Protein 8P6S (pdb70)

Secondary structure (DSSP, 8-state):
-EEEEE-S--TTS-SHHHHHHHHHHHHHHHSSS-EEEEEEEEPPHHHHHHHS-TT---SSHHHHHHHHHHHHHTTSSS----EEEEEEEEEETTTTEEEE-S-GGGGS-GGG--EEEEESHHHHT--HHHHSSEEEEEE-B-HHHHHTT---HHHHHHHHHHHH-SEEEESSSSS---TTEEE-----B-HHHHHHHHHHHHHHHHT----EEEEEEES-S-GGGTHHHHHHHHHHHTGGGTT-EEEEE--STTHHHHHHHHTTSSSEEEEE----TTSGGGTTEEEEEE--SSBSS-HHHHHHHHTT-EEEEE-SGGGGGGGGSTTEEEESSHHHHHHHHHHHHHSPPPPPPHHHHHHHBHHHHHHHHHHHTT--

Radius of gyration: 20.48 Å; Cα contacts (8 Å, |Δi|>4): 736; chains: 1; bounding box: 48×40×60 Å

B-factor: mean 57.17, std 20.21, range [25.08, 135.18]

InterPro domains:
  IPR001296 Glycosyl transferase, family 1 [PF00534] (224-334)
  IPR044525 Digalactosyldiacylglycerol synthase 1/2 [PTHR46132] (3-462)

Structure (mmCIF, N/CA/C/O backbone):
data_8P6S
#
_entry.id   8P6S
#
_cell.length_a   44.032
_cell.length_b   44.032
_cell.length_c   368.478
_cell.angle_alpha   90.00
_cell.angle_beta   90.00
_cell.angle_gamma   90.00
#
_symmetry.space_group_name_H-M   'P 41 21 2'
#
loop_
_entity.id
_entity.type
_entity.pdbx_description
1 polymer 'Digalactosyldiacylglycerol synthase 2, chloroplastic'
2 non-polymer "GALACTOSE-URIDINE-5'-DIPHOSPHATE"
3 water water
#
loop_
_atom_site.group_PDB
_atom_site.id
_atom_site.type_symbol
_atom_site.label_atom_id
_atom_site.label_alt_id
_atom_site.label_comp_id
_atom_site.label_asym_id
_atom_site.label_entity_id
_atom_site.label_seq_id
_atom_site.pdbx_PDB_ins_code
_atom_site.Cartn_x
_atom_site.Cartn_y
_atom_site.Cartn_z
_atom_site.occupancy
_atom_site.B_iso_or_equiv
_atom_site.auth_seq_id
_atom_site.auth_comp_id
_atom_site.auth_asym_id
_atom_site.auth_atom_id
_atom_site.pdbx_PDB_model_num
ATOM 1 N N . GLN A 1 7 ? 27.760 -13.560 7.611 1.00 86.55 7 GLN A N 1
ATOM 2 C CA . GLN A 1 7 ? 26.277 -13.408 7.741 1.00 86.19 7 GLN A CA 1
ATOM 3 C C . GLN A 1 7 ? 25.821 -12.035 8.281 1.00 78.31 7 GLN A C 1
ATOM 4 O O . GLN A 1 7 ? 26.214 -11.575 9.351 1.00 79.83 7 GLN A O 1
ATOM 10 N N . HIS A 1 8 ? 24.881 -11.403 7.584 1.00 69.80 8 HIS A N 1
ATOM 11 C CA . HIS A 1 8 ? 24.503 -10.051 7.922 1.00 70.70 8 HIS A CA 1
ATOM 12 C C . HIS A 1 8 ? 22.979 -9.977 8.097 1.00 68.52 8 HIS A C 1
ATOM 13 O O . HIS A 1 8 ? 22.198 -10.290 7.189 1.00 63.70 8 HIS A O 1
ATOM 20 N N . ILE A 1 9 ? 22.569 -9.552 9.300 1.00 61.41 9 ILE A N 1
ATOM 21 C CA . ILE A 1 9 ? 21.151 -9.449 9.604 1.00 65.85 9 ILE A CA 1
ATOM 22 C C . ILE A 1 9 ? 20.739 -7.992 9.646 1.00 62.55 9 ILE A C 1
ATOM 23 O O . ILE A 1 9 ? 21.245 -7.224 10.494 1.00 56.28 9 ILE A O 1
ATOM 28 N N . ALA A 1 10 ? 19.734 -7.695 8.810 1.00 57.99 10 ALA A N 1
ATOM 29 C CA . ALA A 1 10 ? 19.180 -6.360 8.748 1.00 57.78 10 ALA A CA 1
ATOM 30 C C . ALA A 1 10 ? 17.789 -6.406 9.402 1.00 57.49 10 ALA A C 1
ATOM 31 O O . ALA A 1 10 ? 16.890 -7.136 8.918 1.00 55.89 10 ALA A O 1
ATOM 33 N N . ILE A 1 11 ? 17.642 -5.627 10.488 1.00 47.08 11 ILE A N 1
ATOM 34 C CA . ILE A 1 11 ? 16.421 -5.628 11.266 1.00 47.41 11 ILE A CA 1
ATOM 35 C C . ILE A 1 11 ? 15.642 -4.327 11.052 1.00 47.74 11 ILE A C 1
ATOM 36 O O . ILE A 1 11 ? 16.080 -3.253 11.444 1.00 49.38 11 ILE A O 1
ATOM 41 N N . PHE A 1 12 ? 14.457 -4.451 10.481 1.00 46.28 12 PHE A N 1
ATOM 42 C CA . PHE A 1 12 ? 13.717 -3.317 10.023 1.00 48.65 12 PHE A CA 1
ATOM 43 C C . PHE A 1 12 ? 12.588 -3.226 11.017 1.00 50.34 12 PHE A C 1
ATOM 44 O O . PHE A 1 12 ? 11.819 -4.182 11.159 1.00 47.91 12 PHE A O 1
ATOM 52 N N . THR A 1 13 ? 12.422 -2.052 11.638 1.00 43.78 13 THR A N 1
ATOM 53 C CA . THR A 1 13 ? 11.284 -1.909 12.530 1.00 43.27 13 THR A CA 1
ATOM 54 C C . THR A 1 13 ? 10.557 -0.579 12.323 1.00 44.00 13 THR A C 1
ATOM 55 O O . THR A 1 13 ? 11.032 0.303 11.600 1.00 44.31 13 THR A O 1
ATOM 59 N N . THR A 1 14 ? 9.412 -0.464 13.010 1.00 44.28 14 THR A N 1
ATOM 60 C CA . THR A 1 14 ? 8.385 0.561 12.797 1.00 44.88 14 THR A CA 1
ATOM 61 C C . THR A 1 14 ? 8.454 1.715 13.834 1.00 38.99 14 THR A C 1
ATOM 62 O O . THR A 1 14 ? 7.608 2.607 13.845 1.00 39.48 14 THR A O 1
ATOM 66 N N . ALA A 1 15 ? 9.397 1.638 14.781 1.00 37.41 15 ALA A N 1
ATOM 67 C CA . ALA A 1 15 ? 9.505 2.600 15.864 1.00 37.72 15 ALA A CA 1
ATOM 68 C C . ALA A 1 15 ? 10.926 2.600 16.427 1.00 39.01 15 ALA A C 1
ATOM 69 O O . ALA A 1 15 ? 11.681 1.655 16.320 1.00 39.93 15 ALA A O 1
ATOM 71 N N . SER A 1 16 ? 11.275 3.711 17.037 1.00 36.11 16 SER A N 1
ATOM 72 C CA . SER A 1 16 ? 12.562 3.968 17.632 1.00 36.08 16 SER A CA 1
ATOM 73 C C . SER A 1 16 ? 12.319 4.555 19.010 1.00 33.03 16 SER A C 1
ATOM 74 O O . SER A 1 16 ? 11.470 5.447 19.204 1.00 33.45 16 SER A O 1
ATOM 77 N N . ILE A 1 17 ? 13.233 4.202 19.897 1.00 29.56 17 ILE A N 1
ATOM 78 C CA . ILE A 1 17 ? 13.499 5.000 21.104 1.00 31.97 17 ILE A CA 1
ATOM 79 C C . ILE A 1 17 ? 13.731 6.444 20.643 1.00 30.46 17 ILE A C 1
ATOM 80 O O . ILE A 1 17 ? 14.521 6.660 19.697 1.00 36.58 17 ILE A O 1
ATOM 85 N N . PRO A 1 18 ? 13.213 7.492 21.324 1.00 34.31 18 PRO A N 1
ATOM 86 C CA . PRO A 1 18 ? 12.626 7.377 22.651 1.00 35.71 18 PRO A CA 1
ATOM 87 C C . PRO A 1 18 ? 11.138 7.063 22.763 1.00 34.44 18 PRO A C 1
ATOM 88 O O . PRO A 1 18 ? 10.578 7.264 23.809 1.00 33.02 18 PRO A O 1
ATOM 92 N N . TRP A 1 19 ? 10.470 6.695 21.679 1.00 30.59 19 TRP A N 1
ATOM 93 C CA . TRP A 1 19 ? 9.104 6.189 21.749 1.00 34.26 19 TRP A CA 1
ATOM 94 C C . TRP A 1 19 ? 9.067 4.874 22.506 1.00 34.38 19 TRP A C 1
ATOM 95 O O . TRP A 1 19 ? 9.571 3.904 21.992 1.00 35.59 19 TRP A O 1
ATOM 106 N N . LEU A 1 20 ? 8.470 4.868 23.719 1.00 32.16 20 LEU A N 1
ATOM 107 C CA . LEU A 1 20 ? 8.466 3.670 24.543 1.00 31.24 20 LEU A CA 1
ATOM 108 C C . LEU A 1 20 ? 7.268 2.775 24.198 1.00 30.70 20 LEU A C 1
ATOM 109 O O . LEU A 1 20 ? 6.170 2.903 24.703 1.00 30.34 20 LEU A O 1
ATOM 114 N N . THR A 1 21 ? 7.510 1.922 23.189 1.00 31.08 21 THR A N 1
ATOM 115 C CA . THR A 1 21 ? 6.565 0.991 22.595 1.00 30.73 21 THR A CA 1
ATOM 116 C C . THR A 1 21 ? 7.348 -0.269 22.163 1.00 31.18 21 THR A C 1
ATOM 117 O O . THR A 1 21 ? 8.565 -0.223 22.039 1.00 32.04 21 THR A O 1
ATOM 121 N N . GLY A 1 22 ? 6.679 -1.408 22.125 1.00 33.12 22 GLY A N 1
ATOM 122 C CA . GLY A 1 22 ? 7.301 -2.712 21.922 1.00 35.27 22 GLY A CA 1
ATOM 123 C C . GLY A 1 22 ? 8.135 -2.810 20.644 1.00 33.20 22 GLY A C 1
ATOM 124 O O . GLY A 1 22 ? 9.269 -3.283 20.682 1.00 34.03 22 GLY A O 1
ATOM 125 N N . THR A 1 23 ? 7.674 -2.250 19.546 1.00 32.88 23 THR A N 1
ATOM 126 C CA . THR A 1 23 ? 8.448 -2.304 18.309 1.00 35.22 23 THR A CA 1
ATOM 127 C C . THR A 1 23 ? 9.596 -1.307 18.230 1.00 38.28 23 THR A C 1
ATOM 128 O O . THR A 1 23 ? 10.393 -1.315 17.285 1.00 38.27 23 THR A O 1
ATOM 132 N N . ALA A 1 24 ? 9.728 -0.475 19.248 1.00 34.68 24 ALA A N 1
ATOM 133 C CA . ALA A 1 24 ? 10.984 0.231 19.442 1.00 34.41 24 ALA A CA 1
ATOM 134 C C . ALA A 1 24 ? 11.927 -0.539 20.331 1.00 31.80 24 ALA A C 1
ATOM 135 O O . ALA A 1 24 ? 13.095 -0.672 19.985 1.00 32.35 24 ALA A O 1
ATOM 137 N N . VAL A 1 25 ? 11.438 -0.901 21.524 1.00 33.38 25 VAL A N 1
ATOM 138 C CA . VAL A 1 25 ? 12.295 -1.442 22.587 1.00 32.38 25 VAL A CA 1
ATOM 139 C C . VAL A 1 25 ? 12.768 -2.848 22.167 1.00 34.98 25 VAL A C 1
ATOM 140 O O . VAL A 1 25 ? 13.957 -3.125 22.247 1.00 30.47 25 VAL A O 1
ATOM 144 N N . ASN A 1 26 ? 11.859 -3.747 21.721 1.00 32.47 26 ASN A N 1
ATOM 145 C CA . ASN A 1 26 ? 12.273 -5.144 21.514 1.00 34.33 26 ASN A CA 1
ATOM 146 C C . ASN A 1 26 ? 13.260 -5.364 20.363 1.00 35.04 26 ASN A C 1
ATOM 147 O O . ASN A 1 26 ? 14.223 -6.056 20.605 1.00 39.64 26 ASN A O 1
ATOM 152 N N . PRO A 1 27 ? 13.098 -4.767 19.146 1.00 34.26 27 PRO A N 1
ATOM 153 C CA . PRO A 1 27 ? 14.065 -4.899 18.047 1.00 33.38 27 PRO A CA 1
ATOM 154 C C . PRO A 1 27 ? 15.415 -4.296 18.371 1.00 40.64 27 PRO A C 1
ATOM 155 O O . PRO A 1 27 ? 16.469 -4.838 18.021 1.00 42.85 27 PRO A O 1
ATOM 159 N N . LEU A 1 28 ? 15.420 -3.290 19.241 1.00 39.24 28 LEU A N 1
ATOM 160 C CA . LEU A 1 28 ? 16.692 -2.724 19.678 1.00 37.38 28 LEU A CA 1
ATOM 161 C C . LEU A 1 28 ? 17.509 -3.673 20.550 1.00 41.14 28 LEU A C 1
ATOM 162 O O . LEU A 1 28 ? 18.714 -3.806 20.341 1.00 39.64 28 LEU A O 1
ATOM 167 N N . PHE A 1 29 ? 16.877 -4.303 21.562 1.00 38.42 29 PHE A N 1
ATOM 168 C CA . PHE A 1 29 ? 17.540 -5.324 22.340 1.00 43.07 29 PHE A CA 1
ATOM 169 C C . PHE A 1 29 ? 17.940 -6.517 21.435 1.00 40.36 29 PHE A C 1
ATOM 170 O O . PHE A 1 29 ? 19.023 -7.054 21.570 1.00 39.57 29 PHE A O 1
ATOM 178 N N . ARG A 1 30 ? 17.048 -6.921 20.539 1.00 37.24 30 ARG A N 1
ATOM 179 C CA . ARG A 1 30 ? 17.293 -8.047 19.688 1.00 40.54 30 ARG A CA 1
ATOM 180 C C . ARG A 1 30 ? 18.619 -7.829 18.962 1.00 42.86 30 ARG A C 1
ATOM 181 O O . ARG A 1 30 ? 19.517 -8.652 19.003 1.00 43.26 30 ARG A O 1
ATOM 189 N N . ALA A 1 31 ? 18.817 -6.616 18.457 1.00 42.91 31 ALA A N 1
ATOM 190 C CA . ALA A 1 31 ? 19.961 -6.277 17.646 1.00 42.25 31 ALA A CA 1
ATOM 191 C C . ALA A 1 31 ? 21.172 -6.335 18.540 1.00 49.94 31 ALA A C 1
ATOM 192 O O . ALA A 1 31 ? 22.135 -6.995 18.172 1.00 50.89 31 ALA A O 1
ATOM 194 N N . ALA A 1 32 ? 21.068 -5.739 19.737 1.00 47.98 32 ALA A N 1
ATOM 195 C CA . ALA A 1 32 ? 22.192 -5.702 20.672 1.00 47.02 32 ALA A CA 1
ATOM 196 C C . ALA A 1 32 ? 22.705 -7.118 20.942 1.00 47.36 32 ALA A C 1
ATOM 197 O O . ALA A 1 32 ? 23.903 -7.392 20.801 1.00 48.18 32 ALA A O 1
ATOM 199 N N . TYR A 1 33 ? 21.782 -8.044 21.236 1.00 49.73 33 TYR A N 1
ATOM 200 C CA . TYR A 1 33 ? 22.147 -9.382 21.696 1.00 49.87 33 TYR A CA 1
ATOM 201 C C . TYR A 1 33 ? 22.478 -10.288 20.505 1.00 59.77 33 TYR A C 1
ATOM 202 O O . TYR A 1 33 ? 23.400 -11.090 20.612 1.00 66.04 33 TYR A O 1
ATOM 211 N N . LEU A 1 34 ? 21.812 -10.134 19.348 1.00 60.02 34 LEU A N 1
ATOM 212 C CA . LEU A 1 34 ? 22.272 -10.837 18.155 1.00 58.39 34 LEU A CA 1
ATOM 213 C C . LEU A 1 34 ? 23.743 -10.521 17.839 1.00 59.36 34 LEU A C 1
ATOM 214 O O . LEU A 1 34 ? 24.516 -11.416 17.541 1.00 64.45 34 LEU A O 1
ATOM 219 N N . ALA A 1 35 ? 24.104 -9.236 17.814 1.00 54.35 35 ALA A N 1
ATOM 220 C CA . ALA A 1 35 ? 25.396 -8.773 17.353 1.00 57.51 35 ALA A CA 1
ATOM 221 C C . ALA A 1 35 ? 26.503 -9.121 18.344 1.00 62.55 35 ALA A C 1
ATOM 222 O O . ALA A 1 35 ? 27.681 -9.141 17.972 1.00 59.80 35 ALA A O 1
ATOM 224 N N . ASN A 1 36 ? 26.117 -9.440 19.579 1.00 69.98 36 ASN A N 1
ATOM 225 C CA . ASN A 1 36 ? 27.042 -10.013 20.545 1.00 84.62 36 ASN A CA 1
ATOM 226 C C . ASN A 1 36 ? 27.303 -11.494 20.243 1.00 93.00 36 ASN A C 1
ATOM 227 O O . ASN A 1 36 ? 28.471 -11.891 20.261 1.00 98.09 36 ASN A O 1
ATOM 232 N N . ASP A 1 37 ? 26.258 -12.271 19.879 1.00 90.40 37 ASP A N 1
ATOM 233 C CA . ASP A 1 37 ? 26.405 -13.659 19.424 1.00 101.70 37 ASP A CA 1
ATOM 234 C C . ASP A 1 37 ? 27.708 -13.911 18.632 1.00 100.10 37 ASP A C 1
ATOM 235 O O . ASP A 1 37 ? 28.167 -15.041 18.644 1.00 108.54 37 ASP A O 1
ATOM 237 N N . GLY A 1 38 ? 28.301 -12.936 17.913 1.00 101.93 38 GLY A N 1
ATOM 238 C CA . GLY A 1 38 ? 29.739 -12.977 17.649 1.00 97.62 38 GLY A CA 1
ATOM 239 C C . GLY A 1 38 ? 30.170 -13.076 16.178 1.00 99.78 38 GLY A C 1
ATOM 240 O O . GLY A 1 38 ? 30.937 -12.239 15.699 1.00 101.20 38 GLY A O 1
ATOM 241 N N . GLU A 1 39 ? 29.780 -14.134 15.466 1.00 93.22 39 GLU A N 1
ATOM 242 C CA . GLU A 1 39 ? 30.221 -14.270 14.086 1.00 99.38 39 GLU A CA 1
ATOM 243 C C . GLU A 1 39 ? 29.121 -13.746 13.162 1.00 93.22 39 GLU A C 1
ATOM 244 O O . GLU A 1 39 ? 28.818 -14.391 12.164 1.00 101.00 39 GLU A O 1
ATOM 246 N N . ARG A 1 40 ? 28.576 -12.551 13.461 1.00 92.44 40 ARG A N 1
ATOM 247 C CA . ARG A 1 40 ? 27.407 -12.036 12.759 1.00 88.76 40 ARG A CA 1
ATOM 248 C C . ARG A 1 40 ? 27.311 -10.506 12.773 1.00 78.85 40 ARG A C 1
ATOM 249 O O . ARG A 1 40 ? 27.358 -9.885 13.832 1.00 73.09 40 ARG A O 1
ATOM 257 N N . ARG A 1 41 ? 27.081 -9.910 11.595 1.00 73.76 41 ARG A N 1
ATOM 258 C CA . ARG A 1 41 ? 26.940 -8.465 11.458 1.00 70.73 41 ARG A CA 1
ATOM 259 C C . ARG A 1 41 ? 25.463 -8.073 11.583 1.00 62.16 41 ARG A C 1
ATOM 260 O O . ARG A 1 41 ? 24.592 -8.641 10.923 1.00 64.03 41 ARG A O 1
ATOM 262 N N . VAL A 1 42 ? 25.191 -7.067 12.409 1.00 54.66 42 VAL A N 1
ATOM 263 C CA . VAL A 1 42 ? 23.819 -6.646 12.607 1.00 52.98 42 VAL A CA 1
ATOM 264 C C . VAL A 1 42 ? 23.684 -5.176 12.277 1.00 50.63 42 VAL A C 1
ATOM 265 O O . VAL A 1 42 ? 24.472 -4.360 12.755 1.00 56.86 42 VAL A O 1
ATOM 269 N N . THR A 1 43 ? 22.651 -4.882 11.494 1.00 47.97 43 THR A N 1
ATOM 270 C CA . THR A 1 43 ? 22.203 -3.533 11.208 1.00 50.60 43 THR A CA 1
ATOM 271 C C . THR A 1 43 ? 20.729 -3.408 11.623 1.00 49.85 43 THR A C 1
ATOM 272 O O . THR A 1 43 ? 19.900 -4.202 11.249 1.00 50.20 43 THR A O 1
ATOM 276 N N . LEU A 1 44 ? 20.444 -2.422 12.468 1.00 46.88 44 LEU A N 1
ATOM 277 C CA . LEU A 1 44 ? 19.098 -2.042 12.840 1.00 46.47 44 LEU A CA 1
ATOM 278 C C . LEU A 1 44 ? 18.643 -0.818 12.014 1.00 49.90 44 LEU A C 1
ATOM 279 O O . LEU A 1 44 ? 19.390 0.151 11.906 1.00 51.41 44 LEU A O 1
ATOM 284 N N . VAL A 1 45 ? 17.455 -0.916 11.366 1.00 46.56 45 VAL A N 1
ATOM 285 C CA . VAL A 1 45 ? 16.935 0.088 10.465 1.00 45.25 45 VAL A CA 1
ATOM 286 C C . VAL A 1 45 ? 15.661 0.659 11.102 1.00 45.65 45 VAL A C 1
ATOM 287 O O . VAL A 1 45 ? 14.693 -0.060 11.306 1.00 40.39 45 VAL A O 1
ATOM 291 N N . ILE A 1 46 ? 15.717 1.954 11.476 1.00 43.42 46 ILE A N 1
ATOM 292 C CA . ILE A 1 46 ? 14.718 2.648 12.300 1.00 40.73 46 ILE A CA 1
ATOM 293 C C . ILE A 1 46 ? 14.176 3.906 11.623 1.00 39.74 46 ILE A C 1
ATOM 294 O O . ILE A 1 46 ? 14.786 4.465 10.700 1.00 40.48 46 ILE A O 1
ATOM 299 N N . PRO A 1 47 ? 12.915 4.302 11.927 1.00 41.39 47 PRO A N 1
ATOM 300 C CA . PRO A 1 47 ? 12.313 5.510 11.315 1.00 44.25 47 PRO A CA 1
ATOM 301 C C . PRO A 1 47 ? 12.915 6.830 11.819 1.00 41.50 47 PRO A C 1
ATOM 302 O O . PRO A 1 47 ? 13.162 6.995 13.004 1.00 42.72 47 PRO A O 1
ATOM 306 N N . TRP A 1 48 ? 13.226 7.723 10.879 1.00 48.98 48 TRP A N 1
ATOM 307 C CA . TRP A 1 48 ? 13.541 9.132 11.109 1.00 46.13 48 TRP A CA 1
ATOM 308 C C . TRP A 1 48 ? 12.248 9.937 10.933 1.00 48.43 48 TRP A C 1
ATOM 309 O O . TRP A 1 48 ? 11.664 9.847 9.867 1.00 50.41 48 TRP A O 1
ATOM 320 N N . LEU A 1 49 ? 11.724 10.609 11.976 1.00 45.04 49 LEU A N 1
ATOM 321 C CA . LEU A 1 49 ? 10.560 11.498 11.832 1.00 44.58 49 LEU A CA 1
ATOM 322 C C . LEU A 1 49 ? 10.994 12.958 11.767 1.00 47.67 49 LEU A C 1
ATOM 323 O O . LEU A 1 49 ? 11.954 13.334 12.445 1.00 50.56 49 LEU A O 1
ATOM 328 N N . THR A 1 50 ? 10.282 13.789 10.995 1.00 49.19 50 THR A N 1
ATOM 329 C CA . THR A 1 50 ? 10.526 15.204 11.042 1.00 47.75 50 THR A CA 1
ATOM 330 C C . THR A 1 50 ? 10.120 15.661 12.428 1.00 50.66 50 THR A C 1
ATOM 331 O O . THR A 1 50 ? 9.432 14.931 13.169 1.00 52.84 50 THR A O 1
ATOM 335 N N . LEU A 1 51 ? 10.467 16.929 12.726 1.00 52.59 51 LEU A N 1
ATOM 336 C CA . LEU A 1 51 ? 10.413 17.365 14.093 1.00 48.94 51 LEU A CA 1
ATOM 337 C C . LEU A 1 51 ? 8.970 17.503 14.555 1.00 46.59 51 LEU A C 1
ATOM 338 O O . LEU A 1 51 ? 8.678 17.089 15.690 1.00 53.15 51 LEU A O 1
ATOM 343 N N . LYS A 1 52 ? 8.090 17.866 13.629 1.00 46.97 52 LYS A N 1
ATOM 344 C CA . LYS A 1 52 ? 6.672 17.990 13.872 1.00 50.49 52 LYS A CA 1
ATOM 345 C C . LYS A 1 52 ? 6.112 16.649 14.312 1.00 51.61 52 LYS A C 1
ATOM 346 O O . LYS A 1 52 ? 5.344 16.592 15.261 1.00 53.73 52 LYS A O 1
ATOM 352 N N . HIS A 1 53 ? 6.592 15.534 13.731 1.00 51.76 53 HIS A N 1
ATOM 353 C CA . HIS A 1 53 ? 6.027 14.252 14.137 1.00 49.09 53 HIS A CA 1
ATOM 354 C C . HIS A 1 53 ? 6.734 13.740 15.352 1.00 45.42 53 HIS A C 1
ATOM 355 O O . HIS A 1 53 ? 6.178 13.008 16.171 1.00 49.23 53 HIS A O 1
ATOM 362 N N . GLN A 1 54 ? 8.001 14.087 15.463 1.00 47.54 54 GLN A N 1
ATOM 363 C CA . GLN A 1 54 ? 8.704 13.620 16.649 1.00 48.04 54 GLN A CA 1
ATOM 364 C C . GLN A 1 54 ? 7.957 14.101 17.899 1.00 51.64 54 GLN A C 1
ATOM 365 O O . GLN A 1 54 ? 7.877 13.369 18.875 1.00 49.97 54 GLN A O 1
ATOM 371 N N . LYS A 1 55 ? 7.450 15.358 17.885 1.00 57.05 55 LYS A N 1
ATOM 372 C CA . LYS A 1 55 ? 6.784 15.889 19.070 1.00 60.25 55 LYS A CA 1
ATOM 373 C C . LYS A 1 55 ? 5.560 15.049 19.423 1.00 61.62 55 LYS A C 1
ATOM 374 O O . LYS A 1 55 ? 5.211 14.988 20.588 1.00 66.12 55 LYS A O 1
ATOM 380 N N . LEU A 1 56 ? 4.957 14.348 18.455 1.00 67.24 56 LEU A N 1
ATOM 381 C CA . LEU A 1 56 ? 3.763 13.561 18.720 1.00 61.97 56 LEU A CA 1
ATOM 382 C C . LEU A 1 56 ? 4.098 12.300 19.494 1.00 63.09 56 LEU A C 1
ATOM 383 O O . LEU A 1 56 ? 3.274 11.864 20.280 1.00 67.36 56 LEU A O 1
ATOM 388 N N . VAL A 1 57 ? 5.246 11.653 19.242 1.00 62.41 57 VAL A N 1
ATOM 389 C CA . VAL A 1 57 ? 5.498 10.367 19.899 1.00 59.54 57 VAL A CA 1
ATOM 390 C C . VAL A 1 57 ? 6.619 10.462 20.909 1.00 49.27 57 VAL A C 1
ATOM 391 O O . VAL A 1 57 ? 6.739 9.554 21.708 1.00 51.16 57 VAL A O 1
ATOM 395 N N . TYR A 1 58 ? 7.531 11.433 20.798 1.00 53.55 58 TYR A N 1
ATOM 396 C CA . TYR A 1 58 ? 8.625 11.450 21.771 1.00 51.96 58 TYR A CA 1
ATOM 397 C C . TYR A 1 58 ? 8.127 12.196 22.997 1.00 51.82 58 TYR A C 1
ATOM 398 O O . TYR A 1 58 ? 7.283 13.064 22.841 1.00 50.71 58 TYR A O 1
ATOM 407 N N . PRO A 1 59 ? 8.640 11.920 24.221 1.00 66.04 59 PRO A N 1
ATOM 408 C CA . PRO A 1 59 ? 8.703 12.975 25.251 1.00 65.67 59 PRO A CA 1
ATOM 409 C C . PRO A 1 59 ? 9.306 14.257 24.668 1.00 78.81 59 PRO A C 1
ATOM 410 O O . PRO A 1 59 ? 10.511 14.299 24.522 1.00 70.45 59 PRO A O 1
ATOM 414 N N . ASN A 1 60 ? 8.503 15.284 24.297 1.00 96.16 60 ASN A N 1
ATOM 415 C CA . ASN A 1 60 ? 8.997 16.419 23.499 1.00 101.95 60 ASN A CA 1
ATOM 416 C C . ASN A 1 60 ? 10.100 17.151 24.268 1.00 95.71 60 ASN A C 1
ATOM 417 O O . ASN A 1 60 ? 10.829 18.000 23.739 1.00 86.06 60 ASN A O 1
ATOM 419 N N . SER A 1 61 ? 10.241 16.784 25.538 1.00 83.83 61 SER A N 1
ATOM 420 C CA . SER A 1 61 ? 11.539 16.913 26.174 1.00 80.48 61 SER A CA 1
ATOM 421 C C . SER A 1 61 ? 12.638 16.548 25.163 1.00 86.93 61 SER A C 1
ATOM 422 O O . SER A 1 61 ? 13.676 17.215 25.116 1.00 87.76 61 SER A O 1
ATOM 424 N N . ILE A 1 62 ? 12.381 15.494 24.343 1.00 73.26 62 ILE A N 1
ATOM 425 C CA . ILE A 1 62 ? 13.356 14.872 23.459 1.00 61.81 62 ILE A CA 1
ATOM 426 C C . ILE A 1 62 ? 12.918 15.039 22.008 1.00 62.80 62 ILE A C 1
ATOM 427 O O . ILE A 1 62 ? 11.852 14.560 21.590 1.00 61.85 62 ILE A O 1
ATOM 432 N N . THR A 1 63 ? 13.772 15.740 21.256 1.00 52.35 63 THR A N 1
ATOM 433 C CA . THR A 1 63 ? 13.659 15.853 19.821 1.00 51.46 63 THR A CA 1
ATOM 434 C C . THR A 1 63 ? 15.077 15.957 19.290 1.00 47.03 63 THR A C 1
ATOM 435 O O . THR A 1 63 ? 15.999 16.201 20.027 1.00 44.50 63 THR A O 1
ATOM 439 N N . PHE A 1 64 ? 15.261 15.605 18.031 1.00 49.14 64 PHE A N 1
ATOM 440 C CA . PHE A 1 64 ? 16.563 15.526 17.421 1.00 47.02 64 PHE A CA 1
ATOM 441 C C . PHE A 1 64 ? 16.492 16.354 16.171 1.00 52.56 64 PHE A C 1
ATOM 442 O O . PHE A 1 64 ? 15.486 16.313 15.455 1.00 53.14 64 PHE A O 1
ATOM 450 N N . SER A 1 65 ? 17.543 17.125 15.911 1.00 53.64 65 SER A N 1
ATOM 451 C CA . SER A 1 65 ? 17.531 17.872 14.679 1.00 54.10 65 SER A CA 1
ATOM 452 C C . SER A 1 65 ? 18.172 17.046 13.569 1.00 53.69 65 SER A C 1
ATOM 453 O O . SER A 1 65 ? 18.063 17.392 12.425 1.00 57.88 65 SER A O 1
ATOM 456 N N . SER A 1 66 ? 18.864 15.959 13.872 1.00 52.89 66 SER A N 1
ATOM 457 C CA . SER A 1 66 ? 19.312 15.100 12.795 1.00 51.83 66 SER A CA 1
ATOM 458 C C . SER A 1 66 ? 19.270 13.635 13.221 1.00 48.10 66 SER A C 1
ATOM 459 O O . SER A 1 66 ? 19.132 13.243 14.409 1.00 46.94 66 SER A O 1
ATOM 462 N N . PRO A 1 67 ? 19.272 12.748 12.229 1.00 49.20 67 PRO A N 1
ATOM 463 C CA . PRO A 1 67 ? 19.468 11.316 12.488 1.00 49.59 67 PRO A CA 1
ATOM 464 C C . PRO A 1 67 ? 20.683 10.999 13.345 1.00 51.50 67 PRO A C 1
ATOM 465 O O . PRO A 1 67 ? 20.627 10.122 14.212 1.00 48.31 67 PRO A O 1
ATOM 469 N N . SER A 1 68 ? 21.770 11.740 13.120 1.00 53.23 68 SER A N 1
ATOM 470 C CA . SER A 1 68 ? 23.010 11.452 13.820 1.00 54.21 68 SER A CA 1
ATOM 471 C C . SER A 1 68 ? 22.793 11.713 15.317 1.00 51.28 68 SER A C 1
ATOM 472 O O . SER A 1 68 ? 23.377 11.057 16.176 1.00 50.52 68 SER A O 1
ATOM 475 N N . GLU A 1 69 ? 21.992 12.723 15.640 1.00 47.68 69 GLU A N 1
ATOM 476 C CA . GLU A 1 69 ? 21.691 12.978 17.020 1.00 51.69 69 GLU A CA 1
ATOM 477 C C . GLU A 1 69 ? 20.846 11.825 17.554 1.00 46.69 69 GLU A C 1
ATOM 478 O O . GLU A 1 69 ? 21.074 11.314 18.655 1.00 47.77 69 GLU A O 1
ATOM 484 N N . GLN A 1 70 ? 19.771 11.509 16.846 1.00 42.16 70 GLN A N 1
ATOM 485 C CA . GLN A 1 70 ? 18.956 10.414 17.352 1.00 39.72 70 GLN A CA 1
ATOM 486 C C . GLN A 1 70 ? 19.807 9.200 17.573 1.00 36.68 70 GLN A C 1
ATOM 487 O O . GLN A 1 70 ? 19.567 8.510 18.538 1.00 39.05 70 GLN A O 1
ATOM 493 N N . GLU A 1 71 ? 20.732 8.909 16.645 1.00 46.52 71 GLU A N 1
ATOM 494 C CA . GLU A 1 71 ? 21.569 7.724 16.776 1.00 46.80 71 GLU A CA 1
ATOM 495 C C . GLU A 1 71 ? 22.434 7.760 18.029 1.00 45.60 71 GLU A C 1
ATOM 496 O O . GLU A 1 71 ? 22.384 6.818 18.796 1.00 47.16 71 GLU A O 1
ATOM 502 N N . ALA A 1 72 ? 23.127 8.881 18.298 1.00 42.86 72 ALA A N 1
ATOM 503 C CA . ALA A 1 72 ? 23.833 9.060 19.560 1.00 40.90 72 ALA A CA 1
ATOM 504 C C . ALA A 1 72 ? 22.885 8.838 20.730 1.00 44.29 72 ALA A C 1
ATOM 505 O O . ALA A 1 72 ? 23.235 8.227 21.740 1.00 44.78 72 ALA A O 1
ATOM 507 N N . TYR A 1 73 ? 21.635 9.323 20.632 1.00 43.86 73 TYR A N 1
ATOM 508 C CA . TYR A 1 73 ? 20.768 9.196 21.786 1.00 41.01 73 TYR A CA 1
ATOM 509 C C . TYR A 1 73 ? 20.385 7.732 22.005 1.00 44.55 73 TYR A C 1
ATOM 510 O O . TYR A 1 73 ? 20.458 7.251 23.150 1.00 40.65 73 TYR A O 1
ATOM 519 N N . VAL A 1 74 ? 20.076 7.012 20.899 1.00 39.05 74 VAL A N 1
ATOM 520 C CA . VAL A 1 74 ? 19.666 5.611 21.020 1.00 37.45 74 VAL A CA 1
ATOM 521 C C . VAL A 1 74 ? 20.839 4.752 21.517 1.00 38.24 74 VAL A C 1
ATOM 522 O O . VAL A 1 74 ? 20.624 3.838 22.320 1.00 38.56 74 VAL A O 1
ATOM 526 N N . ARG A 1 75 ? 22.085 5.053 21.090 1.00 43.22 75 ARG A N 1
ATOM 527 C CA . ARG A 1 75 ? 23.215 4.249 21.532 1.00 44.11 75 ARG A CA 1
ATOM 528 C C . ARG A 1 75 ? 23.478 4.421 23.012 1.00 40.02 75 ARG A C 1
ATOM 529 O O . ARG A 1 75 ? 23.614 3.440 23.754 1.00 38.71 75 ARG A O 1
ATOM 537 N N . GLN A 1 76 ? 23.450 5.692 23.434 1.00 46.26 76 GLN A N 1
ATOM 538 C CA . GLN A 1 76 ? 23.578 6.075 24.838 1.00 44.62 76 GLN A CA 1
ATOM 539 C C . GLN A 1 76 ? 22.525 5.359 25.697 1.00 43.40 76 GLN A C 1
ATOM 540 O O . GLN A 1 76 ? 22.800 4.762 26.717 1.00 45.12 76 GLN A O 1
ATOM 546 N N . TRP A 1 77 ? 21.256 5.427 25.312 1.00 42.02 77 TRP A N 1
ATOM 547 C CA . TRP A 1 77 ? 20.191 4.825 26.075 1.00 34.96 77 TRP A CA 1
ATOM 548 C C . TRP A 1 77 ? 20.419 3.309 26.249 1.00 36.16 77 TRP A C 1
ATOM 549 O O . TRP A 1 77 ? 20.215 2.746 27.313 1.00 34.58 77 TRP A O 1
ATOM 560 N N . LEU A 1 78 ? 20.804 2.631 25.172 1.00 35.40 78 LEU A N 1
ATOM 561 C CA . LEU A 1 78 ? 21.001 1.202 25.252 1.00 40.44 78 LEU A CA 1
ATOM 562 C C . LEU A 1 78 ? 22.302 0.843 25.989 1.00 40.41 78 LEU A C 1
ATOM 563 O O . LEU A 1 78 ? 22.280 -0.041 26.812 1.00 38.79 78 LEU A O 1
ATOM 568 N N . GLU A 1 79 ? 23.361 1.616 25.818 1.00 43.04 79 GLU A N 1
ATOM 569 C CA . GLU A 1 79 ? 24.617 1.374 26.532 1.00 44.23 79 GLU A CA 1
ATOM 570 C C . GLU A 1 79 ? 24.454 1.521 28.049 1.00 41.52 79 GLU A C 1
ATOM 571 O O . GLU A 1 79 ? 25.082 0.845 28.850 1.00 42.28 79 GLU A O 1
ATOM 577 N N . GLU A 1 80 ? 23.580 2.413 28.430 1.00 37.95 80 GLU A N 1
ATOM 578 C CA . GLU A 1 80 ? 23.242 2.593 29.818 1.00 40.94 80 GLU A CA 1
ATOM 579 C C . GLU A 1 80 ? 22.595 1.328 30.386 1.00 44.31 80 GLU A C 1
ATOM 580 O O . GLU A 1 80 ? 22.607 1.131 31.596 1.00 45.52 80 GLU A O 1
ATOM 586 N N . ARG A 1 81 ? 22.008 0.477 29.534 1.00 46.10 81 ARG A N 1
ATOM 587 C CA . ARG A 1 81 ? 21.147 -0.588 30.023 1.00 40.40 81 ARG A CA 1
ATOM 588 C C . ARG A 1 81 ? 21.792 -1.974 29.896 1.00 39.70 81 ARG A C 1
ATOM 589 O O . ARG A 1 81 ? 21.358 -2.851 30.603 1.00 50.03 81 ARG A O 1
ATOM 597 N N . VAL A 1 82 ? 22.647 -2.208 28.922 1.00 40.16 82 VAL A N 1
ATOM 598 C CA . VAL A 1 82 ? 23.354 -3.472 28.764 1.00 44.05 82 VAL A CA 1
ATOM 599 C C . VAL A 1 82 ? 24.786 -3.388 29.289 1.00 50.03 82 VAL A C 1
ATOM 600 O O . VAL A 1 82 ? 25.404 -2.324 29.330 1.00 62.91 82 VAL A O 1
ATOM 604 N N . SER A 1 83 ? 25.396 -4.558 29.513 1.00 53.36 83 SER A N 1
ATOM 605 C CA . SER A 1 83 ? 26.703 -4.639 30.164 1.00 54.18 83 SER A CA 1
ATOM 606 C C . SER A 1 83 ? 27.843 -4.443 29.212 1.00 51.84 83 SER A C 1
ATOM 607 O O . SER A 1 83 ? 28.996 -4.379 29.633 1.00 59.94 83 SER A O 1
ATOM 610 N N . PHE A 1 84 ? 27.550 -4.657 27.950 1.00 52.98 84 PHE A N 1
ATOM 611 C CA . PHE A 1 84 ? 28.627 -4.803 26.995 1.00 58.06 84 PHE A CA 1
ATOM 612 C C . PHE A 1 84 ? 28.643 -3.542 26.134 1.00 57.84 84 PHE A C 1
ATOM 613 O O . PHE A 1 84 ? 27.700 -2.726 26.194 1.00 59.71 84 PHE A O 1
ATOM 621 N N . ARG A 1 85 ? 29.692 -3.446 25.322 1.00 54.64 85 ARG A N 1
ATOM 622 C CA . ARG A 1 85 ? 29.775 -2.502 24.210 1.00 58.93 85 ARG A CA 1
ATOM 623 C C . ARG A 1 85 ? 28.922 -2.925 23.002 1.00 59.22 85 ARG A C 1
ATOM 624 O O . ARG A 1 85 ? 28.908 -4.066 22.564 1.00 61.89 85 ARG A O 1
ATOM 632 N N . LEU A 1 86 ? 28.139 -1.991 22.464 1.00 59.11 86 LEU A N 1
ATOM 633 C CA . LEU A 1 86 ? 27.286 -2.344 21.344 1.00 57.21 86 LEU A CA 1
ATOM 634 C C . LEU A 1 86 ? 28.162 -2.660 20.155 1.00 61.27 86 LEU A C 1
ATOM 635 O O . LEU A 1 86 ? 29.213 -2.046 19.973 1.00 68.08 86 LEU A O 1
ATOM 640 N N . ALA A 1 87 ? 27.656 -3.520 19.277 1.00 56.60 87 ALA A N 1
ATOM 641 C CA . ALA A 1 87 ? 28.458 -3.862 18.143 1.00 56.68 87 ALA A CA 1
ATOM 642 C C . ALA A 1 87 ? 27.587 -4.059 16.917 1.00 60.66 87 ALA A C 1
ATOM 643 O O . ALA A 1 87 ? 27.875 -4.930 16.115 1.00 65.17 87 ALA A O 1
ATOM 645 N N . PHE A 1 88 ? 26.550 -3.238 16.750 1.00 59.04 88 PHE A N 1
ATOM 646 C CA . PHE A 1 88 ? 25.780 -3.232 15.519 1.00 52.87 88 PHE A CA 1
ATOM 647 C C . PHE A 1 88 ? 25.700 -1.817 14.973 1.00 56.56 88 PHE A C 1
ATOM 648 O O . PHE A 1 88 ? 26.007 -0.852 15.688 1.00 57.55 88 PHE A O 1
ATOM 656 N N . GLU A 1 89 ? 25.286 -1.726 13.709 1.00 53.99 89 GLU A N 1
ATOM 657 C CA . GLU A 1 89 ? 25.118 -0.457 13.042 1.00 57.79 89 GLU A CA 1
ATOM 658 C C . GLU A 1 89 ? 23.641 -0.046 13.101 1.00 57.82 89 GLU A C 1
ATOM 659 O O . GLU A 1 89 ? 22.734 -0.882 13.199 1.00 48.93 89 GLU A O 1
ATOM 665 N N . ILE A 1 90 ? 23.432 1.268 12.970 1.00 50.88 90 ILE A N 1
ATOM 666 C CA . ILE A 1 90 ? 22.114 1.850 12.971 1.00 51.69 90 ILE A CA 1
ATOM 667 C C . ILE A 1 90 ? 21.959 2.634 11.682 1.00 51.49 90 ILE A C 1
ATOM 668 O O . ILE A 1 90 ? 22.874 3.371 11.326 1.00 55.13 90 ILE A O 1
ATOM 673 N N . ARG A 1 91 ? 20.845 2.393 10.959 1.00 48.62 91 ARG A N 1
ATOM 674 C CA . ARG A 1 91 ? 20.491 3.201 9.801 1.00 50.89 91 ARG A CA 1
ATOM 675 C C . ARG A 1 91 ? 19.025 3.631 9.908 1.00 48.32 91 ARG A C 1
ATOM 676 O O . ARG A 1 91 ? 18.258 3.049 10.686 1.00 46.35 91 ARG A O 1
ATOM 684 N N . PHE A 1 92 ? 18.664 4.652 9.132 1.00 44.53 92 PHE A N 1
ATOM 685 C CA . PHE A 1 92 ? 17.369 5.291 9.197 1.00 50.24 92 PHE A CA 1
ATOM 686 C C . PHE A 1 92 ? 16.645 5.160 7.853 1.00 54.31 92 PHE A C 1
ATOM 687 O O . PHE A 1 92 ? 17.275 5.118 6.812 1.00 52.48 92 PHE A O 1
ATOM 695 N N . TYR A 1 93 ? 15.316 5.070 7.873 1.00 52.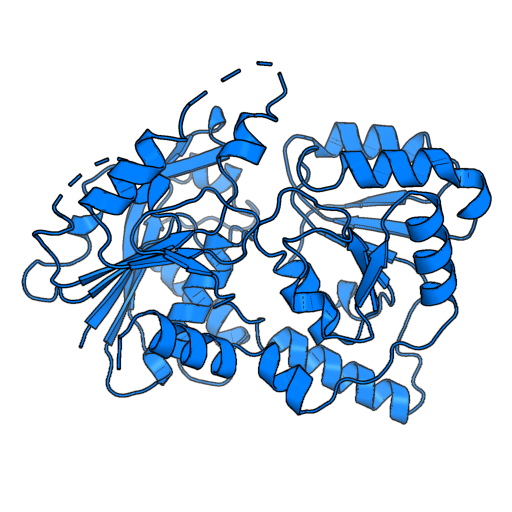55 93 TYR A N 1
ATOM 696 C CA . TYR A 1 93 ? 14.549 5.350 6.672 1.00 55.49 93 TYR A CA 1
ATOM 697 C C . TYR A 1 93 ? 13.635 6.509 7.019 1.00 55.47 93 TYR A C 1
ATOM 698 O O . TYR A 1 93 ? 13.245 6.585 8.182 1.00 51.10 93 TYR A O 1
ATOM 707 N N . PRO A 1 94 ? 13.179 7.342 6.044 1.00 55.40 94 PRO A N 1
ATOM 708 C CA . PRO A 1 94 ? 12.268 8.429 6.347 1.00 55.70 94 PRO A CA 1
ATOM 709 C C . PRO A 1 94 ? 10.885 7.861 6.644 1.00 56.95 94 PRO A C 1
ATOM 710 O O . PRO A 1 94 ? 10.361 7.016 5.920 1.00 54.28 94 PRO A O 1
ATOM 714 N N . GLY A 1 95 ? 10.256 8.378 7.695 1.00 54.65 95 GLY A N 1
ATOM 715 C CA . GLY A 1 95 ? 8.911 7.961 8.029 1.00 55.27 95 GLY A CA 1
ATOM 716 C C . GLY A 1 95 ? 7.991 9.148 8.294 1.00 54.50 95 GLY A C 1
ATOM 717 O O . GLY A 1 95 ? 8.416 10.261 8.501 1.00 60.47 95 GLY A O 1
ATOM 718 N N . LYS A 1 96 ? 6.705 8.860 8.383 1.00 54.46 96 LYS A N 1
ATOM 719 C CA . LYS A 1 96 ? 5.686 9.863 8.567 1.00 60.78 96 LYS A CA 1
ATOM 720 C C . LYS A 1 96 ? 4.705 9.249 9.560 1.00 60.17 96 LYS A C 1
ATOM 721 O O . LYS A 1 96 ? 4.365 8.076 9.430 1.00 67.27 96 LYS A O 1
ATOM 727 N N . PHE A 1 97 ? 4.422 9.957 10.658 1.00 59.60 97 PHE A N 1
ATOM 728 C CA . PHE A 1 97 ? 3.454 9.473 11.614 1.00 55.79 97 PHE A CA 1
ATOM 729 C C . PHE A 1 97 ? 2.082 9.804 11.052 1.00 64.18 97 PHE A C 1
ATOM 730 O O . PHE A 1 97 ? 1.850 10.975 10.778 1.00 77.71 97 PHE A O 1
ATOM 738 N N . ALA A 1 98 ? 1.282 8.770 10.723 1.00 72.01 98 ALA A N 1
ATOM 739 C CA . ALA A 1 98 ? -0.142 8.902 10.403 1.00 68.14 98 ALA A CA 1
ATOM 740 C C . ALA A 1 98 ? -0.923 8.776 11.703 1.00 65.22 98 ALA A C 1
ATOM 741 O O . ALA A 1 98 ? -0.841 7.738 12.377 1.00 68.54 98 ALA A O 1
ATOM 743 N N . ILE A 1 99 ? -1.622 9.833 12.093 1.00 72.41 99 ILE A N 1
ATOM 744 C CA . ILE A 1 99 ? -2.149 9.910 13.453 1.00 80.76 99 ILE A CA 1
ATOM 745 C C . ILE A 1 99 ? -3.319 8.934 13.588 1.00 89.98 99 ILE A C 1
ATOM 746 O O . ILE A 1 99 ? -3.436 8.279 14.621 1.00 87.48 99 ILE A O 1
ATOM 751 N N . ASP A 1 100 ? -4.123 8.812 12.511 1.00 105.07 100 ASP A N 1
ATOM 752 C CA . ASP A 1 100 ? -5.252 7.884 12.416 1.00 97.78 100 ASP A CA 1
ATOM 753 C C . ASP A 1 100 ? -4.818 6.416 12.425 1.00 97.57 100 ASP A C 1
ATOM 754 O O . ASP A 1 100 ? -5.597 5.564 12.843 1.00 109.17 100 ASP A O 1
ATOM 759 N N . LYS A 1 101 ? -3.593 6.102 12.001 1.00 85.50 101 LYS A N 1
ATOM 760 C CA . LYS A 1 101 ? -3.091 4.750 12.160 1.00 77.33 101 LYS A CA 1
ATOM 761 C C . LYS A 1 101 ? -2.412 4.595 13.523 1.00 72.20 101 LYS A C 1
ATOM 762 O O . LYS A 1 101 ? -2.173 3.481 13.958 1.00 66.25 101 LYS A O 1
ATOM 764 N N . ARG A 1 102 ? -2.150 5.694 14.245 1.00 76.18 102 ARG A N 1
ATOM 765 C CA . ARG A 1 102 ? -1.384 5.637 15.485 1.00 71.88 102 ARG A CA 1
ATOM 766 C C . ARG A 1 102 ? 0.000 5.067 15.191 1.00 68.41 102 ARG A C 1
ATOM 767 O O . ARG A 1 102 ? 0.606 4.383 16.006 1.00 64.98 102 ARG A O 1
ATOM 775 N N . SER A 1 103 ? 0.527 5.369 14.010 1.00 68.19 103 SER A N 1
ATOM 776 C CA . SER A 1 103 ? 1.576 4.531 13.485 1.00 63.44 103 SER A CA 1
ATOM 777 C C . SER A 1 103 ? 2.499 5.278 12.505 1.00 60.72 103 SER A C 1
ATOM 778 O O . SER A 1 103 ? 2.049 6.158 11.739 1.00 59.89 103 SER A O 1
ATOM 781 N N . ILE A 1 104 ? 3.771 4.810 12.462 1.00 50.16 104 ILE A N 1
ATOM 782 C CA . ILE A 1 104 ? 4.766 5.348 11.560 1.00 51.14 104 ILE A CA 1
ATOM 783 C C . ILE A 1 104 ? 4.761 4.614 10.214 1.00 55.28 104 ILE A C 1
ATOM 784 O O . ILE A 1 104 ? 5.153 3.464 10.124 1.00 56.04 104 ILE A O 1
ATOM 789 N N . LEU A 1 105 ? 4.449 5.338 9.150 1.00 56.47 105 LEU A N 1
ATOM 790 C CA . LEU A 1 105 ? 4.480 4.780 7.810 1.00 66.99 105 LEU A CA 1
ATOM 791 C C . LEU A 1 105 ? 5.803 5.074 7.101 1.00 65.11 105 LEU A C 1
ATOM 792 O O . LEU A 1 105 ? 6.228 6.208 7.102 1.00 70.78 105 LEU A O 1
ATOM 797 N N . PRO A 1 106 ? 6.445 4.092 6.416 1.00 65.99 106 PRO A N 1
ATOM 798 C CA . PRO A 1 106 ? 7.691 4.323 5.680 1.00 63.73 106 PRO A CA 1
ATOM 799 C C . PRO A 1 106 ? 7.436 5.268 4.508 1.00 69.73 106 PRO A C 1
ATOM 800 O O . PRO A 1 106 ? 6.294 5.347 4.074 1.00 67.70 106 PRO A O 1
ATOM 804 N N . VAL A 1 107 ? 8.467 5.935 3.958 1.00 74.16 107 VAL A N 1
ATOM 805 C CA . VAL A 1 107 ? 8.269 6.786 2.785 1.00 75.43 107 VAL A CA 1
ATOM 806 C C . VAL A 1 107 ? 8.970 6.188 1.570 1.00 81.14 107 VAL A C 1
ATOM 807 O O . VAL A 1 107 ? 8.351 6.062 0.504 1.00 88.38 107 VAL A O 1
ATOM 811 N N . GLY A 1 108 ? 10.257 5.850 1.673 1.00 83.13 108 GLY A N 1
ATOM 812 C CA . GLY A 1 108 ? 10.905 5.274 0.491 1.00 92.14 108 GLY A CA 1
ATOM 813 C C . GLY A 1 108 ? 10.594 3.778 0.324 1.00 93.53 108 GLY A C 1
ATOM 814 O O . GLY A 1 108 ? 9.700 3.245 0.982 1.00 101.26 108 GLY A O 1
ATOM 815 N N . ASP A 1 109 ? 11.361 3.082 -0.523 1.00 92.82 109 ASP A N 1
ATOM 816 C CA . ASP A 1 109 ? 11.577 1.654 -0.337 1.00 95.57 109 ASP A CA 1
ATOM 817 C C . ASP A 1 109 ? 12.543 1.586 0.842 1.00 89.47 109 ASP A C 1
ATOM 818 O O . ASP A 1 109 ? 13.647 2.099 0.745 1.00 85.38 109 ASP A O 1
ATOM 820 N N . ILE A 1 110 ? 12.103 1.042 1.985 1.00 79.68 110 ILE A N 1
ATOM 821 C CA . ILE A 1 110 ? 12.988 0.965 3.134 1.00 76.03 110 ILE A CA 1
ATOM 822 C C . ILE A 1 110 ? 14.162 0.035 2.850 1.00 72.80 110 ILE A C 1
ATOM 823 O O . ILE A 1 110 ? 15.175 0.121 3.547 1.00 67.76 110 ILE A O 1
ATOM 828 N N . SER A 1 111 ? 13.986 -0.890 1.898 1.00 71.36 111 SER A N 1
ATOM 829 C CA . SER A 1 111 ? 15.013 -1.841 1.519 1.00 73.79 111 SER A CA 1
ATOM 830 C C . SER A 1 111 ? 16.282 -1.057 1.173 1.00 78.48 111 SER A C 1
ATOM 831 O O . SER A 1 111 ? 17.406 -1.474 1.500 1.00 74.78 111 SER A O 1
ATOM 834 N N . ASP A 1 112 ? 16.054 0.117 0.544 1.00 75.71 112 ASP A N 1
ATOM 835 C CA . ASP A 1 112 ? 17.106 1.048 0.141 1.00 80.71 112 ASP A CA 1
ATOM 836 C C . ASP A 1 112 ? 18.164 1.309 1.226 1.00 79.08 112 ASP A C 1
ATOM 837 O O . ASP A 1 112 ? 19.294 1.627 0.841 1.00 69.58 112 ASP A O 1
ATOM 842 N N . ALA A 1 113 ? 17.825 1.253 2.538 1.00 71.55 113 ALA A N 1
ATOM 843 C CA . ALA A 1 113 ? 18.780 1.603 3.593 1.00 70.95 113 ALA A CA 1
ATOM 844 C C . ALA A 1 113 ? 19.986 0.655 3.563 1.00 72.45 113 ALA A C 1
ATOM 845 O O . ALA A 1 113 ? 21.003 0.892 4.216 1.00 79.06 113 ALA A O 1
ATOM 847 N N . ILE A 1 114 ? 19.824 -0.473 2.870 1.00 68.53 114 ILE A N 1
ATOM 848 C CA . ILE A 1 114 ? 20.809 -1.534 2.860 1.00 72.20 114 ILE A CA 1
ATOM 849 C C . ILE A 1 114 ? 21.246 -1.697 1.405 1.00 78.18 114 ILE A C 1
ATOM 850 O O . ILE A 1 114 ? 20.447 -2.123 0.559 1.00 86.31 114 ILE A O 1
ATOM 855 N N . PRO A 1 115 ? 22.526 -1.414 1.061 1.00 77.13 115 P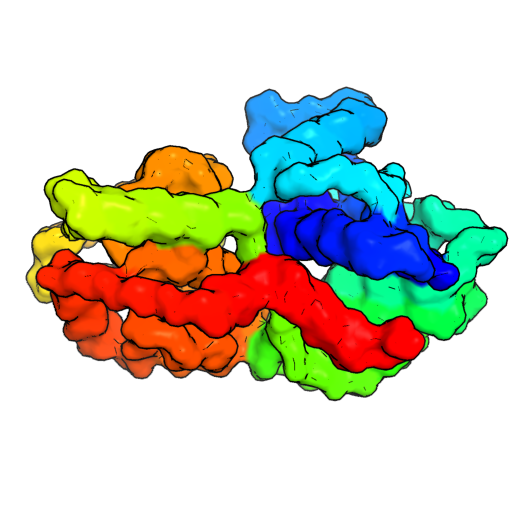RO A N 1
ATOM 856 C CA . PRO A 1 115 ? 23.001 -1.617 -0.298 1.00 79.93 115 PRO A CA 1
ATOM 857 C C . PRO A 1 115 ? 22.709 -3.045 -0.721 1.00 80.31 115 PRO A C 1
ATOM 858 O O . PRO A 1 115 ? 22.564 -3.924 0.131 1.00 80.69 115 PRO A O 1
ATOM 862 N N . ASP A 1 116 ? 22.633 -3.274 -2.026 1.00 86.51 116 ASP A N 1
ATOM 863 C CA . ASP A 1 116 ? 22.423 -4.609 -2.555 1.00 87.57 116 ASP A CA 1
ATOM 864 C C . ASP A 1 116 ? 23.628 -5.461 -2.158 1.00 87.29 116 ASP A C 1
ATOM 865 O O . ASP A 1 116 ? 23.462 -6.638 -1.818 1.00 82.30 116 ASP A O 1
ATOM 870 N N . GLU A 1 117 ? 24.814 -4.825 -2.134 1.00 94.14 117 GLU A N 1
ATOM 871 C CA . GLU A 1 117 ? 26.093 -5.524 -2.065 1.00 101.98 117 GLU A CA 1
ATOM 872 C C . GLU A 1 117 ? 26.291 -6.137 -0.678 1.00 100.08 117 GLU A C 1
ATOM 873 O O . GLU A 1 117 ? 27.122 -7.034 -0.541 1.00 99.15 117 GLU A O 1
ATOM 875 N N . GLU A 1 118 ? 25.543 -5.677 0.349 1.00 105.63 118 GLU A N 1
ATOM 876 C CA . GLU A 1 118 ? 25.707 -6.193 1.709 1.00 96.48 118 GLU A CA 1
ATOM 877 C C . GLU A 1 118 ? 24.455 -6.945 2.165 1.00 87.20 118 GLU A C 1
ATOM 878 O O . GLU A 1 118 ? 24.459 -7.520 3.262 1.00 86.38 118 GLU A O 1
ATOM 884 N N . ALA A 1 119 ? 23.392 -6.923 1.341 1.00 79.37 119 ALA A N 1
ATOM 885 C CA . ALA A 1 119 ? 22.124 -7.532 1.716 1.00 78.88 119 ALA A CA 1
ATOM 886 C C . ALA A 1 119 ? 22.331 -9.037 1.933 1.00 80.84 119 ALA A C 1
ATOM 887 O O . ALA A 1 119 ? 22.995 -9.689 1.150 1.00 77.86 119 ALA A O 1
ATOM 889 N N . ASP A 1 120 ? 21.818 -9.609 3.022 1.00 76.73 120 ASP A N 1
ATOM 890 C CA . ASP A 1 120 ? 21.836 -11.056 3.189 1.00 77.50 120 ASP A CA 1
ATOM 891 C C . ASP A 1 120 ? 20.484 -11.433 3.822 1.00 71.48 120 ASP A C 1
ATOM 892 O O . ASP A 1 120 ? 19.580 -11.796 3.064 1.00 74.13 120 ASP A O 1
ATOM 897 N N . ILE A 1 121 ? 20.313 -11.275 5.149 1.00 66.27 121 ILE A N 1
ATOM 898 C CA . ILE A 1 121 ? 19.088 -11.685 5.821 1.00 63.66 121 ILE A CA 1
ATOM 899 C C . ILE A 1 121 ? 18.340 -10.461 6.272 1.00 65.13 121 ILE A C 1
ATOM 900 O O . ILE A 1 121 ? 18.969 -9.523 6.739 1.00 73.08 121 ILE A O 1
ATOM 905 N N . ALA A 1 122 ? 17.012 -10.488 6.128 1.00 63.07 122 ALA A N 1
ATOM 906 C CA . ALA A 1 122 ? 16.171 -9.357 6.489 1.00 59.03 122 ALA A CA 1
ATOM 907 C C . ALA A 1 122 ? 15.167 -9.811 7.552 1.00 58.86 122 ALA A C 1
ATOM 908 O O . ALA A 1 122 ? 14.461 -10.824 7.355 1.00 55.06 122 ALA A O 1
ATOM 910 N N . VAL A 1 123 ? 15.176 -9.082 8.685 1.00 52.36 123 VAL A N 1
ATOM 911 C CA . VAL A 1 123 ? 14.159 -9.262 9.706 1.00 51.50 123 VAL A CA 1
ATOM 912 C C . VAL A 1 123 ? 13.213 -8.070 9.692 1.00 51.81 123 VAL A C 1
ATOM 913 O O . VAL A 1 123 ? 13.635 -6.954 10.016 1.00 48.88 123 VAL A O 1
ATOM 917 N N . LEU A 1 124 ? 11.934 -8.363 9.392 1.00 50.41 124 LEU A N 1
ATOM 918 C CA . LEU A 1 124 ? 10.867 -7.398 9.401 1.00 48.11 124 LEU A CA 1
ATOM 919 C C . LEU A 1 124 ? 10.037 -7.518 10.678 1.00 52.89 124 LEU A C 1
ATOM 920 O O . LEU A 1 124 ? 9.148 -8.358 10.826 1.00 52.45 124 LEU A O 1
ATOM 925 N N . GLU A 1 125 ? 10.308 -6.629 11.619 1.00 47.25 125 GLU A N 1
ATOM 926 C CA . GLU A 1 125 ? 9.435 -6.427 12.765 1.00 47.72 125 GLU A CA 1
ATOM 927 C C . GLU A 1 125 ? 8.178 -5.743 12.259 1.00 50.80 125 GLU A C 1
ATOM 928 O O . GLU A 1 125 ? 8.283 -4.652 11.701 1.00 56.53 125 GLU A O 1
ATOM 934 N N . GLU A 1 126 ? 7.033 -6.405 12.473 1.00 49.06 126 GLU A N 1
ATOM 935 C CA . GLU A 1 126 ? 5.746 -6.005 11.954 1.00 56.01 126 GLU A CA 1
ATOM 936 C C . GLU A 1 126 ? 5.708 -6.149 10.435 1.00 64.07 126 GLU A C 1
ATOM 937 O O . GLU A 1 126 ? 5.434 -5.176 9.725 1.00 59.18 126 GLU A O 1
ATOM 943 N N . PRO A 1 127 ? 5.947 -7.369 9.898 1.00 59.27 127 PRO A N 1
ATOM 944 C CA . PRO A 1 127 ? 6.021 -7.565 8.463 1.00 64.60 127 PRO A CA 1
ATOM 945 C C . PRO A 1 127 ? 4.760 -6.984 7.825 1.00 69.77 127 PRO A C 1
ATOM 946 O O . PRO A 1 127 ? 4.853 -6.448 6.728 1.00 82.86 127 PRO A O 1
ATOM 950 N N . GLU A 1 128 ? 3.610 -7.015 8.522 1.00 68.97 128 GLU A N 1
ATOM 951 C CA . GLU A 1 128 ? 2.363 -6.561 7.915 1.00 77.02 128 GLU A CA 1
ATOM 952 C C . GLU A 1 128 ? 2.512 -5.149 7.313 1.00 85.50 128 GLU A C 1
ATOM 953 O O . GLU A 1 128 ? 2.278 -4.982 6.108 1.00 85.07 128 GLU A O 1
ATOM 959 N N . HIS A 1 129 ? 2.992 -4.147 8.078 1.00 83.00 129 HIS A N 1
ATOM 960 C CA . HIS A 1 129 ? 3.136 -2.788 7.550 1.00 81.45 129 HIS A CA 1
ATOM 961 C C . HIS A 1 129 ? 4.394 -2.720 6.681 1.00 76.66 129 HIS A C 1
ATOM 962 O O . HIS A 1 129 ? 4.409 -2.238 5.541 1.00 72.13 129 HIS A O 1
ATOM 969 N N . LEU A 1 130 ? 5.497 -3.220 7.230 1.00 74.77 130 LEU A N 1
ATOM 970 C CA . LEU A 1 130 ? 6.756 -3.091 6.535 1.00 78.03 130 LEU A CA 1
ATOM 971 C C . LEU A 1 130 ? 6.724 -3.708 5.123 1.00 83.73 130 LEU A C 1
ATOM 972 O O . LEU A 1 130 ? 7.590 -3.365 4.321 1.00 82.33 130 LEU A O 1
ATOM 977 N N . THR A 1 131 ? 5.770 -4.626 4.822 1.00 89.80 131 THR A N 1
ATOM 978 C CA . THR A 1 131 ? 5.587 -5.183 3.471 1.00 94.81 131 THR A CA 1
ATOM 979 C C . THR A 1 131 ? 4.480 -4.439 2.715 1.00 92.01 131 THR A C 1
ATOM 980 O O . THR A 1 131 ? 4.035 -4.904 1.685 1.00 87.65 131 THR A O 1
ATOM 984 N N . TRP A 1 132 ? 4.066 -3.270 3.217 1.00 100.99 132 TRP A N 1
ATOM 985 C CA . TRP A 1 132 ? 2.832 -2.609 2.829 1.00 99.90 132 TRP A CA 1
ATOM 986 C C . TRP A 1 132 ? 1.888 -3.597 2.151 1.00 109.50 132 TRP A C 1
ATOM 987 O O . TRP A 1 132 ? 1.201 -3.140 1.227 1.00 113.16 132 TRP A O 1
ATOM 998 N N . LYS A 1 138 ? 10.554 -6.238 -3.913 1.00 125.60 138 LYS A N 1
ATOM 999 C CA . LYS A 1 138 ? 11.958 -5.892 -3.558 1.00 120.93 138 LYS A CA 1
ATOM 1000 C C . LYS A 1 138 ? 12.507 -6.973 -2.621 1.00 119.70 138 LYS A C 1
ATOM 1001 O O . LYS A 1 138 ? 13.632 -7.424 -2.831 1.00 118.89 138 LYS A O 1
ATOM 1003 N N . TRP A 1 139 ? 11.678 -7.443 -1.663 1.00 112.24 139 TRP A N 1
ATOM 1004 C CA . TRP A 1 139 ? 12.119 -8.233 -0.509 1.00 106.07 139 TRP A CA 1
ATOM 1005 C C . TRP A 1 139 ? 12.674 -9.625 -0.857 1.00 109.45 139 TRP A C 1
ATOM 1006 O O . TRP A 1 139 ? 13.858 -9.884 -0.621 1.00 99.87 139 TRP A O 1
ATOM 1017 N N . LYS A 1 140 ? 11.833 -10.547 -1.360 1.00 115.57 140 LYS A N 1
ATOM 1018 C CA . LYS A 1 140 ? 12.291 -11.910 -1.613 1.00 116.97 140 LYS A CA 1
ATOM 1019 C C . LYS A 1 140 ? 13.344 -11.895 -2.731 1.00 111.61 140 LYS A C 1
ATOM 1020 O O . LYS A 1 140 ? 13.996 -12.904 -2.947 1.00 114.33 140 LYS A O 1
ATOM 1022 N N . THR A 1 141 ? 13.600 -10.730 -3.350 1.00 106.57 141 THR A N 1
ATOM 1023 C CA . THR A 1 141 ? 14.508 -10.621 -4.484 1.00 104.93 141 THR A CA 1
ATOM 1024 C C . THR A 1 141 ? 15.781 -9.816 -4.172 1.00 103.49 141 THR A C 1
ATOM 1025 O O . THR A 1 141 ? 16.764 -9.955 -4.883 1.00 100.79 141 THR A O 1
ATOM 1029 N N . LYS A 1 142 ? 15.777 -8.958 -3.140 1.00 105.01 142 LYS A N 1
ATOM 1030 C CA . LYS A 1 142 ? 16.950 -8.180 -2.730 1.00 103.61 142 LYS A CA 1
ATOM 1031 C C . LYS A 1 142 ? 17.754 -8.879 -1.628 1.00 101.56 142 LYS A C 1
ATOM 1032 O O . LYS A 1 142 ? 18.962 -8.670 -1.488 1.00 99.42 142 LYS A O 1
ATOM 1034 N N . PHE A 1 143 ? 17.062 -9.657 -0.791 1.00 92.13 143 PHE A N 1
ATOM 1035 C CA . PHE A 1 143 ? 17.702 -10.420 0.267 1.00 84.79 143 PHE A CA 1
ATOM 1036 C C . PHE A 1 143 ? 17.511 -11.917 0.043 1.00 79.97 143 PHE A C 1
ATOM 1037 O O . PHE A 1 143 ? 16.531 -12.363 -0.555 1.00 84.71 143 PHE A O 1
ATOM 1045 N N . ASN A 1 144 ? 18.428 -12.693 0.599 1.00 73.35 144 ASN A N 1
ATOM 1046 C CA . ASN A 1 144 ? 18.319 -14.122 0.463 1.00 76.84 144 ASN A CA 1
ATOM 1047 C C . ASN A 1 144 ? 17.169 -14.586 1.344 1.00 72.85 144 ASN A C 1
ATOM 1048 O O . ASN A 1 144 ? 16.444 -15.504 1.001 1.00 64.78 144 ASN A O 1
ATOM 1053 N N . TYR A 1 145 ? 16.988 -13.933 2.498 1.00 72.02 145 TYR A N 1
ATOM 1054 C CA . TYR A 1 145 ? 16.231 -14.574 3.548 1.00 69.51 145 TYR A CA 1
ATOM 1055 C C . TYR A 1 145 ? 15.612 -13.557 4.487 1.00 69.61 145 TYR A C 1
ATOM 1056 O O . TYR A 1 145 ? 16.281 -12.679 5.079 1.00 70.56 145 TYR A O 1
ATOM 1065 N N . VAL A 1 146 ? 14.296 -13.706 4.570 1.00 65.30 146 VAL A N 1
ATOM 1066 C CA . VAL A 1 146 ? 13.419 -12.726 5.096 1.00 62.60 146 VAL A CA 1
ATOM 1067 C C . VAL A 1 146 ? 12.586 -13.411 6.170 1.00 62.84 146 VAL A C 1
ATOM 1068 O O . VAL A 1 146 ? 11.814 -14.311 5.846 1.00 62.53 146 VAL A O 1
ATOM 1072 N N . ILE A 1 147 ? 12.602 -12.813 7.358 1.00 55.97 147 ILE A N 1
ATOM 1073 C CA . ILE A 1 147 ? 11.902 -13.350 8.513 1.00 56.78 147 ILE A CA 1
ATOM 1074 C C . ILE A 1 147 ? 11.013 -12.240 9.035 1.00 54.93 147 ILE A C 1
ATOM 1075 O O . ILE A 1 147 ? 11.516 -11.153 9.290 1.00 56.40 147 ILE A O 1
ATOM 1080 N N . GLY A 1 148 ? 9.712 -12.481 9.144 1.00 55.26 148 GLY A N 1
ATOM 1081 C CA . GLY A 1 148 ? 8.851 -11.499 9.768 1.00 52.90 148 GLY A CA 1
ATOM 1082 C C . GLY A 1 148 ? 8.590 -11.888 11.218 1.00 52.93 148 GLY A C 1
ATOM 1083 O O . GLY A 1 148 ? 8.547 -13.068 11.550 1.00 57.07 148 GLY A O 1
ATOM 1084 N N . ILE A 1 149 ? 8.434 -10.898 12.093 1.00 53.58 149 ILE A N 1
ATOM 1085 C CA . ILE A 1 149 ? 8.073 -11.144 13.472 1.00 46.73 149 ILE A CA 1
ATOM 1086 C C . ILE A 1 149 ? 6.811 -10.347 13.771 1.00 48.35 149 ILE A C 1
ATOM 1087 O O . ILE A 1 149 ? 6.790 -9.137 13.575 1.00 50.67 149 ILE A O 1
ATOM 1092 N N . VAL A 1 150 ? 5.749 -11.028 14.187 1.00 47.07 150 VAL A N 1
ATOM 1093 C CA . VAL A 1 150 ? 4.484 -10.397 14.443 1.00 47.76 150 VAL A CA 1
ATOM 1094 C C . VAL A 1 150 ? 4.390 -9.994 15.907 1.00 51.72 150 VAL A C 1
ATOM 1095 O O . VAL A 1 150 ? 4.394 -10.848 16.814 1.00 51.46 150 VAL A O 1
ATOM 1099 N N . HIS A 1 151 ? 4.347 -8.655 16.093 1.00 48.29 151 HIS A N 1
ATOM 1100 C CA . HIS A 1 151 ? 4.234 -8.051 17.419 1.00 48.89 151 HIS A CA 1
ATOM 1101 C C . HIS A 1 151 ? 2.832 -7.645 17.798 1.00 45.33 151 HIS A C 1
ATOM 1102 O O . HIS A 1 151 ? 2.581 -7.425 18.951 1.00 49.78 151 HIS A O 1
ATOM 1109 N N . THR A 1 152 ? 1.928 -7.578 16.844 1.00 52.66 152 THR A N 1
ATOM 1110 C CA . THR A 1 152 ? 0.652 -6.936 17.076 1.00 57.52 152 THR A CA 1
ATOM 1111 C C . THR A 1 152 ? -0.470 -7.778 16.527 1.00 56.62 152 THR A C 1
ATOM 1112 O O . THR A 1 152 ? -0.331 -8.500 15.550 1.00 59.14 152 THR A O 1
ATOM 1116 N N . ASN A 1 153 ? -1.599 -7.537 17.155 1.00 63.15 153 ASN A N 1
ATOM 1117 C CA . ASN A 1 153 ? -2.855 -8.183 16.876 1.00 74.31 153 ASN A CA 1
ATOM 1118 C C . ASN A 1 153 ? -3.697 -7.188 16.073 1.00 78.96 153 ASN A C 1
ATOM 1119 O O . ASN A 1 153 ? -4.823 -6.899 16.466 1.00 86.29 153 ASN A O 1
ATOM 1124 N N . TYR A 1 154 ? -3.089 -6.646 14.995 1.00 85.98 154 TYR A N 1
ATOM 1125 C CA . TYR A 1 154 ? -3.679 -5.703 14.042 1.00 100.77 154 TYR A CA 1
ATOM 1126 C C . TYR A 1 154 ? -5.216 -5.778 14.066 1.00 103.88 154 TYR A C 1
ATOM 1127 O O . TYR A 1 154 ? -5.863 -4.768 14.361 1.00 96.11 154 TYR A O 1
ATOM 1129 N N . LEU A 1 155 ? -5.767 -6.980 13.786 1.00 101.02 155 LEU A N 1
ATOM 1130 C CA . LEU A 1 155 ? -7.199 -7.267 13.749 1.00 90.19 155 LEU A CA 1
ATOM 1131 C C . LEU A 1 155 ? -7.879 -6.731 15.010 1.00 89.63 155 LEU A C 1
ATOM 1132 O O . LEU A 1 155 ? -8.905 -6.050 14.916 1.00 85.06 155 LEU A O 1
ATOM 1134 N N . GLU A 1 156 ? -7.274 -7.010 16.178 1.00 84.33 156 GLU A N 1
ATOM 1135 C CA . GLU A 1 156 ? -7.897 -6.715 17.456 1.00 87.74 156 GLU A CA 1
ATOM 1136 C C . GLU A 1 156 ? -7.872 -5.212 17.748 1.00 93.42 156 GLU A C 1
ATOM 1137 O O . GLU A 1 156 ? -8.684 -4.768 18.551 1.00 93.80 156 GLU A O 1
ATOM 1139 N N . TYR A 1 157 ? -6.989 -4.426 17.099 1.00 90.75 157 TYR A N 1
ATOM 1140 C CA . TYR A 1 157 ? -6.862 -2.996 17.385 1.00 86.08 157 TYR A CA 1
ATOM 1141 C C . TYR A 1 157 ? -7.677 -2.149 16.388 1.00 91.42 157 TYR A C 1
ATOM 1142 O O . TYR A 1 157 ? -8.283 -1.142 16.746 1.00 88.79 157 TYR A O 1
ATOM 1144 N N . VAL A 1 158 ? -7.743 -2.531 15.116 1.00 92.69 158 VAL A N 1
ATOM 1145 C CA . VAL A 1 158 ? -8.604 -1.791 14.203 1.00 104.87 158 VAL A CA 1
ATOM 1146 C C . VAL A 1 158 ? -10.059 -2.194 14.485 1.00 106.33 158 VAL A C 1
ATOM 1147 O O . VAL A 1 158 ? -10.965 -1.348 14.465 1.00 95.88 158 VAL A O 1
ATOM 1149 N N . LYS A 1 159 ? -10.299 -3.476 14.793 1.00 94.70 159 LYS A N 1
ATOM 1150 C CA . LYS A 1 159 ? -11.664 -3.867 15.094 1.00 96.67 159 LYS A CA 1
ATOM 1151 C C . LYS A 1 159 ? -12.080 -3.221 16.425 1.00 98.49 159 LYS A C 1
ATOM 1152 O O . LYS A 1 159 ? -13.207 -3.418 16.825 1.00 97.28 159 LYS A O 1
ATOM 1154 N N . ARG A 1 160 ? -11.218 -2.410 17.079 1.00 98.66 160 ARG A N 1
ATOM 1155 C CA . ARG A 1 160 ? -11.563 -1.661 18.292 1.00 92.37 160 ARG A CA 1
ATOM 1156 C C . ARG A 1 160 ? -11.191 -0.169 18.235 1.00 96.30 160 ARG A C 1
ATOM 1157 O O . ARG A 1 160 ? -10.620 0.333 19.198 1.00 96.84 160 ARG A O 1
ATOM 1165 N N . GLU A 1 161 ? -11.536 0.564 17.158 1.00 117.18 161 GLU A N 1
ATOM 1166 C CA . GLU A 1 161 ? -11.347 2.016 17.090 1.00 111.59 161 GLU A CA 1
ATOM 1167 C C . GLU A 1 161 ? -12.683 2.745 17.320 1.00 119.72 161 GLU A C 1
ATOM 1168 O O . GLU A 1 161 ? -13.685 2.437 16.663 1.00 121.24 161 GLU A O 1
ATOM 1170 N N . LYS A 1 162 ? -12.720 3.708 18.263 1.00 114.69 162 LYS A N 1
ATOM 1171 C CA . LYS A 1 162 ? -13.901 4.557 18.434 1.00 106.22 162 LYS A CA 1
ATOM 1172 C C . LYS A 1 162 ? -14.106 5.368 17.154 1.00 98.88 162 LYS A C 1
ATOM 1173 O O . LYS A 1 162 ? -15.048 5.024 16.441 1.00 102.35 162 LYS A O 1
ATOM 1179 N N . PHE A 1 170 ? -10.498 -7.485 6.430 1.00 119.74 170 PHE A N 1
ATOM 1180 C CA . PHE A 1 170 ? -9.905 -6.116 6.451 1.00 112.03 170 PHE A CA 1
ATOM 1181 C C . PHE A 1 170 ? -8.421 -6.283 6.156 1.00 108.90 170 PHE A C 1
ATOM 1182 O O . PHE A 1 170 ? -8.084 -6.732 5.060 1.00 101.71 170 PHE A O 1
ATOM 1184 N N . LEU A 1 171 ? -7.566 -6.021 7.160 1.00 104.37 171 LEU A N 1
ATOM 1185 C CA . LEU A 1 171 ? -6.144 -6.317 7.044 1.00 97.53 171 LEU A CA 1
ATOM 1186 C C . LEU A 1 171 ? -5.978 -7.804 6.722 1.00 105.05 171 LEU A C 1
ATOM 1187 O O . LEU A 1 171 ? -5.707 -8.159 5.571 1.00 114.68 171 LEU A O 1
ATOM 1189 N N . LYS A 1 172 ? -6.144 -8.643 7.756 1.00 100.75 172 LYS A N 1
ATOM 1190 C CA . LYS A 1 172 ? -6.675 -9.994 7.629 1.00 94.27 172 LYS A CA 1
ATOM 1191 C C . LYS A 1 172 ? -5.997 -10.751 6.486 1.00 94.34 172 LYS A C 1
ATOM 1192 O O . LYS A 1 172 ? -4.864 -11.210 6.652 1.00 98.13 172 LYS A O 1
ATOM 1194 N N . TYR A 1 173 ? -6.673 -10.861 5.343 1.00 89.13 173 TYR A N 1
ATOM 1195 C CA . TYR A 1 173 ? -6.226 -11.722 4.262 1.00 99.14 173 TYR A CA 1
ATOM 1196 C C . TYR A 1 173 ? -5.051 -11.084 3.524 1.00 102.93 173 TYR A C 1
ATOM 1197 O O . TYR A 1 173 ? -4.271 -11.789 2.888 1.00 115.53 173 TYR A O 1
ATOM 1199 N N . LEU A 1 174 ? -4.932 -9.755 3.572 1.00 96.45 174 LEU A N 1
ATOM 1200 C CA . LEU A 1 174 ? -3.839 -9.110 2.869 1.00 97.74 174 LEU A CA 1
ATOM 1201 C C . LEU A 1 174 ? -2.545 -9.388 3.631 1.00 97.04 174 LEU A C 1
ATOM 1202 O O . LEU A 1 174 ? -1.509 -9.650 3.016 1.00 101.31 174 LEU A O 1
ATOM 1204 N N . ASN A 1 175 ? -2.654 -9.340 4.972 1.00 87.66 175 ASN A N 1
ATOM 1205 C CA . ASN A 1 175 ? -1.596 -9.673 5.915 1.00 84.65 175 ASN A CA 1
ATOM 1206 C C . ASN A 1 175 ? -1.042 -11.066 5.653 1.00 85.49 175 ASN A C 1
ATOM 1207 O O . ASN A 1 175 ? 0.170 -11.239 5.601 1.00 78.52 175 ASN A O 1
ATOM 1212 N N . SER A 1 176 ? -1.938 -12.054 5.517 1.00 94.07 176 SER A N 1
ATOM 1213 C CA . SER A 1 176 ? -1.545 -13.418 5.194 1.00 88.27 176 SER A CA 1
ATOM 1214 C C . SER A 1 176 ? -0.621 -13.427 3.983 1.00 92.69 176 SER A C 1
ATOM 1215 O O . SER A 1 176 ? 0.549 -13.798 4.124 1.00 91.32 176 SER A O 1
ATOM 1218 N N . TRP A 1 177 ? -1.145 -13.005 2.815 1.00 90.40 177 TRP A N 1
ATOM 1219 C CA . TRP A 1 177 ? -0.410 -13.169 1.583 1.00 92.73 177 TRP A CA 1
ATOM 1220 C C . TRP A 1 177 ? 0.746 -12.171 1.578 1.00 89.80 177 TRP A C 1
ATOM 1221 O O . TRP A 1 177 ? 1.809 -12.521 1.051 1.00 99.10 177 TRP A O 1
ATOM 1223 N N . VAL A 1 178 ? 0.543 -10.939 2.083 1.00 82.47 178 VAL A N 1
ATOM 1224 C CA . VAL A 1 178 ? 1.618 -9.950 2.024 1.00 88.39 178 VAL A CA 1
ATOM 1225 C C . VAL A 1 178 ? 2.880 -10.599 2.586 1.00 88.21 178 VAL A C 1
ATOM 1226 O O . VAL A 1 178 ? 3.922 -10.698 1.922 1.00 84.81 178 VAL A O 1
ATOM 1228 N N . VAL A 1 179 ? 2.706 -11.091 3.821 1.00 78.24 179 VAL A N 1
ATOM 1229 C CA . VAL A 1 179 ? 3.757 -11.736 4.590 1.00 78.53 179 VAL A CA 1
ATOM 1230 C C . VAL A 1 179 ? 4.283 -12.970 3.812 1.00 76.29 179 VAL A C 1
ATOM 1231 O O . VAL A 1 179 ? 5.494 -13.124 3.517 1.00 70.72 179 VAL A O 1
ATOM 1235 N N . GLY A 1 180 ? 3.336 -13.827 3.389 1.00 79.80 180 GLY A N 1
ATOM 1236 C CA . GLY A 1 180 ? 3.635 -15.032 2.627 1.00 81.61 180 GLY A CA 1
ATOM 1237 C C . GLY A 1 180 ? 4.445 -14.744 1.347 1.00 76.87 180 GLY A C 1
ATOM 1238 O O . GLY A 1 180 ? 5.444 -15.482 1.078 1.00 78.51 180 GLY A O 1
ATOM 1239 N N . ILE A 1 181 ? 4.115 -13.678 0.593 1.00 82.45 181 ILE A N 1
ATOM 1240 C CA . ILE A 1 181 ? 4.877 -13.297 -0.596 1.00 93.78 181 ILE A CA 1
ATOM 1241 C C . ILE A 1 181 ? 6.317 -12.902 -0.226 1.00 90.74 181 ILE A C 1
ATOM 1242 O O . ILE A 1 181 ? 7.264 -13.197 -0.956 1.00 98.53 181 ILE A O 1
ATOM 1244 N N . TYR A 1 182 ? 6.510 -12.255 0.928 1.00 94.87 182 TYR A N 1
ATOM 1245 C CA . TYR A 1 182 ? 7.803 -11.651 1.215 1.00 88.69 182 TYR A CA 1
ATOM 1246 C C . TYR A 1 182 ? 8.611 -12.358 2.304 1.00 78.59 182 TYR A C 1
ATOM 1247 O O . TYR A 1 182 ? 9.819 -12.134 2.353 1.00 74.83 182 TYR A O 1
ATOM 1256 N N . CYS A 1 183 ? 7.990 -13.217 3.149 1.00 75.64 183 CYS A N 1
ATOM 1257 C CA . CYS A 1 183 ? 8.709 -13.787 4.298 1.00 74.77 183 CYS A CA 1
ATOM 1258 C C . CYS A 1 183 ? 8.809 -15.309 4.241 1.00 74.79 183 CYS A C 1
ATOM 1259 O O . CYS A 1 183 ? 7.772 -15.985 4.128 1.00 84.44 183 CYS A O 1
ATOM 1262 N N . HIS A 1 184 ? 10.046 -15.814 4.381 1.00 74.11 184 HIS A N 1
ATOM 1263 C CA . HIS A 1 184 ? 10.301 -17.247 4.261 1.00 77.92 184 HIS A CA 1
ATOM 1264 C C . HIS A 1 184 ? 9.767 -17.819 5.568 1.00 76.19 184 HIS A C 1
ATOM 1265 O O . HIS A 1 184 ? 9.075 -18.823 5.532 1.00 78.61 184 HIS A O 1
ATOM 1272 N N . LYS A 1 185 ? 9.964 -17.108 6.692 1.00 72.97 185 LYS A N 1
ATOM 1273 C CA . LYS A 1 185 ? 9.503 -17.584 7.989 1.00 70.00 185 LYS A CA 1
ATOM 1274 C C . LYS A 1 185 ? 8.814 -16.474 8.759 1.00 68.19 185 LYS A C 1
ATOM 1275 O O . LYS A 1 185 ? 9.245 -15.306 8.700 1.00 65.06 185 LYS A O 1
ATOM 1281 N N . VAL A 1 186 ? 7.793 -16.878 9.526 1.00 65.27 186 VAL A N 1
ATOM 1282 C CA . VAL A 1 186 ? 7.040 -15.956 10.363 1.00 62.76 186 VAL A CA 1
ATOM 1283 C C . VAL A 1 186 ? 6.958 -16.446 11.814 1.00 58.87 186 VAL A C 1
ATOM 1284 O O . VAL A 1 186 ? 6.447 -17.506 12.127 1.00 61.57 186 VAL A O 1
ATOM 1288 N N . ILE A 1 187 ? 7.536 -15.626 12.696 1.00 51.53 187 ILE A N 1
ATOM 1289 C CA . ILE A 1 187 ? 7.516 -15.824 14.117 1.00 48.45 187 ILE A CA 1
ATOM 1290 C C . ILE A 1 187 ? 6.412 -14.952 14.680 1.00 52.94 187 ILE A C 1
ATOM 1291 O O . ILE A 1 187 ? 6.447 -13.717 14.531 1.00 49.12 187 ILE A O 1
ATOM 1296 N N . ARG A 1 188 ? 5.414 -15.637 15.259 1.00 54.19 188 ARG A N 1
ATOM 1297 C CA . ARG A 1 188 ? 4.355 -15.007 16.022 1.00 52.99 188 ARG A CA 1
ATOM 1298 C C . ARG A 1 188 ? 4.742 -15.047 17.507 1.00 53.02 188 ARG A C 1
ATOM 1299 O O . ARG A 1 188 ? 5.003 -16.099 18.077 1.00 48.76 188 ARG A O 1
ATOM 1307 N N . LEU A 1 189 ? 4.725 -13.891 18.132 1.00 47.84 189 LEU A N 1
ATOM 1308 C CA . LEU A 1 189 ? 5.229 -13.732 19.488 1.00 49.65 189 LEU A CA 1
ATOM 1309 C C . LEU A 1 189 ? 4.366 -14.567 20.438 1.00 48.44 189 LEU A C 1
ATOM 1310 O O . LEU A 1 189 ? 4.905 -15.086 21.381 1.00 47.69 189 LEU A O 1
ATOM 1315 N N . SER A 1 190 ? 3.080 -14.752 20.133 1.00 45.95 190 SER A N 1
ATOM 1316 C CA . SER A 1 190 ? 2.210 -15.687 20.853 1.00 50.22 190 SER A CA 1
ATOM 1317 C C . SER A 1 190 ? 1.124 -16.094 19.881 1.00 50.53 190 SER A C 1
ATOM 1318 O O . SER A 1 190 ? 1.109 -15.598 18.770 1.00 54.19 190 SER A O 1
ATOM 1321 N N . ALA A 1 191 ? 0.259 -16.987 20.339 1.00 51.41 191 ALA A N 1
ATOM 1322 C CA . ALA A 1 191 ? -0.895 -17.459 19.613 1.00 52.64 191 ALA A CA 1
ATOM 1323 C C . ALA A 1 191 ? -2.112 -16.520 19.681 1.00 57.31 191 ALA A C 1
ATOM 1324 O O . ALA A 1 191 ? -3.171 -16.902 19.196 1.00 66.43 191 ALA A O 1
ATOM 1326 N N . ALA A 1 192 ? -1.981 -15.319 20.280 1.00 57.11 192 ALA A N 1
ATOM 1327 C CA . ALA A 1 192 ? -2.967 -14.237 20.188 1.00 61.88 192 ALA A CA 1
ATOM 1328 C C . ALA A 1 192 ? -2.721 -13.395 18.908 1.00 63.20 192 ALA A C 1
ATOM 1329 O O . ALA A 1 192 ? -2.457 -12.183 18.942 1.00 64.25 192 ALA A O 1
ATOM 1331 N N . THR A 1 193 ? -2.645 -14.071 17.770 1.00 63.07 193 THR A N 1
ATOM 1332 C CA . THR A 1 193 ? -2.320 -13.435 16.504 1.00 62.52 193 THR A CA 1
ATOM 1333 C C . THR A 1 193 ? -3.132 -14.138 15.432 1.00 64.84 193 THR A C 1
ATOM 1334 O O . THR A 1 193 ? -3.515 -15.305 15.624 1.00 68.05 193 THR A O 1
ATOM 1338 N N . GLN A 1 194 ? -3.379 -13.381 14.341 1.00 71.26 194 GLN A N 1
ATOM 1339 C CA . GLN A 1 194 ? -3.700 -13.899 13.019 1.00 74.63 194 GLN A CA 1
ATOM 1340 C C . GLN A 1 194 ? -2.902 -15.183 12.783 1.00 74.55 194 GLN A C 1
ATOM 1341 O O . GLN A 1 194 ? -1.726 -15.256 13.128 1.00 72.49 194 GLN A O 1
ATOM 1343 N N . GLU A 1 195 ? -3.518 -16.160 12.123 1.00 79.81 195 GLU A N 1
ATOM 1344 C CA . GLU A 1 195 ? -2.781 -17.228 11.468 1.00 80.92 195 GLU A CA 1
ATOM 1345 C C . GLU A 1 195 ? -1.953 -16.610 10.333 1.00 77.44 195 GLU A C 1
ATOM 1346 O O . GLU A 1 195 ? -2.328 -15.585 9.772 1.00 74.42 195 GLU A O 1
ATOM 1352 N N . TYR A 1 196 ? -0.785 -17.193 10.048 1.00 77.69 196 TYR A N 1
ATOM 1353 C CA . TYR A 1 196 ? 0.133 -16.722 9.015 1.00 78.10 196 TYR A CA 1
ATOM 1354 C C . TYR A 1 196 ? 0.782 -17.933 8.350 1.00 80.73 196 TYR A C 1
ATOM 1355 O O . TYR A 1 196 ? 0.992 -18.933 9.040 1.00 80.59 196 TYR A O 1
ATOM 1364 N N . PRO A 1 197 ? 1.163 -17.869 7.046 1.00 80.53 197 PRO A N 1
ATOM 1365 C CA . PRO A 1 197 ? 1.928 -18.930 6.404 1.00 76.39 197 PRO A CA 1
ATOM 1366 C C . PRO A 1 197 ? 3.394 -18.912 6.855 1.00 72.53 197 PRO A C 1
ATOM 1367 O O . PRO A 1 197 ? 3.922 -17.885 7.297 1.00 67.03 197 PRO A O 1
ATOM 1371 N N . LYS A 1 198 ? 4.026 -20.083 6.778 1.00 72.64 198 LYS A N 1
ATOM 1372 C CA . LYS A 1 198 ? 5.354 -20.376 7.300 1.00 73.73 198 LYS A CA 1
ATOM 1373 C C . LYS A 1 198 ? 5.545 -19.821 8.706 1.00 71.97 198 LYS A C 1
ATOM 1374 O O . LYS A 1 198 ? 6.521 -19.094 8.956 1.00 71.02 198 LYS A O 1
ATOM 1380 N N . SER A 1 199 ? 4.633 -20.150 9.627 1.00 69.39 199 SER A N 1
ATOM 1381 C CA . SER A 1 199 ? 4.682 -19.488 10.917 1.00 69.08 199 SER A CA 1
ATOM 1382 C C . SER A 1 199 ? 4.950 -20.483 12.050 1.00 68.39 199 SER A C 1
ATOM 1383 O O . SER A 1 199 ? 4.690 -21.688 11.944 1.00 69.21 199 SER A O 1
ATOM 1386 N N . ILE A 1 200 ? 5.547 -19.929 13.110 1.00 62.78 200 ILE A N 1
ATOM 1387 C CA . ILE A 1 200 ? 5.887 -20.612 14.342 1.00 65.24 200 ILE A CA 1
ATOM 1388 C C . ILE A 1 200 ? 5.509 -19.648 15.456 1.00 58.54 200 ILE A C 1
ATOM 1389 O O . ILE A 1 200 ? 5.785 -18.439 15.343 1.00 51.23 200 ILE A O 1
ATOM 1394 N N . VAL A 1 201 ? 4.894 -20.183 16.512 1.00 52.09 201 VAL A N 1
ATOM 1395 C CA . VAL A 1 201 ? 4.721 -19.410 17.733 1.00 52.62 201 VAL A CA 1
ATOM 1396 C C . VAL A 1 201 ? 5.936 -19.596 18.639 1.00 51.52 201 VAL A C 1
ATOM 1397 O O . VAL A 1 201 ? 6.330 -20.712 18.966 1.00 57.92 201 VAL A O 1
ATOM 1401 N N . CYS A 1 202 ? 6.515 -18.494 19.049 1.00 53.96 202 CYS A N 1
ATOM 1402 C CA . CYS A 1 202 ? 7.688 -18.441 19.902 1.00 52.55 202 CYS A CA 1
ATOM 1403 C C . CYS A 1 202 ? 7.877 -17.025 20.452 1.00 49.76 202 CYS A C 1
ATOM 1404 O O . CYS A 1 202 ? 8.094 -16.054 19.742 1.00 45.67 202 CYS A O 1
ATOM 1407 N N . ASN A 1 203 ? 7.913 -16.922 21.761 1.00 47.78 203 ASN A N 1
ATOM 1408 C CA . ASN A 1 203 ? 8.200 -15.656 22.374 1.00 44.14 203 ASN A CA 1
ATOM 1409 C C . ASN A 1 203 ? 9.683 -15.410 22.278 1.00 46.64 203 ASN A C 1
ATOM 1410 O O . ASN A 1 203 ? 10.450 -15.860 23.116 1.00 48.47 203 ASN A O 1
ATOM 1415 N N . VAL A 1 204 ? 10.085 -14.651 21.284 1.00 46.76 204 VAL A N 1
ATOM 1416 C CA . VAL A 1 204 ? 11.501 -14.422 21.063 1.00 44.66 204 VAL A CA 1
ATOM 1417 C C . VAL A 1 204 ? 11.925 -13.062 21.657 1.00 40.30 204 VAL A C 1
ATOM 1418 O O . VAL A 1 204 ? 12.885 -12.465 21.230 1.00 41.67 204 VAL A O 1
ATOM 1422 N N . HIS A 1 205 ? 11.221 -12.547 22.664 1.00 37.77 205 HIS A N 1
ATOM 1423 C CA . HIS A 1 205 ? 11.632 -11.359 23.427 1.00 37.92 205 HIS A CA 1
ATOM 1424 C C . HIS A 1 205 ? 12.150 -11.732 24.821 1.00 37.31 205 HIS A C 1
ATOM 1425 O O . HIS A 1 205 ? 11.700 -12.679 25.425 1.00 39.90 205 HIS A O 1
ATOM 1432 N N . GLY A 1 206 ? 13.088 -10.985 25.351 1.00 36.72 206 GLY A N 1
ATOM 1433 C CA . GLY A 1 206 ? 13.308 -10.971 26.791 1.00 41.42 206 GLY A CA 1
ATOM 1434 C C . GLY A 1 206 ? 13.031 -9.595 27.397 1.00 35.71 206 GLY A C 1
ATOM 1435 O O . GLY A 1 206 ? 12.261 -8.828 26.833 1.00 33.79 206 GLY A O 1
ATOM 1436 N N . VAL A 1 207 ? 13.741 -9.268 28.485 1.00 36.42 207 VAL A N 1
ATOM 1437 C CA . VAL A 1 207 ? 13.583 -8.018 29.221 1.00 34.93 207 VAL A CA 1
ATOM 1438 C C . VAL A 1 207 ? 14.939 -7.357 29.293 1.00 35.73 207 VAL A C 1
ATOM 1439 O O . VAL A 1 207 ? 15.932 -8.012 29.406 1.00 37.75 207 VAL A O 1
ATOM 1443 N N . ASN A 1 208 ? 14.943 -6.054 29.158 1.00 32.77 208 ASN A N 1
ATOM 1444 C CA . ASN A 1 208 ? 16.063 -5.208 29.495 1.00 38.11 208 ASN A CA 1
ATOM 1445 C C . ASN A 1 208 ? 16.705 -5.745 30.753 1.00 35.63 208 ASN A C 1
ATOM 1446 O O . ASN A 1 208 ? 16.030 -5.876 31.793 1.00 32.77 208 ASN A O 1
ATOM 1451 N N . PRO A 1 209 ? 18.042 -5.968 30.723 1.00 36.60 209 PRO A N 1
ATOM 1452 C CA . PRO A 1 209 ? 18.704 -6.605 31.872 1.00 39.19 209 PRO A CA 1
ATOM 1453 C C . PRO A 1 209 ? 18.576 -5.746 33.132 1.00 39.83 209 PRO A C 1
ATOM 1454 O O . PRO A 1 209 ? 18.537 -6.286 34.223 1.00 38.34 209 PRO A O 1
ATOM 1458 N N . LYS A 1 210 ? 18.295 -4.434 33.006 1.00 36.15 210 LYS A N 1
ATOM 1459 C CA . LYS A 1 210 ? 18.060 -3.619 34.189 1.00 39.56 210 LYS A CA 1
ATOM 1460 C C . LYS A 1 210 ? 16.924 -4.206 35.072 1.00 39.54 210 LYS A C 1
ATOM 1461 O O . LYS A 1 210 ? 16.945 -4.084 36.291 1.00 33.69 210 LYS A O 1
ATOM 1467 N N . PHE A 1 211 ? 15.878 -4.763 34.481 1.00 37.89 211 PHE A N 1
ATOM 1468 C CA . PHE A 1 211 ? 14.765 -5.296 35.258 1.00 38.29 211 PHE A CA 1
ATOM 1469 C C . PHE A 1 211 ? 15.223 -6.476 36.115 1.00 32.73 211 PHE A C 1
ATOM 1470 O O . PHE A 1 211 ? 14.827 -6.576 37.263 1.00 36.68 211 PHE A O 1
ATOM 1478 N N . LEU A 1 212 ? 16.023 -7.362 35.539 1.00 35.24 212 LEU A N 1
ATOM 1479 C CA . LEU A 1 212 ? 16.551 -8.498 36.293 1.00 40.57 212 LEU A CA 1
ATOM 1480 C C . LEU A 1 212 ? 17.461 -8.016 37.412 1.00 40.64 212 LEU A C 1
ATOM 1481 O O . LEU A 1 212 ? 17.352 -8.472 38.517 1.00 34.74 212 LEU A O 1
ATOM 1486 N N . GLU A 1 213 ? 18.278 -6.993 37.146 1.00 40.30 213 GLU A N 1
ATOM 1487 C CA . GLU A 1 213 ? 19.125 -6.407 38.160 1.00 37.38 213 GLU A CA 1
ATOM 1488 C C . GLU A 1 213 ? 18.292 -5.816 39.263 1.00 38.39 213 GLU A C 1
ATOM 1489 O O . GLU A 1 213 ? 18.640 -5.959 40.388 1.00 38.32 213 GLU A O 1
ATOM 1495 N N . ILE A 1 214 ? 17.159 -5.214 38.958 1.00 33.99 214 ILE A N 1
ATOM 1496 C CA . ILE A 1 214 ? 16.314 -4.602 39.976 1.00 36.92 214 ILE A CA 1
ATOM 1497 C C . ILE A 1 214 ? 15.677 -5.705 40.827 1.00 39.83 214 ILE A C 1
ATOM 1498 O O . ILE A 1 214 ? 15.602 -5.571 42.031 1.00 36.62 214 ILE A O 1
ATOM 1503 N N . GLY A 1 215 ? 15.283 -6.824 4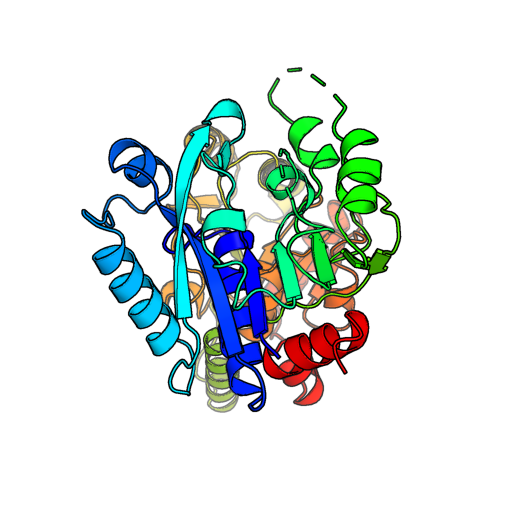0.207 1.00 33.20 215 GLY A N 1
ATOM 1504 C CA . GLY A 1 215 ? 14.783 -7.984 40.968 1.00 35.52 215 GLY A CA 1
ATOM 1505 C C . GLY A 1 215 ? 15.822 -8.583 41.888 1.00 30.80 215 GLY A C 1
ATOM 1506 O O . GLY A 1 215 ? 15.508 -8.803 43.021 1.00 35.19 215 GLY A O 1
ATOM 1507 N N . LEU A 1 216 ? 17.109 -8.633 41.506 1.00 32.92 216 LEU A N 1
ATOM 1508 C CA . LEU A 1 216 ? 18.113 -9.190 42.364 1.00 33.46 216 LEU A CA 1
ATOM 1509 C C . LEU A 1 216 ? 18.360 -8.248 43.516 1.00 35.14 216 LEU A C 1
ATOM 1510 O O . LEU A 1 216 ? 18.638 -8.676 44.601 1.00 36.74 216 LEU A O 1
ATOM 1515 N N . ARG A 1 217 ? 18.121 -6.962 43.311 1.00 35.97 217 ARG A N 1
ATOM 1516 C CA . ARG A 1 217 ? 18.338 -5.977 44.348 1.00 39.08 217 ARG A CA 1
ATOM 1517 C C . ARG A 1 217 ? 17.156 -6.022 45.318 1.00 35.87 217 ARG A C 1
ATOM 1518 O O . ARG A 1 217 ? 17.324 -5.897 46.538 1.00 36.65 217 ARG A O 1
ATOM 1526 N N . LYS A 1 218 ? 15.967 -6.245 44.805 1.00 32.37 218 LYS A N 1
ATOM 1527 C CA . LYS A 1 218 ? 14.839 -6.365 45.710 1.00 37.57 218 LYS A CA 1
ATOM 1528 C C . LYS A 1 218 ? 14.915 -7.691 46.478 1.00 39.02 218 LYS A C 1
ATOM 1529 O O . LYS A 1 218 ? 14.509 -7.681 47.665 1.00 35.53 218 LYS A O 1
ATOM 1535 N N . LEU A 1 219 ? 15.517 -8.747 45.857 1.00 35.27 219 LEU A N 1
ATOM 1536 C CA . LEU A 1 219 ? 15.683 -9.987 46.618 1.00 36.31 219 LEU A CA 1
ATOM 1537 C C . LEU A 1 219 ? 16.650 -9.745 47.776 1.00 34.93 219 LEU A C 1
ATOM 1538 O O . LEU A 1 219 ? 16.492 -10.245 48.886 1.00 35.91 219 LEU A O 1
ATOM 1543 N N . GLU A 1 220 ? 17.757 -9.020 47.519 1.00 34.49 220 GLU A N 1
ATOM 1544 C CA . GLU A 1 220 ? 18.791 -8.838 48.531 1.00 35.80 220 GLU A CA 1
ATOM 1545 C C . GLU A 1 220 ? 18.233 -8.026 49.705 1.00 34.92 220 GLU A C 1
ATOM 1546 O O . GLU A 1 220 ? 18.416 -8.339 50.859 1.00 37.49 220 GLU A O 1
ATOM 1552 N N . GLN A 1 221 ? 17.407 -6.990 49.402 1.00 37.97 221 GLN A N 1
ATOM 1553 C CA . GLN A 1 221 ? 16.648 -6.262 50.414 1.00 40.41 221 GLN A CA 1
ATOM 1554 C C . GLN A 1 221 ? 15.716 -7.123 51.236 1.00 38.62 221 GLN A C 1
ATOM 1555 O O . GLN A 1 221 ? 15.578 -6.937 52.429 1.00 42.21 221 GLN A O 1
ATOM 1561 N N . GLN A 1 222 ? 15.013 -8.034 50.578 1.00 41.25 222 GLN A N 1
ATOM 1562 C CA . GLN A 1 222 ? 14.137 -8.936 51.282 1.00 44.31 222 GLN A CA 1
ATOM 1563 C C . GLN A 1 222 ? 14.983 -9.749 52.226 1.00 39.45 222 GLN A C 1
ATOM 1564 O O . GLN A 1 222 ? 14.624 -9.972 53.362 1.00 41.42 222 GLN A O 1
ATOM 1570 N N . LYS A 1 223 ? 16.104 -10.261 51.743 1.00 39.81 223 LYS A N 1
ATOM 1571 C CA . LYS A 1 223 ? 16.976 -11.032 52.660 1.00 42.47 223 LYS A CA 1
ATOM 1572 C C . LYS A 1 223 ? 17.560 -10.225 53.821 1.00 42.82 223 LYS A C 1
ATOM 1573 O O . LYS A 1 223 ? 17.855 -10.760 54.904 1.00 44.18 223 LYS A O 1
ATOM 1579 N N . LEU A 1 224 ? 17.779 -8.920 53.555 1.00 46.53 224 LEU A N 1
ATOM 1580 C CA . LEU A 1 224 ? 18.325 -8.017 54.584 1.00 52.10 224 LEU A CA 1
ATOM 1581 C C . LEU A 1 224 ? 17.187 -7.573 55.490 1.00 52.63 224 LEU A C 1
ATOM 1582 O O . LEU A 1 224 ? 17.416 -6.992 56.505 1.00 55.22 224 LEU A O 1
ATOM 1587 N N . GLN A 1 225 ? 15.949 -7.937 55.143 1.00 58.29 225 GLN A N 1
ATOM 1588 C CA . GLN A 1 225 ? 14.751 -7.308 55.676 1.00 61.17 225 GLN A CA 1
ATOM 1589 C C . GLN A 1 225 ? 14.833 -5.776 55.685 1.00 63.81 225 GLN A C 1
ATOM 1590 O O . GLN A 1 225 ? 14.528 -5.165 56.682 1.00 67.91 225 GLN A O 1
ATOM 1596 N N . GLU A 1 226 ? 15.304 -5.142 54.613 1.00 62.91 226 GLU A N 1
ATOM 1597 C CA . GLU A 1 226 ? 14.882 -3.788 54.286 1.00 73.23 226 GLU A CA 1
ATOM 1598 C C . GLU A 1 226 ? 13.384 -3.963 54.014 1.00 84.47 226 GLU A C 1
ATOM 1599 O O . GLU A 1 226 ? 12.890 -5.082 54.168 1.00 105.74 226 GLU A O 1
ATOM 1605 N N . GLN A 1 227 ? 12.606 -2.920 53.728 1.00 85.90 227 GLN A N 1
ATOM 1606 C CA . GLN A 1 227 ? 11.206 -3.187 53.382 1.00 84.95 227 GLN A CA 1
ATOM 1607 C C . GLN A 1 227 ? 11.101 -3.142 51.876 1.00 57.26 227 GLN A C 1
ATOM 1608 O O . GLN A 1 227 ? 11.076 -2.054 51.306 1.00 70.37 227 GLN A O 1
ATOM 1614 N N . PRO A 1 228 ? 11.220 -4.244 51.119 1.00 52.88 228 PRO A N 1
ATOM 1615 C CA . PRO A 1 228 ? 11.340 -4.076 49.676 1.00 57.70 228 PRO A CA 1
ATOM 1616 C C . PRO A 1 228 ? 10.102 -3.378 49.079 1.00 48.45 228 PRO A C 1
ATOM 1617 O O . PRO A 1 228 ? 10.182 -2.912 47.968 1.00 53.64 228 PRO A O 1
ATOM 1621 N N . PHE A 1 229 ? 8.930 -3.413 49.722 1.00 45.22 229 PHE A N 1
ATOM 1622 C CA . PHE A 1 229 ? 7.709 -3.233 48.933 1.00 47.04 229 PHE A CA 1
ATOM 1623 C C . PHE A 1 229 ? 6.767 -2.276 49.632 1.00 50.04 229 PHE A C 1
ATOM 1624 O O . 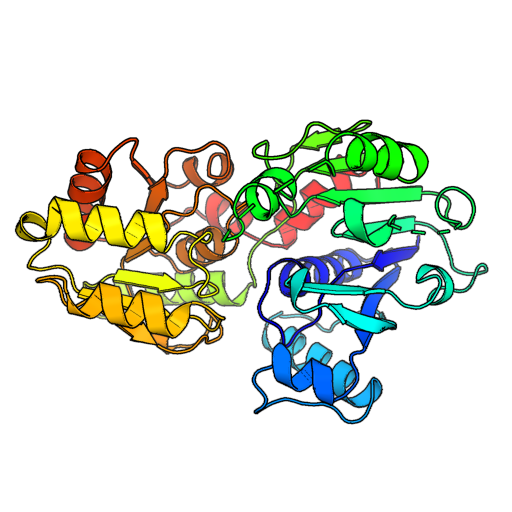PHE A 1 229 ? 6.547 -2.376 50.806 1.00 58.88 229 PHE A O 1
ATOM 1632 N N . THR A 1 230 ? 6.153 -1.405 48.861 1.00 47.26 230 THR A N 1
ATOM 1633 C CA . THR A 1 230 ? 4.928 -0.760 49.276 1.00 49.08 230 THR A CA 1
ATOM 1634 C C . THR A 1 230 ? 3.731 -1.565 48.776 1.00 46.59 230 THR A C 1
ATOM 1635 O O . THR A 1 230 ? 3.719 -2.109 47.660 1.00 64.41 230 THR A O 1
ATOM 1639 N N . LYS A 1 231 ? 2.636 -1.460 49.507 1.00 52.18 231 LYS A N 1
ATOM 1640 C CA . LYS A 1 231 ? 1.475 -2.307 49.317 1.00 59.88 231 LYS A CA 1
ATOM 1641 C C . LYS A 1 231 ? 0.359 -1.551 48.590 1.00 60.66 231 LYS A C 1
ATOM 1642 O O . LYS A 1 231 ? -0.779 -1.477 49.063 1.00 83.69 231 LYS A O 1
ATOM 1648 N N . GLY A 1 232 ? 0.703 -1.006 47.429 1.00 57.64 232 GLY A N 1
ATOM 1649 C CA . GLY A 1 232 ? -0.274 -0.743 46.388 1.00 62.65 232 GLY A CA 1
ATOM 1650 C C . GLY A 1 232 ? 0.160 -1.357 45.053 1.00 44.36 232 GLY A C 1
ATOM 1651 O O . GLY A 1 232 ? 1.256 -1.914 44.925 1.00 43.63 232 GLY A O 1
ATOM 1652 N N . ALA A 1 233 ? -0.639 -1.008 44.053 1.00 39.78 233 ALA A N 1
ATOM 1653 C CA . ALA A 1 233 ? -0.572 -1.533 42.705 1.00 38.62 233 ALA A CA 1
ATOM 1654 C C . ALA A 1 233 ? -0.423 -0.409 41.679 1.00 34.53 233 ALA A C 1
ATOM 1655 O O . ALA A 1 233 ? -0.746 0.739 41.923 1.00 33.57 233 ALA A O 1
ATOM 1657 N N . TYR A 1 234 ? 0.008 -0.814 40.485 1.00 32.24 234 TYR A N 1
ATOM 1658 C CA . TYR A 1 234 ? 0.192 0.054 39.338 1.00 32.95 234 TYR A CA 1
ATOM 1659 C C . TYR A 1 234 ? -0.060 -0.708 38.042 1.00 33.34 234 TYR A C 1
ATOM 1660 O O . TYR A 1 234 ? -0.116 -1.947 37.997 1.00 29.45 234 TYR A O 1
ATOM 1669 N N . TYR A 1 235 ? -0.347 0.082 37.012 1.00 32.09 235 TYR A N 1
ATOM 1670 C CA . TYR A 1 235 ? -0.363 -0.391 35.645 1.00 34.20 235 TYR A CA 1
ATOM 1671 C C . TYR A 1 235 ? 0.452 0.626 34.863 1.00 32.96 235 TYR A C 1
ATOM 1672 O O . TYR A 1 235 ? 0.360 1.807 35.165 1.00 30.60 235 TYR A O 1
ATOM 1681 N N . ILE A 1 236 ? 1.165 0.175 33.830 1.00 29.83 236 ILE A N 1
ATOM 1682 C CA . ILE A 1 236 ? 1.790 1.122 32.938 1.00 31.28 236 ILE A CA 1
ATOM 1683 C C . ILE A 1 236 ? 1.442 0.735 31.512 1.00 28.92 236 ILE A C 1
ATOM 1684 O O . ILE A 1 236 ? 1.458 -0.405 31.169 1.00 27.75 236 ILE A O 1
ATOM 1689 N N . GLY A 1 237 ? 1.111 1.700 30.699 1.00 30.36 237 GLY A N 1
ATOM 1690 C CA . GLY A 1 237 ? 0.866 1.429 29.296 1.00 35.90 237 GLY A CA 1
ATOM 1691 C C . GLY A 1 237 ? 0.235 2.641 28.644 1.00 31.33 237 GLY A C 1
ATOM 1692 O O . GLY A 1 237 ? -0.408 3.459 29.308 1.00 29.48 237 GLY A O 1
ATOM 1693 N N . LYS A 1 238 ? 0.343 2.714 27.325 1.00 38.75 238 LYS A N 1
ATOM 1694 C CA . LYS A 1 238 ? -0.181 3.888 26.623 1.00 45.17 238 LYS A CA 1
ATOM 1695 C C . LYS A 1 238 ? -1.662 4.041 26.944 1.00 38.14 238 LYS A C 1
ATOM 1696 O O . LYS A 1 238 ? -2.424 3.070 27.011 1.00 38.70 238 LYS A O 1
ATOM 1702 N N . MET A 1 239 ? -2.042 5.311 27.045 1.00 39.83 239 MET A N 1
ATOM 1703 C CA . MET A 1 239 ? -3.341 5.672 27.558 1.00 40.95 239 MET A CA 1
ATOM 1704 C C . MET A 1 239 ? -4.330 5.659 26.407 1.00 47.76 239 MET A C 1
ATOM 1705 O O . MET A 1 239 ? -4.888 6.688 26.007 1.00 46.74 239 MET A O 1
ATOM 1710 N N . VAL A 1 240 ? -4.604 4.450 25.936 1.00 41.33 240 VAL A N 1
ATOM 1711 C CA . VAL A 1 240 ? -5.715 4.276 25.004 1.00 45.94 240 VAL A CA 1
ATOM 1712 C C . VAL A 1 240 ? -6.624 3.171 25.530 1.00 42.97 240 VAL A C 1
ATOM 1713 O O . VAL A 1 240 ? -6.172 2.194 26.172 1.00 37.61 240 VAL A O 1
ATOM 1717 N N . TRP A 1 241 ? -7.919 3.392 25.342 1.00 43.54 241 TRP A N 1
ATOM 1718 C CA . TRP A 1 241 ? -8.909 2.586 26.044 1.00 46.33 241 TRP A CA 1
ATOM 1719 C C . TRP A 1 241 ? -8.674 1.097 25.830 1.00 47.57 241 TRP A C 1
ATOM 1720 O O . TRP A 1 241 ? -8.661 0.325 26.787 1.00 46.96 241 TRP A O 1
ATOM 1731 N N . SER A 1 242 ? -8.269 0.763 24.607 1.00 50.30 242 SER A N 1
ATOM 1732 C CA . SER A 1 242 ? -8.144 -0.602 24.120 1.00 57.44 242 SER A CA 1
ATOM 1733 C C . SER A 1 242 ? -6.930 -1.312 24.727 1.00 49.69 242 SER A C 1
ATOM 1734 O O . SER A 1 242 ? -6.859 -2.538 24.693 1.00 49.25 242 SER A O 1
ATOM 1737 N N . LYS A 1 243 ? -6.034 -0.556 25.381 1.00 49.11 243 LYS A N 1
ATOM 1738 C CA . LYS A 1 243 ? -4.842 -1.133 26.006 1.00 50.40 243 LYS A CA 1
ATOM 1739 C C . LYS A 1 243 ? -5.069 -1.656 27.439 1.00 46.89 243 LYS A C 1
ATOM 1740 O O . LYS A 1 243 ? -4.163 -1.866 28.206 1.00 64.67 243 LYS A O 1
ATOM 1746 N N . GLY A 1 244 ? -6.242 -2.055 27.833 1.00 50.44 244 GLY A N 1
ATOM 1747 C CA . GLY A 1 244 ? -6.352 -2.577 29.187 1.00 45.25 244 GLY A CA 1
ATOM 1748 C C . GLY A 1 244 ? -7.128 -1.642 30.107 1.00 44.96 244 GLY A C 1
ATOM 1749 O O . GLY A 1 244 ? -7.826 -2.101 31.013 1.00 38.72 244 GLY A O 1
ATOM 1750 N N . TYR A 1 245 ? -7.091 -0.332 29.785 1.00 41.57 245 TYR A N 1
ATOM 1751 C CA . TYR A 1 245 ? -7.685 0.661 30.652 1.00 38.98 245 TYR A CA 1
ATOM 1752 C C . TYR A 1 245 ? -9.164 0.393 30.799 1.00 38.64 245 TYR A C 1
ATOM 1753 O O . TYR A 1 245 ? -9.722 0.517 31.901 1.00 41.46 245 TYR A O 1
ATOM 1762 N N . LYS A 1 246 ? -9.851 0.144 29.687 1.00 41.26 246 LYS A N 1
ATOM 1763 C CA . LYS A 1 246 ? -11.291 -0.039 29.747 1.00 43.68 246 LYS A CA 1
ATOM 1764 C C . LYS A 1 246 ? -11.637 -1.188 30.678 1.00 43.55 246 LYS A C 1
ATOM 1765 O O . LYS A 1 246 ? -12.537 -1.085 31.477 1.00 43.99 246 LYS A O 1
ATOM 1771 N N . GLU A 1 247 ? -10.933 -2.304 30.548 1.00 44.85 247 GLU A N 1
ATOM 1772 C CA . GLU A 1 247 ? -11.265 -3.482 31.339 1.00 49.73 247 GLU A CA 1
ATOM 1773 C C . GLU A 1 247 ? -10.879 -3.307 32.816 1.00 41.78 247 GLU A C 1
ATOM 1774 O O . GLU A 1 247 ? -11.611 -3.783 33.669 1.00 44.67 247 GLU A O 1
ATOM 1780 N N . LEU A 1 248 ? -9.763 -2.615 33.096 1.00 38.26 248 LEU A N 1
ATOM 1781 C CA . LEU A 1 248 ? -9.305 -2.337 34.448 1.00 37.87 248 LEU A CA 1
ATOM 1782 C C . LEU A 1 248 ? -10.300 -1.427 35.169 1.00 41.94 248 LEU A C 1
ATOM 1783 O O . LEU A 1 248 ? -10.841 -1.737 36.274 1.00 43.09 248 LEU A O 1
ATOM 1788 N N . LEU A 1 249 ? -10.749 -0.394 34.464 1.00 41.23 249 LEU A N 1
ATOM 1789 C CA . LEU A 1 249 ? -11.700 0.530 35.092 1.00 39.58 249 LEU A CA 1
ATOM 1790 C C . LEU A 1 249 ? -13.057 -0.093 35.383 1.00 43.27 249 LEU A C 1
ATOM 1791 O O . LEU A 1 249 ? -13.656 0.225 36.403 1.00 45.59 249 LEU A O 1
ATOM 1796 N N . LYS A 1 250 ? -13.558 -0.991 34.515 1.00 45.53 250 LYS A N 1
ATOM 1797 C CA . LYS A 1 250 ? -14.799 -1.691 34.776 1.00 46.19 250 LYS A CA 1
ATOM 1798 C C . LYS A 1 250 ? -14.667 -2.660 35.960 1.00 47.53 250 LYS A C 1
ATOM 1799 O O . LYS A 1 250 ? -15.563 -2.776 36.804 1.00 46.53 250 LYS A O 1
ATOM 1805 N N . LEU A 1 251 ? -13.546 -3.399 36.001 1.00 46.49 251 LEU A N 1
ATOM 1806 C CA . LEU A 1 251 ? -13.281 -4.300 37.117 1.00 44.33 251 LEU A CA 1
ATOM 1807 C C . LEU A 1 251 ? -13.239 -3.510 38.414 1.00 45.99 251 LEU A C 1
ATOM 1808 O O . LEU A 1 251 ? -13.931 -3.907 39.341 1.00 53.31 251 LEU A O 1
ATOM 1813 N N . LEU A 1 252 ? -12.403 -2.443 38.484 1.00 42.62 252 LEU A N 1
ATOM 1814 C CA . LEU A 1 252 ? -12.373 -1.499 39.601 1.00 45.59 252 LEU A CA 1
ATOM 1815 C C . LEU A 1 252 ? -13.774 -0.984 39.933 1.00 46.90 252 LEU A C 1
ATOM 1816 O O . LEU A 1 252 ? -14.251 -1.004 41.059 1.00 51.01 252 LEU A O 1
ATOM 1821 N N . GLU A 1 253 ? -14.526 -0.563 38.926 1.00 49.80 253 GLU A N 1
ATOM 1822 C CA . GLU A 1 253 ? -15.832 -0.012 39.222 1.00 50.31 253 GLU A CA 1
ATOM 1823 C C . GLU A 1 253 ? -16.768 -1.109 39.714 1.00 54.49 253 GLU A C 1
ATOM 1824 O O . GLU A 1 253 ? -17.713 -0.826 40.467 1.00 59.55 253 GLU A O 1
ATOM 1830 N N . LYS A 1 254 ? -16.618 -2.344 39.229 1.00 55.52 254 LYS A N 1
ATOM 1831 C CA . LYS A 1 254 ? -17.619 -3.346 39.641 1.00 64.15 254 LYS A CA 1
ATOM 1832 C C . LYS A 1 254 ? -17.383 -3.780 41.093 1.00 57.08 254 LYS A C 1
ATOM 1833 O O . LYS A 1 254 ? -18.294 -4.218 41.752 1.00 60.84 254 LYS A O 1
ATOM 1839 N N . HIS A 1 255 ? -16.141 -3.678 41.579 1.00 55.33 255 HIS A N 1
ATOM 1840 C CA . HIS A 1 255 ? -15.717 -4.316 42.814 1.00 54.64 255 HIS A CA 1
ATOM 1841 C C . HIS A 1 255 ? -15.114 -3.278 43.761 1.00 57.06 255 HIS A C 1
ATOM 1842 O O . HIS A 1 255 ? -14.388 -3.647 44.691 1.00 57.99 255 HIS A O 1
ATOM 1849 N N . GLN A 1 256 ? -15.452 -1.996 43.509 1.00 55.57 256 GLN A N 1
ATOM 1850 C CA . GLN A 1 256 ? -15.121 -0.854 44.341 1.00 56.52 256 GLN A CA 1
ATOM 1851 C C . GLN A 1 256 ? -15.178 -1.184 45.829 1.00 58.35 256 GLN A C 1
ATOM 1852 O O . GLN A 1 256 ? -14.269 -0.921 46.607 1.00 60.61 256 GLN A O 1
ATOM 1858 N N . LYS A 1 257 ? -16.289 -1.733 46.247 1.00 60.18 257 LYS A N 1
ATOM 1859 C CA . LYS A 1 257 ? -16.504 -1.949 47.661 1.00 64.46 257 LYS A CA 1
ATOM 1860 C C . LYS A 1 257 ? -15.476 -2.944 48.192 1.00 59.03 257 LYS A C 1
ATOM 1861 O O . LYS A 1 257 ? -14.868 -2.664 49.213 1.00 60.54 257 LYS A O 1
ATOM 1867 N N . GLU A 1 258 ? -15.156 -4.004 47.454 1.00 57.11 258 GLU A N 1
ATOM 1868 C CA . GLU A 1 258 ? -14.228 -4.994 47.986 1.00 58.50 258 GLU A CA 1
ATOM 1869 C C . GLU A 1 258 ? -12.789 -4.494 47.921 1.00 57.57 258 GLU A C 1
ATOM 1870 O O . GLU A 1 258 ? -11.931 -5.183 48.426 1.00 58.74 258 GLU A O 1
ATOM 1876 N N . LEU A 1 259 ? -12.510 -3.438 47.137 1.00 56.07 259 LEU A N 1
ATOM 1877 C CA . LEU A 1 259 ? -11.143 -3.011 46.851 1.00 49.67 259 LEU A CA 1
ATOM 1878 C C . LEU A 1 259 ? -10.898 -1.612 47.394 1.00 50.60 259 LEU A C 1
ATOM 1879 O O . LEU A 1 259 ? -9.958 -0.968 46.954 1.00 44.35 259 LEU A O 1
ATOM 1884 N N . ALA A 1 260 ? -11.778 -1.196 48.333 1.00 61.28 260 ALA A N 1
ATOM 1885 C CA . ALA A 1 260 ? -11.670 -0.003 49.171 1.00 64.33 260 ALA A CA 1
ATOM 1886 C C . ALA A 1 260 ? -10.239 0.281 49.641 1.00 58.78 260 ALA A C 1
ATOM 1887 O O . ALA A 1 260 ? -9.803 1.393 49.516 1.00 63.05 260 ALA A O 1
ATOM 1889 N N . GLU A 1 261 ? -9.517 -0.717 50.162 1.00 66.34 261 GLU A N 1
ATOM 1890 C CA . GLU A 1 261 ? -8.120 -0.571 50.559 1.00 69.16 261 GLU A CA 1
ATOM 1891 C C . GLU A 1 261 ? -7.115 -0.535 49.380 1.00 75.19 261 GLU A C 1
ATOM 1892 O O . GLU A 1 261 ? -5.899 -0.568 49.607 1.00 63.46 261 GLU A O 1
ATOM 1898 N N . LEU A 1 262 ? -7.529 -0.577 48.104 1.00 66.87 262 LEU A N 1
ATOM 1899 C CA . LEU A 1 262 ? -6.518 -0.724 47.065 1.00 52.43 262 LEU A CA 1
ATOM 1900 C C . LEU A 1 262 ? -6.151 0.678 46.568 1.00 52.88 262 LEU A C 1
ATOM 1901 O O . LEU A 1 262 ? -7.044 1.408 46.187 1.00 51.67 262 LEU A O 1
ATOM 1906 N N . GLU A 1 263 ? -4.851 1.020 46.487 1.00 44.08 263 GLU A N 1
ATOM 1907 C CA . GLU A 1 263 ? -4.435 2.213 45.748 1.00 57.51 263 GLU A CA 1
ATOM 1908 C C . GLU A 1 263 ? -3.810 1.801 44.412 1.00 49.28 263 GLU A C 1
ATOM 1909 O O . GLU A 1 263 ? -2.999 0.884 44.438 1.00 41.33 263 GLU A O 1
ATOM 1915 N N . VAL A 1 264 ? -4.252 2.425 43.280 1.00 39.92 264 VAL A N 1
ATOM 1916 C CA . VAL A 1 264 ? -3.750 2.081 41.958 1.00 42.29 264 VAL A CA 1
ATOM 1917 C C . VAL A 1 264 ? -3.201 3.316 41.272 1.00 34.22 264 VAL A C 1
ATOM 1918 O O . VAL A 1 264 ? -3.928 4.250 41.047 1.00 34.75 264 VAL A O 1
ATOM 1922 N N . ASP A 1 265 ? -1.938 3.259 40.849 1.00 33.10 265 ASP A N 1
ATOM 1923 C CA . ASP A 1 265 ? -1.360 4.322 40.040 1.00 31.34 265 ASP A CA 1
ATOM 1924 C C . ASP A 1 265 ? -1.254 3.862 38.604 1.00 31.18 265 ASP A C 1
ATOM 1925 O O . ASP A 1 265 ? -0.709 2.776 38.389 1.00 27.47 265 ASP A O 1
ATOM 1930 N N . LEU A 1 266 ? -1.751 4.677 37.682 1.00 30.07 266 LEU A N 1
ATOM 1931 C CA . LEU A 1 266 ? -1.742 4.380 36.256 1.00 31.86 266 LEU A CA 1
ATOM 1932 C C . LEU A 1 266 ? -0.829 5.351 35.535 1.00 32.09 266 LEU A C 1
ATOM 1933 O O . LEU A 1 266 ? -0.914 6.532 35.797 1.00 31.47 266 LEU A O 1
ATOM 1938 N N . TYR A 1 267 ? 0.097 4.829 34.724 1.00 30.14 267 TYR A N 1
ATOM 1939 C CA . TYR A 1 267 ? 1.132 5.606 34.058 1.00 31.76 267 TYR A CA 1
ATOM 1940 C C . TYR A 1 267 ? 1.083 5.352 32.557 1.00 32.93 267 TYR A C 1
ATOM 1941 O O . TYR A 1 267 ? 1.072 4.206 32.117 1.00 30.78 267 TYR A O 1
ATOM 1950 N N . GLY A 1 268 ? 1.081 6.459 31.834 1.00 31.46 268 GLY A N 1
ATOM 1951 C CA . GLY A 1 268 ? 1.102 6.446 30.398 1.00 31.87 268 GLY A CA 1
ATOM 1952 C C . GLY A 1 268 ? 0.792 7.823 29.795 1.00 34.51 268 GLY A C 1
ATOM 1953 O O . GLY A 1 268 ? 0.125 8.689 30.383 1.00 33.60 268 GLY A O 1
ATOM 1954 N N . ASP A 1 269 ? 1.147 7.928 28.510 1.00 37.90 269 ASP A N 1
ATOM 1955 C CA . ASP A 1 269 ? 0.618 8.990 27.664 1.00 36.85 269 ASP A CA 1
ATOM 1956 C C . ASP A 1 269 ? -0.233 8.412 26.535 1.00 37.19 269 ASP A C 1
ATOM 1957 O O . ASP A 1 269 ? 0.060 7.306 26.045 1.00 35.75 269 ASP A O 1
ATOM 1962 N N . GLY A 1 270 ? -1.302 9.136 26.194 1.00 36.63 270 GLY A N 1
ATOM 1963 C CA . GLY A 1 270 ? -1.930 8.941 24.920 1.00 39.56 270 GLY A CA 1
ATOM 1964 C C . GLY A 1 270 ? -3.258 9.613 24.898 1.00 38.43 270 GLY A C 1
ATOM 1965 O O . GLY A 1 270 ? -3.650 10.212 25.873 1.00 46.13 270 GLY A O 1
ATOM 1966 N N . GLU A 1 271 ? -4.006 9.380 23.824 1.00 42.67 271 GLU A N 1
ATOM 1967 C CA . GLU A 1 271 ? -5.129 10.236 23.464 1.00 47.72 271 GLU A CA 1
ATOM 1968 C C . GLU A 1 271 ? -6.308 10.143 24.440 1.00 50.51 271 GLU A C 1
ATOM 1969 O O . GLU A 1 271 ? -7.197 11.048 24.475 1.00 50.42 271 GLU A O 1
ATOM 1975 N N . ASP A 1 272 ? -6.347 9.071 25.249 1.00 41.71 272 ASP A N 1
ATOM 1976 C CA . ASP A 1 272 ? -7.518 8.814 26.089 1.00 42.91 272 ASP A CA 1
ATOM 1977 C C . ASP A 1 272 ? -7.255 9.201 27.555 1.00 46.39 272 ASP A C 1
ATOM 1978 O O . ASP A 1 272 ? -8.157 9.090 28.402 1.00 45.66 272 ASP A O 1
ATOM 1983 N N . SER A 1 273 ? -6.088 9.808 27.825 1.00 46.35 273 SER A N 1
ATOM 1984 C CA . SER A 1 273 ? -5.634 10.029 29.192 1.00 43.48 273 SER A CA 1
ATOM 1985 C C . SER A 1 273 ? -6.606 10.844 30.022 1.00 47.04 273 SER A C 1
ATOM 1986 O O . SER A 1 273 ? -6.845 10.540 31.191 1.00 46.41 273 SER A O 1
ATOM 1989 N N . GLU A 1 274 ? -7.203 11.858 29.407 1.00 50.24 274 GLU A N 1
ATOM 1990 C CA . GLU A 1 274 ? -8.205 12.677 30.060 1.00 59.47 274 GLU A CA 1
ATOM 1991 C C . GLU A 1 274 ? -9.528 11.914 30.278 1.00 59.21 274 GLU A C 1
ATOM 1992 O O . GLU A 1 274 ? -10.185 12.088 31.302 1.00 59.36 274 GLU A O 1
ATOM 1998 N N . GLU A 1 275 ? -9.984 11.087 29.340 1.00 55.10 275 GLU A N 1
ATOM 1999 C CA . GLU A 1 275 ? -11.168 10.271 29.623 1.00 56.03 275 GLU A CA 1
ATOM 2000 C C . GLU A 1 275 ? -10.942 9.267 30.768 1.00 50.24 275 GLU A C 1
ATOM 2001 O O . GLU A 1 275 ? -11.803 9.120 31.633 1.00 51.04 275 GLU A O 1
ATOM 2007 N N . ILE A 1 276 ? -9.749 8.673 30.835 1.00 49.42 276 ILE A N 1
ATOM 2008 C CA . ILE A 1 276 ? -9.395 7.650 31.808 1.00 46.95 276 ILE A CA 1
ATOM 2009 C C . ILE A 1 276 ? -9.326 8.259 33.223 1.00 46.99 276 ILE A C 1
ATOM 2010 O O . ILE A 1 276 ? -9.872 7.743 34.228 1.00 45.58 276 ILE A O 1
ATOM 2015 N N . LYS A 1 277 ? -8.693 9.423 33.303 1.00 51.50 277 LYS A N 1
ATOM 2016 C CA . LYS A 1 277 ? -8.645 10.252 34.496 1.00 53.96 277 LYS A CA 1
ATOM 2017 C C . LYS A 1 277 ? -10.036 10.522 35.013 1.00 56.80 277 LYS A C 1
ATOM 2018 O O . LYS A 1 277 ? -10.318 10.313 36.204 1.00 55.79 277 LYS A O 1
ATOM 2024 N N . GLU A 1 278 ? -10.902 10.968 34.091 1.00 58.24 278 GLU A N 1
ATOM 2025 C CA . GLU A 1 278 ? -12.260 11.297 34.450 1.00 57.19 278 GLU A CA 1
ATOM 2026 C C . GLU A 1 278 ? -12.962 10.070 35.033 1.00 61.22 278 GLU A C 1
ATOM 2027 O O . GLU A 1 278 ? -13.721 10.147 36.032 1.00 63.03 278 GLU A O 1
ATOM 2029 N N . ALA A 1 279 ? -12.793 8.921 34.382 1.00 56.97 279 ALA A N 1
ATOM 2030 C CA . ALA A 1 279 ? -13.426 7.701 34.893 1.00 54.59 279 ALA A CA 1
ATOM 2031 C C . ALA A 1 279 ? -12.861 7.329 36.260 1.00 51.83 279 ALA A C 1
ATOM 2032 O O . ALA A 1 279 ? -13.603 6.992 37.183 1.00 56.82 279 ALA A O 1
ATOM 2034 N N . ALA A 1 280 ? -11.550 7.479 36.402 1.00 48.46 280 ALA A N 1
ATOM 2035 C CA . ALA A 1 280 ? -10.885 7.155 37.653 1.00 48.18 280 ALA A CA 1
ATOM 2036 C C . ALA A 1 280 ? -11.458 7.953 38.824 1.00 55.02 280 ALA A C 1
ATOM 2037 O O . ALA A 1 280 ? -11.684 7.436 39.913 1.00 58.13 280 ALA A O 1
ATOM 2039 N N . ARG A 1 281 ? -11.798 9.223 38.625 1.00 62.45 281 ARG A N 1
ATOM 2040 C CA . ARG A 1 281 ? -12.192 9.984 39.804 1.00 61.62 281 ARG A CA 1
ATOM 2041 C C . ARG A 1 281 ? -13.679 9.759 40.102 1.00 60.98 281 ARG A C 1
ATOM 2042 O O . ARG A 1 281 ? -14.239 10.261 41.069 1.00 68.51 281 ARG A O 1
ATOM 2050 N N . LYS A 1 282 ? -14.374 8.945 39.338 1.00 60.02 282 LYS A N 1
ATOM 2051 C CA . LYS A 1 282 ? -15.739 8.631 39.742 1.00 65.41 282 LYS A CA 1
ATOM 2052 C C . LYS A 1 282 ? -15.819 7.380 40.642 1.00 68.10 282 LYS A C 1
ATOM 2053 O O . LYS A 1 282 ? -16.918 7.046 41.071 1.00 75.09 282 LYS A O 1
ATOM 2059 N N . LEU A 1 283 ? -14.682 6.701 40.926 1.00 64.34 283 LEU A N 1
ATOM 2060 C CA . LEU A 1 283 ? -14.588 5.486 41.737 1.00 62.54 283 LEU A CA 1
ATOM 2061 C C . LEU A 1 283 ? -14.386 5.782 43.236 1.00 67.55 283 LEU A C 1
ATOM 2062 O O . LEU A 1 283 ? -13.679 6.735 43.614 1.00 61.97 283 LEU A O 1
ATOM 2067 N N . ASP A 1 284 ? -14.854 4.882 44.122 1.00 67.62 284 ASP A N 1
ATOM 2068 C CA . ASP A 1 284 ? -14.612 5.082 45.549 1.00 72.46 284 ASP A CA 1
ATOM 2069 C C . ASP A 1 284 ? -13.248 4.473 45.902 1.00 71.10 284 ASP A C 1
ATOM 2070 O O . ASP A 1 284 ? -13.034 4.025 47.021 1.00 76.66 284 ASP A O 1
ATOM 2075 N N . LEU A 1 285 ? -12.311 4.461 44.929 1.00 75.96 285 LEU A N 1
ATOM 2076 C CA . LEU A 1 285 ? -10.973 3.911 45.085 1.00 65.26 285 LEU A CA 1
ATOM 2077 C C . LEU A 1 285 ? -9.985 5.005 44.734 1.00 55.72 285 LEU A C 1
ATOM 2078 O O . LEU A 1 285 ? -10.231 5.801 43.855 1.00 51.77 285 LEU A O 1
ATOM 2083 N N . THR A 1 286 ? -8.859 5.023 45.402 1.00 51.56 286 THR A N 1
ATOM 2084 C CA . THR A 1 286 ? -7.800 5.907 44.970 1.00 53.47 286 THR A CA 1
ATOM 2085 C C . THR A 1 286 ? -7.116 5.298 43.742 1.00 49.35 286 THR A C 1
ATOM 2086 O O . THR A 1 286 ? -6.257 4.397 43.804 1.00 37.60 286 THR A O 1
ATOM 2090 N N . VAL A 1 287 ? -7.554 5.797 42.595 1.00 46.60 287 VAL A N 1
ATOM 2091 C CA . VAL A 1 287 ? -6.920 5.418 41.354 1.00 46.55 287 VAL A CA 1
ATOM 2092 C C . VAL A 1 287 ? -6.405 6.704 40.751 1.00 43.54 287 VAL A C 1
ATOM 2093 O O . VAL A 1 287 ? -7.167 7.629 40.573 1.00 44.19 287 VAL A O 1
ATOM 2097 N N . ASN A 1 288 ? -5.121 6.822 40.532 1.00 42.19 288 ASN A N 1
ATOM 2098 C CA . ASN A 1 288 ? -4.581 8.070 40.000 1.00 44.53 288 ASN A CA 1
ATOM 2099 C C . ASN A 1 288 ? -3.946 7.833 38.641 1.00 46.53 288 ASN A C 1
ATOM 2100 O O . ASN A 1 288 ? -3.408 6.713 38.436 1.00 40.01 288 ASN A O 1
ATOM 2105 N N . VAL A 1 289 ? -3.932 8.908 37.803 1.00 39.10 289 VAL A N 1
ATOM 2106 C CA . VAL A 1 289 ? -3.377 8.810 36.463 1.00 49.13 289 VAL A CA 1
ATOM 2107 C C . VAL A 1 289 ? -2.173 9.721 36.323 1.00 39.81 289 VAL A C 1
ATOM 2108 O O . VAL A 1 289 ? -2.242 10.862 36.600 1.00 41.42 289 VAL A O 1
ATOM 2112 N N . TYR A 1 290 ? -1.117 9.247 35.763 1.00 32.82 290 TYR A N 1
ATOM 2113 C CA . TYR A 1 290 ? 0.125 9.989 35.608 1.00 32.43 290 TYR A CA 1
ATOM 2114 C C . TYR A 1 290 ? 0.734 9.794 34.218 1.00 35.44 290 TYR A C 1
ATOM 2115 O O . TYR A 1 290 ? 0.471 8.780 33.537 1.00 35.72 290 TYR A O 1
ATOM 2124 N N . PRO A 1 291 ? 1.650 10.688 33.777 1.00 37.98 291 PRO A N 1
ATOM 2125 C CA . PRO A 1 291 ? 2.308 10.532 32.487 1.00 38.55 291 PRO A CA 1
ATOM 2126 C C . PRO A 1 291 ? 3.197 9.312 32.429 1.00 36.16 291 PRO A C 1
ATOM 2127 O O . PRO A 1 291 ? 3.603 8.781 33.463 1.00 32.22 291 PRO A O 1
ATOM 2131 N N . GLY A 1 292 ? 3.400 8.893 31.189 1.00 28.00 292 GLY A N 1
ATOM 2132 C CA . GLY A 1 292 ? 4.265 7.826 30.824 1.00 31.30 292 GLY A CA 1
ATOM 2133 C C . GLY A 1 292 ? 5.645 8.069 31.372 1.00 30.57 292 GLY A C 1
ATOM 2134 O O . GLY A 1 292 ? 6.063 9.181 31.492 1.00 32.16 292 GLY A O 1
ATOM 2135 N N . ARG A 1 293 ? 6.408 7.001 31.530 1.00 33.32 293 ARG A N 1
ATOM 2136 C CA . ARG A 1 293 ? 7.725 7.119 32.121 1.00 32.10 293 ARG A CA 1
ATOM 2137 C C . ARG A 1 293 ? 8.323 5.751 31.832 1.00 29.39 293 ARG A C 1
ATOM 2138 O O . ARG A 1 293 ? 7.638 4.698 31.788 1.00 28.39 293 ARG A O 1
ATOM 2146 N N . ASP A 1 294 ? 9.604 5.734 31.658 1.00 27.62 294 ASP A N 1
ATOM 2147 C CA . ASP A 1 294 ? 10.310 4.454 31.521 1.00 31.18 294 ASP A CA 1
ATOM 2148 C C . ASP A 1 294 ? 10.058 3.588 32.768 1.00 28.91 294 ASP A C 1
ATOM 2149 O O . ASP A 1 294 ? 10.316 3.963 33.928 1.00 29.82 294 ASP A O 1
ATOM 2154 N N . HIS A 1 295 ? 9.675 2.358 32.482 1.00 29.58 295 HIS A N 1
ATOM 2155 C CA . HIS A 1 295 ? 9.291 1.341 33.431 1.00 29.74 295 HIS A CA 1
ATOM 2156 C C . HIS A 1 295 ? 10.474 0.997 34.333 1.00 35.63 295 HIS A C 1
ATOM 2157 O O . HIS A 1 295 ? 10.250 0.504 35.442 1.00 35.49 295 HIS A O 1
ATOM 2164 N N . ALA A 1 296 ? 11.721 1.256 33.883 1.00 31.58 296 ALA A N 1
ATOM 2165 C CA . ALA A 1 296 ? 12.877 0.936 34.698 1.00 34.37 296 ALA A CA 1
ATOM 2166 C C . ALA A 1 296 ? 13.233 2.045 35.689 1.00 34.64 296 ALA A C 1
ATOM 2167 O O . ALA A 1 296 ? 14.087 1.843 36.581 1.00 39.75 296 ALA A O 1
ATOM 2169 N N . ASP A 1 297 ? 12.582 3.190 35.560 1.00 30.85 297 ASP A N 1
ATOM 2170 C CA . ASP A 1 297 ? 12.785 4.258 36.532 1.00 32.90 297 ASP A CA 1
ATOM 2171 C C . ASP A 1 297 ? 12.571 3.772 37.972 1.00 34.08 297 ASP A C 1
ATOM 2172 O O . ASP A 1 297 ? 11.669 2.944 38.218 1.00 30.43 297 ASP A O 1
ATOM 2177 N N . SER A 1 298 ? 13.282 4.387 38.934 1.00 31.94 298 SER A N 1
ATOM 2178 C CA . SER A 1 298 ? 13.311 4.004 40.362 1.00 38.43 298 SER A CA 1
ATOM 2179 C C . SER A 1 298 ? 11.969 4.145 41.056 1.00 36.54 298 SER A C 1
ATOM 2180 O O . SER A 1 298 ? 11.630 3.369 41.934 1.00 31.50 298 SER A O 1
ATOM 2183 N N . LEU A 1 299 ? 11.107 5.002 40.524 1.00 36.22 299 LEU A N 1
ATOM 2184 C CA . LEU A 1 299 ? 9.767 5.189 41.047 1.00 34.50 299 LEU A CA 1
ATOM 2185 C C . LEU A 1 299 ? 8.952 3.872 40.987 1.00 35.70 299 LEU A C 1
ATOM 2186 O O . LEU A 1 299 ? 7.954 3.707 41.721 1.00 36.02 299 LEU A O 1
ATOM 2191 N N . PHE A 1 300 ? 9.261 2.972 40.016 1.00 32.50 300 PHE A N 1
ATOM 2192 C CA . PHE A 1 300 ? 8.517 1.727 39.902 1.00 33.00 300 PHE A CA 1
ATOM 2193 C C . PHE A 1 300 ? 9.011 0.651 40.850 1.00 32.21 300 PHE A C 1
ATOM 2194 O O . PHE A 1 300 ? 8.358 -0.363 40.930 1.00 32.45 300 PHE A O 1
ATOM 2202 N N . HIS A 1 301 ? 10.231 0.791 41.360 1.00 35.91 301 HIS A N 1
ATOM 2203 C CA . HIS A 1 301 ? 11.009 -0.291 41.960 1.00 37.17 301 HIS A CA 1
ATOM 2204 C C . HIS A 1 301 ? 10.314 -0.909 43.175 1.00 38.93 301 HIS A C 1
ATOM 2205 O O . HIS A 1 301 ? 1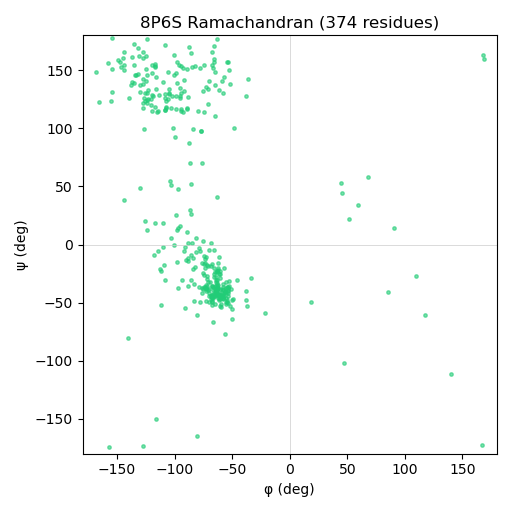0.524 -2.069 43.444 1.00 40.25 301 HIS A O 1
ATOM 2212 N N . ASN A 1 302 ? 9.447 -0.202 43.879 1.00 35.39 302 ASN A N 1
ATOM 2213 C CA . ASN A 1 302 ? 8.911 -0.696 45.142 1.00 38.38 302 ASN A CA 1
ATOM 2214 C C . ASN A 1 302 ? 7.439 -1.079 45.091 1.00 33.93 302 ASN A C 1
ATOM 2215 O O . ASN A 1 302 ? 6.941 -1.684 45.995 1.00 37.13 302 ASN A O 1
ATOM 2220 N N . TYR A 1 303 ? 6.765 -0.906 43.977 1.00 30.15 303 TYR A N 1
ATOM 2221 C CA . TYR A 1 303 ? 5.386 -1.395 43.880 1.00 31.16 303 TYR A CA 1
ATOM 2222 C C . TYR A 1 303 ? 5.461 -2.945 43.974 1.00 35.55 303 TYR A C 1
ATOM 2223 O O . TYR A 1 303 ? 6.328 -3.568 43.346 1.00 32.43 303 TYR A O 1
ATOM 2232 N N . LYS A 1 304 ? 4.557 -3.558 44.743 1.00 42.11 304 LYS A N 1
ATOM 2233 C CA . LYS A 1 304 ? 4.544 -5.003 44.914 1.00 39.46 304 LYS A CA 1
ATOM 2234 C C . LYS A 1 304 ? 3.708 -5.679 43.833 1.00 40.30 304 LYS A C 1
ATOM 2235 O O . LYS A 1 304 ? 4.047 -6.782 43.418 1.00 31.96 304 LYS A O 1
ATOM 2241 N N . VAL A 1 305 ? 2.618 -5.025 43.417 1.00 35.70 305 VAL A N 1
ATOM 2242 C CA . VAL A 1 305 ? 1.683 -5.631 42.508 1.00 35.46 305 VAL A CA 1
ATOM 2243 C C . VAL A 1 305 ? 1.584 -4.815 41.210 1.00 33.55 305 VAL A C 1
ATOM 2244 O O . VAL A 1 305 ? 1.253 -3.622 41.219 1.00 36.81 305 VAL A O 1
ATOM 2248 N N . PHE A 1 306 ? 1.745 -5.520 40.092 1.00 32.56 306 PHE A N 1
ATOM 2249 C CA . PHE A 1 306 ? 1.437 -4.956 38.776 1.00 32.92 306 PHE A CA 1
ATOM 2250 C C . PHE A 1 306 ? 0.161 -5.568 38.278 1.00 31.41 306 PHE A C 1
ATOM 2251 O O . PHE A 1 306 ? 0.028 -6.795 38.217 1.00 37.10 306 PHE A O 1
ATOM 2259 N N . LEU A 1 307 ? -0.794 -4.741 37.933 1.00 30.73 307 LEU A N 1
ATOM 2260 C CA . LEU A 1 307 ? -2.082 -5.232 37.494 1.00 36.25 307 LEU A CA 1
ATOM 2261 C C . LEU A 1 307 ? -2.102 -5.093 35.984 1.00 39.20 307 LEU A C 1
ATOM 2262 O O . LEU A 1 307 ? -1.983 -3.965 35.533 1.00 40.77 307 LEU A O 1
ATOM 2267 N N . ASN A 1 308 ? -2.211 -6.201 35.229 1.00 36.95 308 ASN A N 1
ATOM 2268 C CA . ASN A 1 308 ? -2.235 -6.038 33.788 1.00 34.46 308 ASN A CA 1
ATOM 2269 C C . ASN A 1 308 ? -3.450 -6.719 33.236 1.00 36.17 308 ASN A C 1
ATOM 2270 O O . ASN A 1 308 ? -3.471 -7.892 32.995 1.00 37.74 308 ASN A O 1
ATOM 2275 N N . PRO A 1 309 ? -4.505 -5.990 32.941 1.00 41.69 309 PRO A N 1
ATOM 2276 C CA . PRO A 1 309 ? -5.663 -6.634 32.330 1.00 47.51 309 PRO A CA 1
ATOM 2277 C C . PRO A 1 309 ? -5.754 -6.573 30.802 1.00 43.37 309 PRO A C 1
ATOM 2278 O O . PRO A 1 309 ? -6.801 -6.893 30.341 1.00 51.68 309 PRO A O 1
ATOM 2282 N N . SER A 1 310 ? -4.685 -6.253 30.034 1.00 46.16 310 SER A N 1
ATOM 2283 C CA . SER A 1 310 ? -4.770 -6.240 28.569 1.00 46.22 310 SER A CA 1
ATOM 2284 C C . SER A 1 310 ? -5.176 -7.635 28.054 1.00 51.54 310 SER A C 1
ATOM 2285 O O . SER A 1 310 ? -4.770 -8.625 28.643 1.00 43.51 310 SER A O 1
ATOM 2288 N N . THR A 1 311 ? -6.035 -7.683 27.015 1.00 49.40 311 THR A N 1
ATOM 2289 C CA . THR A 1 311 ? -6.401 -8.854 26.236 1.00 53.46 311 THR A CA 1
ATOM 2290 C C . THR A 1 311 ? -6.114 -8.610 24.745 1.00 50.56 311 THR A C 1
ATOM 2291 O O . THR A 1 311 ? -6.344 -9.508 23.942 1.00 52.87 311 THR A O 1
ATOM 2295 N N . THR A 1 312 ? -5.377 -7.544 24.431 1.00 46.41 312 THR A N 1
ATOM 2296 C CA . THR A 1 312 ? -5.110 -7.094 23.065 1.00 51.32 312 THR A CA 1
ATOM 2297 C C . THR A 1 312 ? -3.610 -7.130 22.734 1.00 51.32 312 THR A C 1
ATOM 2298 O O . THR A 1 312 ? -3.194 -6.896 21.582 1.00 55.49 312 THR A O 1
ATOM 2302 N N . ASP A 1 313 ? -2.770 -7.368 23.732 1.00 44.62 313 ASP A N 1
ATOM 2303 C CA . ASP A 1 313 ? -1.356 -7.518 23.479 1.00 45.75 313 ASP A CA 1
ATOM 2304 C C . ASP A 1 313 ? -1.136 -8.921 22.918 1.00 50.07 313 ASP A C 1
ATOM 2305 O O . ASP A 1 313 ? -1.970 -9.810 23.071 1.00 50.18 313 ASP A O 1
ATOM 2310 N N . VAL A 1 314 ? -0.080 -9.029 22.108 1.00 47.88 314 VAL A N 1
ATOM 2311 C CA . VAL A 1 314 ? 0.425 -10.308 21.674 1.00 51.76 314 VAL A CA 1
ATOM 2312 C C . VAL A 1 314 ? 1.272 -10.867 22.799 1.00 45.46 314 VAL A C 1
ATOM 2313 O O . VAL A 1 314 ? 1.010 -11.971 23.241 1.00 45.68 314 VAL A O 1
ATOM 2317 N N . VAL A 1 315 ? 2.336 -10.165 23.171 1.00 45.01 315 VAL A N 1
ATOM 2318 C CA . VAL A 1 315 ? 2.997 -10.482 24.426 1.00 49.42 315 VAL A CA 1
ATOM 2319 C C . VAL A 1 315 ? 3.172 -9.183 25.198 1.00 44.88 315 VAL A C 1
ATOM 2320 O O . VAL A 1 315 ? 3.621 -8.175 24.679 1.00 52.33 315 VAL A O 1
ATOM 2324 N N . CYS A 1 316 ? 2.802 -9.178 26.467 1.00 42.01 316 CYS A N 1
ATOM 2325 C CA . CYS A 1 316 ? 2.947 -7.950 27.245 1.00 42.01 316 CYS A CA 1
ATOM 2326 C C . CYS A 1 316 ? 4.380 -7.879 27.771 1.00 34.89 316 CYS A C 1
ATOM 2327 O O . CYS A 1 316 ? 4.748 -8.584 28.734 1.00 35.12 316 CYS A O 1
ATOM 2330 N N . THR A 1 317 ? 5.190 -7.100 27.079 1.00 30.78 317 THR A N 1
ATOM 2331 C CA . THR A 1 317 ? 6.536 -6.881 27.558 1.00 31.25 317 THR A CA 1
ATOM 2332 C C . THR A 1 317 ? 6.586 -6.365 29.010 1.00 36.50 317 THR A C 1
ATOM 2333 O O . THR A 1 317 ? 7.493 -6.742 29.746 1.00 34.10 317 THR A O 1
ATOM 2337 N N . THR A 1 318 ? 5.635 -5.515 29.423 1.00 28.66 318 THR A N 1
ATOM 2338 C CA . THR A 1 318 ? 5.584 -4.944 30.761 1.00 29.86 318 THR A CA 1
ATOM 2339 C C . THR A 1 318 ? 5.387 -6.018 31.851 1.00 31.60 318 THR A C 1
ATOM 2340 O O . THR A 1 318 ? 5.910 -5.911 32.961 1.00 28.15 318 THR A O 1
ATOM 2344 N N . THR A 1 319 ? 4.569 -7.039 31.565 1.00 32.07 319 THR A N 1
ATOM 2345 C CA . THR A 1 319 ? 4.428 -8.152 32.461 1.00 29.54 319 THR A CA 1
ATOM 2346 C C . THR A 1 319 ? 5.784 -8.857 32.658 1.00 33.77 319 THR A C 1
ATOM 2347 O O . THR A 1 319 ? 6.150 -9.139 33.782 1.00 31.82 319 THR A O 1
ATOM 2351 N N . ALA A 1 320 ? 6.540 -9.098 31.582 1.00 33.22 320 ALA A N 1
ATOM 2352 C CA . ALA A 1 320 ? 7.834 -9.752 31.666 1.00 31.91 320 ALA A CA 1
ATOM 2353 C C . ALA A 1 320 ? 8.760 -8.903 32.540 1.00 28.72 320 ALA A C 1
ATOM 2354 O O . ALA A 1 320 ? 9.500 -9.411 33.406 1.00 28.74 320 ALA A O 1
ATOM 2356 N N . GLU A 1 321 ? 8.637 -7.591 32.366 1.00 27.98 321 GLU A N 1
ATOM 2357 C CA . GLU A 1 321 ? 9.488 -6.661 33.052 1.00 32.65 321 GLU A CA 1
ATOM 2358 C C . GLU A 1 321 ? 9.144 -6.649 34.545 1.00 37.47 321 GLU A C 1
ATOM 2359 O O . GLU A 1 321 ? 10.050 -6.663 35.395 1.00 28.26 321 GLU A O 1
ATOM 2365 N N . ALA A 1 322 ? 7.838 -6.632 34.853 1.00 28.03 322 ALA A N 1
ATOM 2366 C CA . ALA A 1 322 ? 7.394 -6.639 36.241 1.00 27.09 322 ALA A CA 1
ATOM 2367 C C . ALA A 1 322 ? 7.829 -7.936 36.950 1.00 30.13 322 ALA A C 1
ATOM 2368 O O . ALA A 1 322 ? 8.246 -7.947 38.114 1.00 30.18 322 ALA A O 1
ATOM 2370 N N . LEU A 1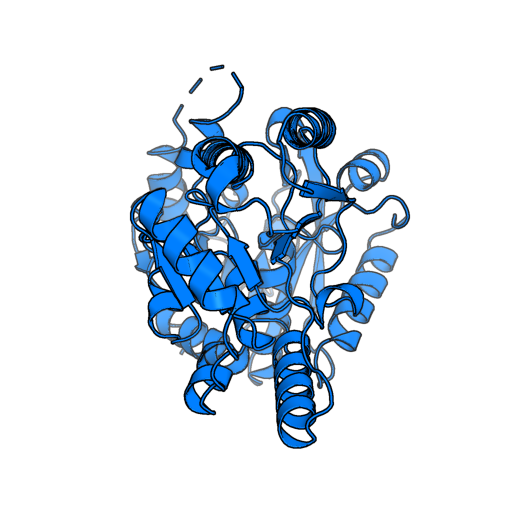 323 ? 7.714 -9.073 36.260 1.00 31.25 323 LEU A N 1
ATOM 2371 C CA . LEU A 1 323 ? 8.117 -10.330 36.884 1.00 32.26 323 LEU A CA 1
ATOM 2372 C C . LEU A 1 323 ? 9.616 -10.318 37.188 1.00 34.29 323 LEU A C 1
ATOM 2373 O O . LEU A 1 323 ? 10.050 -10.862 38.228 1.00 36.30 323 LEU A O 1
ATOM 2378 N N . ALA A 1 324 ? 10.388 -9.814 36.212 1.00 32.76 324 ALA A N 1
ATOM 2379 C CA . ALA A 1 324 ? 11.829 -9.720 36.330 1.00 34.60 324 ALA A CA 1
ATOM 2380 C C . ALA A 1 324 ? 12.223 -8.890 37.554 1.00 34.09 324 ALA A C 1
ATOM 2381 O O . ALA A 1 324 ? 13.213 -9.182 38.183 1.00 39.58 324 ALA A O 1
ATOM 2383 N N . MET A 1 325 ? 11.437 -7.881 37.895 1.00 33.66 325 MET A N 1
ATOM 2384 C CA . MET A 1 325 ? 11.673 -6.955 38.998 1.00 36.10 325 MET A CA 1
ATOM 2385 C C . MET A 1 325 ? 11.286 -7.615 40.348 1.00 38.30 325 MET A C 1
ATOM 2386 O O . MET A 1 325 ? 11.399 -6.970 41.381 1.00 39.43 325 MET A O 1
ATOM 2391 N N . GLY A 1 326 ? 10.710 -8.820 40.345 1.00 32.74 326 GLY A N 1
ATOM 2392 C CA . GLY A 1 326 ? 10.326 -9.548 41.547 1.00 33.77 326 GLY A CA 1
ATOM 2393 C C . GLY A 1 326 ? 8.892 -9.263 42.001 1.00 37.41 326 GLY A C 1
ATOM 2394 O O . GLY A 1 326 ? 8.514 -9.530 43.124 1.00 37.50 326 GLY A O 1
ATOM 2395 N N . LYS A 1 327 ? 8.071 -8.652 41.167 1.00 31.95 327 LYS A N 1
ATOM 2396 C CA . LYS A 1 327 ? 6.711 -8.351 41.582 1.00 32.42 327 LYS A CA 1
ATOM 2397 C C . LYS A 1 327 ? 5.767 -9.510 41.296 1.00 35.05 327 LYS A C 1
ATOM 2398 O O . LYS A 1 327 ? 6.115 -10.432 40.550 1.00 35.05 327 LYS A O 1
ATOM 2404 N N . ILE A 1 328 ? 4.560 -9.364 41.854 1.00 34.35 328 ILE A N 1
ATOM 2405 C CA . ILE A 1 328 ? 3.404 -10.209 41.589 1.00 38.16 328 ILE A CA 1
ATOM 2406 C C . ILE A 1 328 ? 2.606 -9.502 40.511 1.00 37.81 328 ILE A C 1
ATOM 2407 O O . ILE A 1 328 ? 2.410 -8.267 40.622 1.00 40.84 328 ILE A O 1
ATOM 2412 N N . VAL A 1 329 ? 2.297 -10.253 39.418 1.00 37.70 329 VAL A N 1
ATOM 2413 C CA . VAL A 1 329 ? 1.516 -9.753 38.299 1.00 32.11 329 VAL A CA 1
ATOM 2414 C C . VAL A 1 329 ? 0.157 -10.434 38.372 1.00 38.85 329 VAL A C 1
ATOM 2415 O O . VAL A 1 329 ? 0.074 -11.643 38.497 1.00 36.24 329 VAL A O 1
ATOM 2419 N N . VAL A 1 330 ? -0.908 -9.632 38.304 1.00 35.40 330 VAL A N 1
ATOM 2420 C CA . VAL A 1 330 ? -2.247 -10.117 38.263 1.00 34.61 330 VAL A CA 1
ATOM 2421 C C . VAL A 1 330 ? -2.671 -9.838 36.817 1.00 39.42 330 VAL A C 1
ATOM 2422 O O . VAL A 1 330 ? -2.756 -8.688 36.437 1.00 33.43 330 VAL A O 1
ATOM 2426 N N . CYS A 1 331 ? -2.952 -10.885 36.025 1.00 35.72 331 CYS A N 1
ATOM 2427 C CA . CYS A 1 331 ? -3.258 -10.678 34.648 1.00 38.40 331 CYS A CA 1
ATOM 2428 C C . CYS A 1 331 ? -4.321 -11.669 34.185 1.00 41.01 331 CYS A C 1
ATOM 2429 O O . CYS A 1 331 ? -4.688 -12.610 34.882 1.00 39.74 331 CYS A O 1
ATOM 2432 N N . ALA A 1 332 ? -4.874 -11.351 33.015 1.00 40.82 332 ALA A N 1
ATOM 2433 C CA . ALA A 1 332 ? -5.971 -12.135 32.467 1.00 44.32 332 ALA A CA 1
ATOM 2434 C C . ALA A 1 332 ? -5.528 -13.521 32.010 1.00 42.46 332 ALA A C 1
ATOM 2435 O O . ALA A 1 332 ? -4.467 -13.723 31.410 1.00 47.65 332 ALA A O 1
ATOM 2437 N N . ASN A 1 333 ? -6.393 -14.484 32.268 1.00 45.99 333 ASN A N 1
ATOM 2438 C CA . ASN A 1 333 ? -6.120 -15.852 31.877 1.00 54.17 333 ASN A CA 1
ATOM 2439 C C . ASN A 1 333 ? -6.344 -16.009 30.357 1.00 52.50 333 ASN A C 1
ATOM 2440 O O . ASN A 1 333 ? -7.301 -16.583 29.923 1.00 56.41 333 ASN A O 1
ATOM 2445 N N . HIS A 1 334 ? -5.487 -15.436 29.531 1.00 55.28 334 HIS A N 1
ATOM 2446 C CA . HIS A 1 334 ? -5.704 -15.310 28.098 1.00 55.87 334 HIS A CA 1
ATOM 2447 C C . HIS A 1 334 ? -4.464 -15.881 27.382 1.00 54.69 334 HIS A C 1
ATOM 2448 O O . HIS A 1 334 ? -3.356 -15.939 27.906 1.00 47.80 334 HIS A O 1
ATOM 2455 N N . ILE A 1 335 ? -4.632 -16.218 26.123 1.00 48.41 335 ILE A N 1
ATOM 2456 C CA . ILE A 1 335 ? -3.629 -16.978 25.446 1.00 50.76 335 ILE A CA 1
ATOM 2457 C C . ILE A 1 335 ? -2.368 -16.135 25.317 1.00 48.53 335 ILE A C 1
ATOM 2458 O O . ILE A 1 335 ? -1.284 -16.696 25.334 1.00 45.13 335 ILE A O 1
ATOM 2463 N N . SER A 1 336 ? -2.459 -14.794 25.265 1.00 45.13 336 SER A N 1
ATOM 2464 C CA . SER A 1 336 ? -1.222 -14.016 25.156 1.00 49.04 336 SER A CA 1
ATOM 2465 C C . SER A 1 336 ? -0.357 -14.154 26.415 1.00 45.10 336 SER A C 1
ATOM 2466 O O . SER A 1 336 ? 0.846 -13.846 26.328 1.00 41.72 336 SER A O 1
ATOM 2469 N N . ASN A 1 337 ? -0.945 -14.562 27.569 1.00 43.08 337 ASN A N 1
ATOM 2470 C CA . ASN A 1 337 ? -0.150 -14.651 28.808 1.00 43.90 337 ASN A CA 1
ATOM 2471 C C . ASN A 1 337 ? 0.337 -16.083 29.083 1.00 49.32 337 ASN A C 1
ATOM 2472 O O . ASN A 1 337 ? 0.963 -16.324 30.116 1.00 43.91 337 ASN A O 1
ATOM 2477 N N . LYS A 1 338 ? 0.204 -16.952 28.072 1.00 43.45 338 LYS A N 1
ATOM 2478 C CA . LYS A 1 338 ? 0.533 -18.356 28.229 1.00 55.15 338 LYS A CA 1
ATOM 2479 C C . LYS A 1 338 ? 2.009 -18.497 28.657 1.00 43.39 338 LYS A C 1
ATOM 2480 O O . LYS A 1 338 ? 2.308 -19.174 29.626 1.00 42.25 338 LYS A O 1
ATOM 2486 N N . PHE A 1 339 ? 2.922 -17.808 28.005 1.00 43.11 339 PHE A N 1
ATOM 2487 C CA . PHE A 1 339 ? 4.308 -17.827 28.446 1.00 46.14 339 PHE A CA 1
ATOM 2488 C C . PHE A 1 339 ? 4.502 -17.470 29.946 1.00 47.84 339 PHE A C 1
ATOM 2489 O O . PHE A 1 339 ? 5.409 -18.004 30.583 1.00 45.85 339 PHE A O 1
ATOM 2497 N N . PHE A 1 340 ? 3.716 -16.548 30.533 1.00 43.12 340 PHE A N 1
ATOM 2498 C CA . PHE A 1 340 ? 4.004 -16.010 31.876 1.00 41.31 340 PHE A CA 1
ATOM 2499 C C . PHE A 1 340 ? 3.452 -16.943 32.945 1.00 43.15 340 PHE A C 1
ATOM 2500 O O . PHE A 1 340 ? 3.666 -16.847 34.174 1.00 44.58 340 PHE A O 1
ATOM 2508 N N . LYS A 1 341 ? 2.641 -17.873 32.508 1.00 47.21 341 LYS A N 1
ATOM 2509 C CA . LYS A 1 341 ? 1.969 -18.716 33.487 1.00 51.77 341 LYS A CA 1
ATOM 2510 C C . LYS A 1 341 ? 2.926 -19.714 34.112 1.00 52.43 341 LYS A C 1
ATOM 2511 O O . LYS A 1 341 ? 2.644 -20.274 35.161 1.00 55.61 341 LYS A O 1
ATOM 2517 N N . GLN A 1 342 ? 4.082 -19.901 33.484 1.00 51.86 342 GLN A N 1
ATOM 2518 C CA . GLN A 1 342 ? 5.091 -20.731 34.102 1.00 54.05 342 GLN A CA 1
ATOM 2519 C C . GLN A 1 342 ? 5.679 -20.022 35.328 1.00 62.18 342 GLN A C 1
ATOM 2520 O O . GLN A 1 342 ? 6.513 -20.649 35.958 1.00 55.75 342 GLN A O 1
ATOM 2526 N N . PHE A 1 343 ? 5.324 -18.746 35.660 1.00 45.96 343 PHE A N 1
ATOM 2527 C CA . PHE A 1 343 ? 6.022 -18.081 36.745 1.00 44.30 343 PHE A CA 1
ATOM 2528 C C . PHE A 1 343 ? 5.067 -18.088 37.932 1.00 44.96 343 PHE A C 1
ATOM 2529 O O . PHE A 1 343 ? 3.884 -17.809 37.846 1.00 47.58 343 PHE A O 1
ATOM 2537 N N . PRO A 1 344 ? 5.490 -18.443 39.155 1.00 52.21 344 PRO A N 1
ATOM 2538 C CA . PRO A 1 344 ? 4.521 -18.442 40.274 1.00 46.27 344 PRO A CA 1
ATOM 2539 C C . PRO A 1 344 ? 3.976 -17.101 40.736 1.00 46.51 344 PRO A C 1
ATOM 2540 O O . PRO A 1 344 ? 3.038 -17.052 41.538 1.00 45.14 344 PRO A O 1
ATOM 2544 N N . ASN A 1 345 ? 4.669 -16.008 40.346 1.00 46.26 345 ASN A N 1
ATOM 2545 C CA . ASN A 1 345 ? 4.250 -14.664 40.720 1.00 40.67 345 ASN A CA 1
ATOM 2546 C C . ASN A 1 345 ? 3.277 -14.119 39.695 1.00 41.98 345 ASN A C 1
ATOM 2547 O O . ASN A 1 345 ? 2.907 -12.945 39.756 1.00 38.28 345 ASN A O 1
ATOM 2552 N N . CYS A 1 346 ? 2.957 -14.923 38.677 1.00 39.10 346 CYS A N 1
ATOM 2553 C CA . CYS A 1 346 ? 1.944 -14.560 37.699 1.00 40.10 346 CYS A CA 1
ATOM 2554 C C . CYS A 1 346 ? 0.609 -15.170 38.140 1.00 39.18 346 CYS A C 1
ATOM 2555 O O . CYS A 1 346 ? 0.553 -16.348 38.310 1.00 46.20 346 CYS A O 1
ATOM 2558 N N . ARG A 1 347 ? -0.395 -14.372 38.482 1.00 39.88 347 ARG A N 1
ATOM 2559 C CA . ARG A 1 347 ? -1.703 -14.845 38.933 1.00 42.60 347 ARG A CA 1
ATOM 2560 C C . ARG A 1 347 ? -2.745 -14.439 37.909 1.00 48.80 347 ARG A C 1
ATOM 2561 O O . ARG A 1 347 ? -2.876 -13.235 37.615 1.00 46.86 347 ARG A O 1
ATOM 2569 N N . THR A 1 348 ? -3.332 -15.466 37.278 1.00 43.43 348 THR A N 1
ATOM 2570 C CA . THR A 1 348 ? -4.293 -15.282 36.205 1.00 50.04 348 THR A CA 1
ATOM 2571 C C . THR A 1 348 ? -5.689 -15.316 36.796 1.00 51.26 348 THR A C 1
ATOM 2572 O O . THR A 1 348 ? -5.815 -15.788 37.902 1.00 52.62 348 THR A O 1
ATOM 2576 N N . TYR A 1 349 ? -6.647 -14.650 36.143 1.00 53.84 349 TYR A N 1
ATOM 2577 C CA . TYR A 1 349 ? -8.043 -14.693 36.556 1.00 53.94 349 TYR A CA 1
ATOM 2578 C C . TYR A 1 349 ? -8.914 -14.853 35.313 1.00 54.93 349 TYR A C 1
ATOM 2579 O O . TYR A 1 349 ? -8.671 -14.211 34.285 1.00 55.26 349 TYR A O 1
ATOM 2588 N N . ASP A 1 350 ? -9.950 -15.670 35.442 1.00 59.63 350 ASP A N 1
ATOM 2589 C CA . ASP A 1 350 ? -10.961 -15.822 34.404 1.00 64.59 350 ASP A CA 1
ATOM 2590 C C . ASP A 1 350 ? -12.113 -14.814 34.535 1.00 66.48 350 ASP A C 1
ATOM 2591 O O . ASP A 1 350 ? -12.884 -14.749 33.581 1.00 64.70 350 ASP A O 1
ATOM 2596 N N . ASP A 1 351 ? -12.289 -14.094 35.675 1.00 56.90 351 ASP A N 1
ATOM 2597 C CA . ASP A 1 351 ? -13.440 -13.208 35.837 1.00 56.93 351 ASP A CA 1
ATOM 2598 C C . ASP A 1 351 ? -13.158 -12.117 36.876 1.00 54.90 351 ASP A C 1
ATOM 2599 O O . ASP A 1 351 ? -12.074 -12.078 37.433 1.00 53.09 351 ASP A O 1
ATOM 2604 N N . GLY A 1 352 ? -14.179 -11.311 37.202 1.00 52.65 352 GLY A N 1
ATOM 2605 C CA . GLY A 1 352 ? -14.074 -10.149 38.078 1.00 50.57 352 GLY A CA 1
ATOM 2606 C C . GLY A 1 352 ? -13.761 -10.590 39.493 1.00 50.41 352 GLY A C 1
ATOM 2607 O O . GLY A 1 352 ? -12.868 -10.057 40.107 1.00 46.53 352 GLY A O 1
ATOM 2608 N N . GLN A 1 353 ? -14.388 -11.697 39.898 1.00 53.13 353 GLN A N 1
ATOM 2609 C CA . GLN A 1 353 ? -14.190 -12.254 41.227 1.00 56.46 353 GLN A CA 1
ATOM 2610 C C . GLN A 1 353 ? -12.767 -12.775 41.377 1.00 48.83 353 GLN A C 1
ATOM 2611 O O . GLN A 1 353 ? -12.088 -12.466 42.336 1.00 52.62 353 GLN A O 1
ATOM 2617 N N . GLY A 1 354 ? -12.324 -13.503 40.359 1.00 44.07 354 GLY A N 1
ATOM 2618 C CA . GLY A 1 354 ? -10.963 -13.966 40.284 1.00 44.61 354 GLY A CA 1
ATOM 2619 C C . GLY A 1 354 ? -9.970 -12.811 40.364 1.00 43.99 354 GLY A C 1
ATOM 2620 O O . GLY A 1 354 ? -8.931 -12.917 41.025 1.00 48.56 354 GLY A O 1
ATOM 2621 N N . PHE A 1 355 ? -10.263 -11.686 39.691 1.00 48.19 355 PHE A N 1
ATOM 2622 C CA . PHE A 1 355 ? -9.355 -10.529 39.717 1.00 41.37 355 PHE A CA 1
ATOM 2623 C C . PHE A 1 355 ? -9.220 -9.993 41.141 1.00 40.81 355 PHE A C 1
ATOM 2624 O O . PHE A 1 355 ? -8.121 -9.759 41.619 1.00 37.79 355 PHE A O 1
ATOM 2632 N N . VAL A 1 356 ? -10.340 -9.850 41.840 1.00 46.30 356 VAL A N 1
ATOM 2633 C CA . VAL A 1 356 ? -10.346 -9.288 43.181 1.00 48.41 356 VAL A CA 1
ATOM 2634 C C . VAL A 1 356 ? -9.643 -10.209 44.174 1.00 47.48 356 VAL A C 1
ATOM 2635 O O . VAL A 1 356 ? -8.841 -9.738 44.984 1.00 51.44 356 VAL A O 1
ATOM 2639 N N . ARG A 1 357 ? -10.017 -11.492 44.156 1.00 47.88 357 ARG A N 1
ATOM 2640 C CA . ARG A 1 357 ? -9.413 -12.469 45.057 1.00 49.97 357 ARG A CA 1
ATOM 2641 C C . ARG A 1 357 ? -7.900 -12.508 44.794 1.00 46.34 357 ARG A C 1
ATOM 2642 O O . ARG A 1 357 ? -7.112 -12.462 45.727 1.00 51.65 357 ARG A O 1
ATOM 2644 N N . ALA A 1 358 ? -7.471 -12.504 43.531 1.00 39.93 358 ALA A N 1
ATOM 2645 C CA . ALA A 1 358 ? -6.066 -12.588 43.197 1.00 39.91 358 ALA A CA 1
ATOM 2646 C C . ALA A 1 358 ? -5.259 -11.360 43.670 1.00 44.92 358 ALA A C 1
ATOM 2647 O O . ALA A 1 358 ? -4.067 -11.471 44.068 1.00 39.50 358 ALA A O 1
ATOM 2649 N N . THR A 1 359 ? -5.903 -10.186 43.545 1.00 38.96 359 THR A N 1
ATOM 2650 C CA . THR A 1 359 ? -5.310 -8.892 43.843 1.00 39.83 359 THR A CA 1
ATOM 2651 C C . THR A 1 359 ? -5.193 -8.755 45.359 1.00 41.84 359 THR A C 1
ATOM 2652 O O . THR A 1 359 ? -4.135 -8.445 45.848 1.00 41.79 359 THR A O 1
ATOM 2656 N N . LEU A 1 360 ? -6.285 -9.043 46.091 1.00 44.55 360 LEU A N 1
ATOM 2657 C CA . LEU A 1 360 ? -6.276 -9.021 47.548 1.00 48.34 360 LEU A CA 1
ATOM 2658 C C . LEU A 1 360 ? -5.269 -10.033 48.074 1.00 49.64 360 LEU A C 1
ATOM 2659 O O . LEU A 1 360 ? -4.519 -9.694 48.968 1.00 49.12 360 LEU A O 1
ATOM 2664 N N . LYS A 1 361 ? -5.209 -11.250 47.526 1.00 50.62 361 LYS A N 1
ATOM 2665 C CA . LYS A 1 361 ? -4.207 -12.149 48.063 1.00 52.51 361 LYS A CA 1
ATOM 2666 C C . LYS A 1 361 ? -2.813 -11.575 47.819 1.00 52.08 361 LYS A C 1
ATOM 2667 O O . LYS A 1 361 ? -1.985 -11.672 48.709 1.00 53.40 361 LYS A O 1
ATOM 2673 N N . ALA A 1 362 ? -2.520 -11.033 46.624 1.00 51.26 362 ALA A N 1
ATOM 2674 C CA . ALA A 1 362 ? -1.167 -10.581 46.315 1.00 44.99 362 ALA A CA 1
ATOM 2675 C C . ALA A 1 362 ? -0.710 -9.450 47.254 1.00 46.27 362 ALA A C 1
ATOM 2676 O O . ALA A 1 362 ? 0.443 -9.378 47.697 1.00 39.69 362 ALA A O 1
ATOM 2678 N N . LEU A 1 363 ? -1.600 -8.486 47.527 1.00 46.68 363 LEU A N 1
ATOM 2679 C CA . LEU A 1 363 ? -1.249 -7.361 48.390 1.00 45.47 363 LEU A CA 1
ATOM 2680 C C . LEU A 1 363 ? -0.801 -7.837 49.765 1.00 49.55 363 LEU A C 1
ATOM 2681 O O . LEU A 1 363 ? 0.039 -7.221 50.423 1.00 51.07 363 LEU A O 1
ATOM 2686 N N . GLY A 1 364 ? -1.469 -8.897 50.218 1.00 51.55 364 GLY A N 1
ATOM 2687 C CA . GLY A 1 364 ? -1.247 -9.415 51.535 1.00 57.11 364 GLY A CA 1
ATOM 2688 C C . GLY A 1 364 ? 0.055 -10.179 51.647 1.00 61.07 364 GLY A C 1
ATOM 2689 O O . GLY A 1 364 ? 0.518 -10.350 52.744 1.00 59.68 364 GLY A O 1
ATOM 2690 N N . GLU A 1 365 ? 0.677 -10.602 50.551 1.00 57.53 365 GLU A N 1
ATOM 2691 C CA . GLU A 1 365 ? 1.703 -11.604 50.746 1.00 51.76 365 GLU A CA 1
ATOM 2692 C C . GLU A 1 365 ? 3.045 -11.153 50.156 1.00 47.20 365 GLU A C 1
ATOM 2693 O O . GLU A 1 365 ? 3.179 -10.109 49.515 1.00 46.21 365 GLU A O 1
ATOM 2699 N N . GLN A 1 366 ? 4.065 -11.985 50.345 1.00 52.00 366 GLN A N 1
ATOM 2700 C CA . GLN A 1 366 ? 5.399 -11.664 49.889 1.00 55.48 366 GLN A CA 1
ATOM 2701 C C . GLN A 1 366 ? 5.537 -12.246 48.504 1.00 58.69 366 GLN A C 1
ATOM 2702 O O . GLN A 1 366 ? 5.060 -13.349 48.286 1.00 51.47 366 GLN A O 1
ATOM 2708 N N . PRO A 1 367 ? 6.206 -11.582 47.538 1.00 58.21 367 PRO A N 1
ATOM 2709 C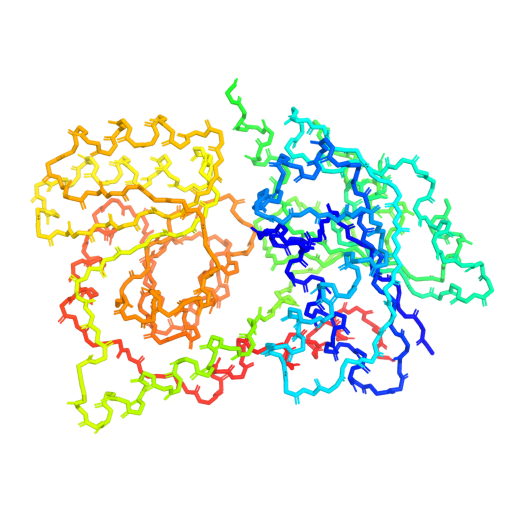 CA . PRO A 1 367 ? 6.294 -12.161 46.215 1.00 58.53 367 PRO A CA 1
ATOM 2710 C C . PRO A 1 367 ? 7.167 -13.367 46.484 1.00 66.54 367 PRO A C 1
ATOM 2711 O O . PRO A 1 367 ? 7.902 -13.364 47.449 1.00 53.02 367 PRO A O 1
ATOM 2715 N N . SER A 1 368 ? 7.057 -14.397 45.659 1.00 62.35 368 SER A N 1
ATOM 2716 C CA . SER A 1 368 ? 7.979 -15.494 45.805 1.00 64.20 368 SER A CA 1
ATOM 2717 C C . SER A 1 368 ? 9.229 -15.158 45.010 1.00 54.78 368 SER A C 1
ATOM 2718 O O . SER A 1 368 ? 9.154 -14.353 44.124 1.00 55.43 368 SER A O 1
ATOM 2721 N N . GLN A 1 369 ? 10.332 -15.859 45.221 1.00 63.29 369 GLN A N 1
ATOM 2722 C CA . GLN A 1 369 ? 11.644 -15.549 44.631 1.00 62.63 369 GLN A CA 1
ATOM 2723 C C . GLN A 1 369 ? 11.794 -16.420 43.370 1.00 63.23 369 GLN A C 1
ATOM 2724 O O . GLN A 1 369 ? 11.194 -17.500 43.271 1.00 49.66 369 GLN A O 1
ATOM 2730 N N . LEU A 1 370 ? 12.602 -15.971 42.402 1.00 59.15 370 LEU A N 1
ATOM 2731 C CA . LEU A 1 370 ? 12.580 -16.528 41.053 1.00 51.38 370 LEU A CA 1
ATOM 2732 C C . LEU A 1 370 ? 13.716 -17.509 41.029 1.00 53.93 370 LEU A C 1
ATOM 2733 O O . LEU A 1 370 ? 14.742 -17.175 41.586 1.00 53.67 370 LEU A O 1
ATOM 2738 N N . THR A 1 371 ? 13.572 -18.695 40.424 1.00 57.01 371 THR A N 1
ATOM 2739 C CA . THR A 1 371 ? 14.750 -19.528 40.272 1.00 54.30 371 THR A CA 1
ATOM 2740 C C . THR A 1 371 ? 15.701 -18.851 39.295 1.00 52.10 371 THR A C 1
ATOM 2741 O O . THR A 1 371 ? 15.333 -17.913 38.590 1.00 43.89 371 THR A O 1
ATOM 2745 N N . GLU A 1 372 ? 16.947 -19.329 39.276 1.00 56.18 372 GLU A N 1
ATOM 2746 C CA . GLU A 1 372 ? 17.943 -18.936 38.297 1.00 55.85 372 GLU A CA 1
ATOM 2747 C C . GLU A 1 372 ? 17.439 -19.349 36.920 1.00 53.64 372 GLU A C 1
ATOM 2748 O O . GLU A 1 372 ? 17.575 -18.579 35.982 1.00 48.20 372 GLU A O 1
ATOM 2754 N N . GLN A 1 373 ? 16.733 -20.473 36.821 1.00 50.47 373 GLN A N 1
ATOM 2755 C CA . GLN A 1 373 ? 16.202 -20.928 35.541 1.00 56.64 373 GLN A CA 1
ATOM 2756 C C . GLN A 1 373 ? 15.103 -19.983 35.038 1.00 49.20 373 GLN A C 1
ATOM 2757 O O . GLN A 1 373 ? 14.974 -19.795 33.850 1.00 45.31 373 GLN A O 1
ATOM 2763 N N . GLN A 1 374 ? 14.290 -19.430 35.940 1.00 51.59 374 GLN A N 1
ATOM 2764 C CA . GLN A 1 374 ? 13.307 -18.415 35.587 1.00 47.50 374 GLN A CA 1
ATOM 2765 C C . GLN A 1 374 ? 13.958 -17.121 35.103 1.00 46.02 374 GLN A C 1
ATOM 2766 O O . GLN A 1 374 ? 13.442 -16.476 34.179 1.00 46.64 374 GLN A O 1
ATOM 2772 N N . ARG A 1 375 ? 14.914 -16.586 35.878 1.00 42.12 375 ARG A N 1
ATOM 2773 C CA . ARG A 1 375 ? 15.605 -15.368 35.507 1.00 42.31 375 ARG A CA 1
ATOM 2774 C C . ARG A 1 375 ? 16.203 -15.574 34.122 1.00 43.08 375 ARG A C 1
ATOM 2775 O O . ARG A 1 375 ? 16.054 -14.697 33.281 1.00 45.94 375 ARG A O 1
ATOM 2783 N N . HIS A 1 376 ? 16.860 -16.704 33.867 1.00 42.66 376 HIS A N 1
ATOM 2784 C CA . HIS A 1 376 ? 17.348 -16.912 32.523 1.00 46.89 376 HIS A CA 1
ATOM 2785 C C . HIS A 1 376 ? 16.265 -16.849 31.421 1.00 45.19 376 HIS A C 1
ATOM 2786 O O . HIS A 1 376 ? 16.501 -16.279 30.360 1.00 44.34 376 HIS A O 1
ATOM 2793 N N . GLU A 1 377 ? 15.116 -17.493 31.665 1.00 47.31 377 GLU A N 1
ATOM 2794 C CA . GLU A 1 377 ? 14.019 -17.586 30.711 1.00 47.70 377 GLU A CA 1
ATOM 2795 C C . GLU A 1 377 ? 13.447 -16.224 30.376 1.00 43.56 377 GLU A C 1
ATOM 2796 O O . GLU A 1 377 ? 12.821 -16.128 29.332 1.00 51.49 377 GLU A O 1
ATOM 2802 N N . LEU A 1 378 ? 13.642 -15.218 31.235 1.00 42.22 378 LEU A N 1
ATOM 2803 C CA . LEU A 1 378 ? 13.180 -13.864 30.950 1.00 34.41 378 LEU A CA 1
ATOM 2804 C C . LEU A 1 378 ? 14.256 -13.044 30.259 1.00 34.65 378 LEU A C 1
ATOM 2805 O O . LEU A 1 378 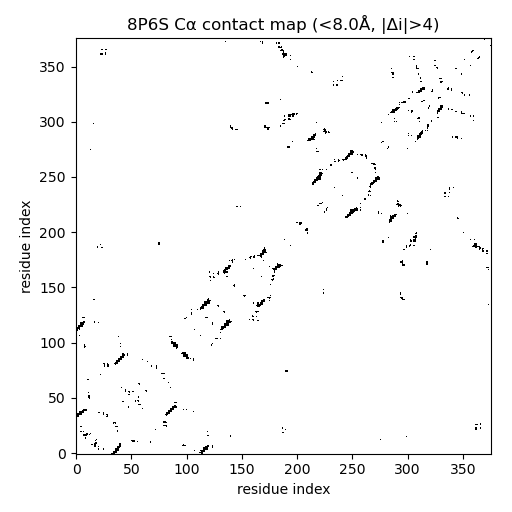? 13.970 -11.965 29.783 1.00 36.59 378 LEU A O 1
ATOM 2810 N N . SER A 1 379 ? 15.464 -13.571 30.095 1.00 35.70 379 SER A N 1
ATOM 2811 C CA . SER A 1 379 ? 16.600 -12.833 29.575 1.00 38.46 379 SER A CA 1
ATOM 2812 C C . SER A 1 379 ? 16.627 -12.747 28.054 1.00 36.75 379 SER A C 1
ATOM 2813 O O . SER A 1 379 ? 16.251 -13.684 27.374 1.00 43.10 379 SER A O 1
ATOM 2816 N N . TRP A 1 380 ? 17.266 -11.684 27.566 1.00 41.20 380 TRP A N 1
ATOM 2817 C CA . TRP A 1 380 ? 17.627 -11.531 26.160 1.00 42.00 380 TRP A CA 1
ATOM 2818 C C . TRP A 1 380 ? 18.631 -12.567 25.677 1.00 45.27 380 TRP A C 1
ATOM 2819 O O . TRP A 1 380 ? 18.496 -12.946 24.526 1.00 48.77 380 TRP A O 1
ATOM 2830 N N . GLU A 1 381 ? 19.570 -13.058 26.511 1.00 48.60 381 GLU A N 1
ATOM 2831 C CA . GLU A 1 381 ? 20.447 -14.169 26.118 1.00 48.50 381 GLU A CA 1
ATOM 2832 C C . GLU A 1 381 ? 19.573 -15.364 25.743 1.00 49.14 381 GLU A C 1
ATOM 2833 O O . GLU A 1 381 ? 19.707 -15.937 24.672 1.00 48.67 381 GLU A O 1
ATOM 2839 N N . ALA A 1 382 ? 18.562 -15.668 26.575 1.00 47.11 382 ALA A N 1
ATOM 2840 C CA . ALA A 1 382 ? 17.694 -16.804 26.260 1.00 46.46 382 ALA A CA 1
ATOM 2841 C C . ALA A 1 382 ? 16.861 -16.514 25.015 1.00 44.37 382 ALA A C 1
ATOM 2842 O O . ALA A 1 382 ? 16.744 -17.342 24.165 1.00 51.85 382 ALA A O 1
ATOM 2844 N N . ALA A 1 383 ? 16.215 -15.340 24.936 1.00 44.91 383 ALA A N 1
ATOM 2845 C CA . ALA A 1 383 ? 15.395 -14.969 23.784 1.00 43.17 383 ALA A CA 1
ATOM 2846 C C . ALA A 1 383 ? 16.136 -15.079 22.455 1.00 43.45 383 ALA A C 1
ATOM 2847 O O . ALA A 1 383 ? 15.603 -15.534 21.427 1.00 47.40 383 ALA A O 1
ATOM 2849 N N . THR A 1 384 ? 17.413 -14.685 22.475 1.00 49.74 384 THR A N 1
ATOM 2850 C CA . THR A 1 384 ? 18.240 -14.716 21.273 1.00 51.69 384 THR A CA 1
ATOM 2851 C C . THR A 1 384 ? 18.454 -16.157 20.812 1.00 54.54 384 THR A C 1
ATOM 2852 O O . THR A 1 384 ? 18.360 -16.437 19.607 1.00 53.30 384 THR A O 1
ATOM 2856 N N . GLN A 1 385 ? 18.751 -17.065 21.766 1.00 55.58 385 GLN A N 1
ATOM 2857 C CA . GLN A 1 385 ? 18.911 -18.489 21.438 1.00 56.88 385 GLN A CA 1
ATOM 2858 C C . GLN A 1 385 ? 17.620 -19.009 20.805 1.00 51.94 385 GLN A C 1
ATOM 2859 O O . GLN A 1 385 ? 17.680 -19.697 19.808 1.00 54.54 385 GLN A O 1
ATOM 2865 N N . ARG A 1 386 ? 16.440 -18.612 21.332 1.00 54.13 386 ARG A N 1
ATOM 2866 C CA . ARG A 1 386 ? 15.187 -19.132 20.788 1.00 50.55 386 ARG A CA 1
ATOM 2867 C C . ARG A 1 386 ? 15.015 -18.601 19.377 1.00 51.63 386 ARG A C 1
ATOM 2868 O O . ARG A 1 386 ? 14.703 -19.331 18.432 1.00 50.48 386 ARG A O 1
ATOM 2876 N N . PHE A 1 387 ? 15.338 -17.311 19.253 1.00 49.15 387 PHE A N 1
ATOM 2877 C CA . PHE A 1 387 ? 15.217 -16.624 17.996 1.00 48.70 387 PHE A CA 1
ATOM 2878 C C . PHE A 1 387 ? 16.108 -17.305 16.972 1.00 50.16 387 PHE A C 1
ATOM 2879 O O . PHE A 1 387 ? 15.637 -17.646 15.907 1.00 50.27 387 PHE A O 1
ATOM 2887 N N . ILE A 1 388 ? 17.390 -17.470 17.303 1.00 53.48 388 ILE A N 1
ATOM 2888 C CA . ILE A 1 388 ? 18.377 -18.066 16.402 1.00 57.73 388 ILE A CA 1
ATOM 2889 C C . ILE A 1 388 ? 17.906 -19.443 15.949 1.00 57.48 388 ILE A C 1
ATOM 2890 O O . ILE A 1 388 ? 18.253 -19.883 14.863 1.00 60.73 388 ILE A O 1
ATOM 2895 N N . LYS A 1 389 ? 17.189 -20.117 16.828 1.00 60.30 389 LYS A N 1
ATOM 2896 C CA . LYS A 1 389 ? 16.752 -21.471 16.606 1.00 60.96 389 LYS A CA 1
ATOM 2897 C C . LYS A 1 389 ? 15.477 -21.475 15.771 1.00 61.81 389 LYS A C 1
ATOM 2898 O O . LYS A 1 389 ? 15.419 -22.185 14.758 1.00 66.17 389 LYS A O 1
ATOM 2904 N N . VAL A 1 390 ? 14.466 -20.673 16.103 1.00 56.86 390 VAL A N 1
ATOM 2905 C CA . VAL A 1 390 ? 13.223 -20.754 15.310 1.00 63.94 390 VAL A CA 1
ATOM 2906 C C . VAL A 1 390 ? 13.345 -20.152 13.898 1.00 73.87 390 VAL A C 1
ATOM 2907 O O . VAL A 1 390 ? 12.455 -20.335 13.031 1.00 69.88 390 VAL A O 1
ATOM 2911 N N . SER A 1 391 ? 14.450 -19.440 13.641 1.00 84.03 391 SER A N 1
ATOM 2912 C CA . SER A 1 391 ? 14.569 -18.696 12.399 1.00 84.05 391 SER A CA 1
ATOM 2913 C C . SER A 1 391 ? 15.610 -19.387 11.547 1.00 84.66 391 SER A C 1
ATOM 2914 O O . SER A 1 391 ? 16.143 -18.795 10.626 1.00 89.61 391 SER A O 1
ATOM 2917 N N . ASP A 1 392 ? 15.891 -20.650 11.873 1.00 88.98 392 ASP A N 1
ATOM 2918 C CA . ASP A 1 392 ? 16.756 -21.472 11.037 1.00 89.04 392 ASP A CA 1
ATOM 2919 C C . ASP A 1 392 ? 18.061 -20.735 10.744 1.00 84.87 392 ASP A C 1
ATOM 2920 O O . ASP A 1 392 ? 18.756 -21.078 9.816 1.00 93.22 392 ASP A O 1
ATOM 2922 N N . LEU A 1 393 ? 18.432 -19.759 11.565 1.00 85.28 393 LEU A N 1
ATOM 2923 C CA . LEU A 1 393 ? 19.642 -18.992 11.337 1.00 83.83 393 LEU A CA 1
ATOM 2924 C C . LEU A 1 393 ? 20.871 -19.816 11.691 1.00 90.51 393 LEU A C 1
ATOM 2925 O O . LEU A 1 393 ? 21.978 -19.357 11.466 1.00 96.37 393 LEU A O 1
ATOM 2930 N N . ASN A 1 394 ? 20.695 -20.981 12.314 1.00 89.55 394 ASN A N 1
ATOM 2931 C CA . ASN A 1 394 ? 21.824 -21.870 12.547 1.00 100.92 394 ASN A CA 1
ATOM 2932 C C . ASN A 1 394 ? 22.409 -22.412 11.241 1.00 93.83 394 ASN A C 1
ATOM 2933 O O . ASN A 1 394 ? 23.459 -21.850 10.888 1.00 95.24 394 ASN A O 1
#

Nearest PDB structures (foldseek):
  8p6s-assembly1_A  TM=1.003E+00  e=2.764E-80  Arabidopsis thaliana
  5d01-assembly1_A  TM=6.907E-01  e=2.509E-09  Bacillus subtilis subsp. subtilis str. 168
  3oka-assembly1_A  TM=6.508E-01  e=2.990E-09  Corynebacterium glutamicum
  3c4q-assembly1_A  TM=6.201E-01  e=3.170E-09  Corynebacterium glutamicum
  6eji-assembly1_A  TM=6.146E-01  e=9.068E-09  Campylobacter jejuni

GO terms:
  GO:0046481 digalactosyldiacylglycerol synthase activity (F, EXP)
  GO:0008194 UDP-glycosyltransferase activity (F, IDA)
  GO:0009707 chloroplast outer membrane (C, IDA)
  GO:0016036 cellular response to phosphate starvation (P, IEP)
  GO:0009247 glycolipid biosynthetic process (P, IDA)
  GO:0035250 UDP-galactosyltransferase activity (F, TAS)
  GO:0046481 digalactosyldiacylglycerol synthase activity (F, IDA)
  GO:0019375 galactolipid biosynthetic process (P, IDA)
  GO:0016036 cellular response to phosphate starvation (P, IMP)

Solvent-accessible surface area: 15831 Å² total; per-residue (Å²): 95,21,0,0,0,0,1,8,1,4,1,6,35,81,28,31,14,3,21,3,0,4,0,4,0,0,17,0,10,66,54,56,100,46,45,0,0,2,0,3,1,48,0,79,74,155,23,0,119,101,16,11,68,53,99,45,41,7,86,38,51,84,81,0,44,63,72,1,66,102,23,0,43,112,25,11,106,45,191,15,66,7,73,12,69,40,5,71,8,110,8,11,112,142,53,66,18,6,63,28,99,35,46,1,12,108,24,5,70,124,109,62,18,34,9,0,0,0,0,12,0,6,72,0,5,163,68,6,51,115,32,8,111,40,0,0,0,0,0,18,50,27,23,60,16,64,81,90,142,84,235,136,46,56,78,67,15,38,65,23,0,16,69,75,2,73,52,0,0,26,5,11,47,8,13,40,136,17,51,104,36,79,72,21,14,0,11,4,2,6,23,69,4,21,94,14,1,87,124,16,34,76,30,51,132,102,157,81,127,6,10,72,127,9,1,0,2,14,10,87,0,17,49,37,35,0,0,107,56,0,11,101,20,0,82,129,16,37,134,79,0,69,121,1,106,1,28,0,10,6,86,22,114,27,26,117,94,0,68,29,30,3,174,172,23,99,11,68,10,57,20,90,86,28,108,35,11,1,45,84,81,0,39,70,21,6,0,0,0,4,3,1,54,24,26,3,20,6,24,32,0,9,14,0,0,0,0,12,0,0,0,1,0,9,63,61,79,1,2,144,48,0,114,98,2,69,0,13,48,39,24,119,81,7,113,25,1,8,61,18,0,59,125,0,4,64,45,100,7,52,115,14,64,122,127,32,16,90,61,3,9,3,91,5,0,6,102,47,2,16,150,31,0,63,11,145

Foldseek 3Di:
DEEEEEFFADPVQPDCRHPFSLLLQQLLQVVPPYAYEYEHEDEDQVVCVVRHVNVDDDNDPVVSVVVRLVVLPVQDDDHGGYHYHYFYWYQDVVVVTTAGDDLSLVRDDLVRAEEYEAECLLRNLCCAVPSYVAYEYEDWFQSCLVVVDDCPSQPVSQVSCVVHHPAYEYLFPSHRDHPNYDYHNLGFARVLLLVLQVVLVVCVVVVPPQADQEEEEEDAPDCLQQLVVVLVLCQVCLVLCLVHAYEYEEYDDCQVVSQVSCVVGSYHYHYYYHDPCSDPVNLHHQEYEGEHQGTQAPNSLSSCVSSQHQYEYAPHRSCVVVVVWVSDQHAPDSVSSSVSSVVSSPDGRDRGDPVRNLCNDSNNSNVRVCVSRVVD

Organism: Arabidopsis thaliana (NCBI:txid3702)

Sequence (376 aa):
QHIAIFTTASIPWLTGTAVNPLFRAAYLANDGERRVTLVIPWLTLKHQKLVYPNSITFSSPSEQEAYVRQWLEERVSFRLAFEIRFYPGKFAIDKRSILPVGDISDAIPDEEADIAVLEEPEHLTWKWKTKFNYVIGIVHTNYLEYVKREKFLKYLNSWVVGIYCHKVIRLSAATQEYPKSIVCNVHGVNPKFLEIGLRKLEQQKLQEQPFTKGAYYIGKMVWSKGYKELLKLLEKHQKELAELEVDLYGDGEDSEEIKEAARKLDLTVNVYPGRDHADSLFHNYKVFLNPSTTDVVCTTTAEALAMGKIVVCANHISNKFFKQFPNCRTYDDGQGFVRATLKALGEQPSQLTEQQRHELSWEAATQRFIKVSDLN